Protein AF-A0A7R9UT58-F1 (afdb_monomer_lite)

Radius of gyration: 24.77 Å; chains: 1; bounding box: 85×49×67 Å

Sequence (442 aa):
GDGVHVRCATEVEGALRAARAASGLFVLEVAVDPQLKAEYARMRDDTSFVSQVRESLGDLLPAEMRPSDVRKLIAFDIDGDGMLSADELAAARKVIGALRRSDDASALMRALRTGQLFKNPVLTSVKQLFAPLEPSPFRFERTPRADGEEEGSVIDTVGAVSHVLKSHVPPGLRERRFSAAGYKAGFEVAAIDSMKGLGEMCIADSKVYVRETDDSRPDFFETRSSDSFLSTAALLVPNSAVPDMRVRFLAKEAPQGLPFVRLVNDLCVEAQSPFVFFGEVDWHKCDVTSISRAPTDGLTVHDHIADFYWKPGTVFHSNRTFLCGAVARDEEPRGPLCAQIFDKIFYSDLSRAGSKAKAADARAPADGAARAEPTKPGEHHFSEKVSSLVGPSKKHVYCHAHLITYNAAGKLVDVWHLNPNSVVADMDLQVYKIRALNAIDA

Organism: Diacronema lutheri (NCBI:txid2081491)

Secondary structure (DSSP, 8-state):
--EEEE-SHHHHHHHHHHHHHSSS--EEEE---HHHHHHHHHTT-HHHHHHHHHHHHTTTS-TT--HHHHGGGGGG-SS-SSS--HHHHHHHHHHHHHHHTTS-HHHHHHHHHHTGGG--GGG---EEPPPPPSS-S-EEEEPP--TTPPSSEEEEEEE-HHHHHTT---GGGSS-EEEGGGEEEEEEEEESS-GGG-EEEEEETTEEEEE---TTSTTTT-EEEESEEEEEEEEEEETT---SEEEEE-GGG-TT-EEHHHHHHHHHHHH-S-EEEEEEEEEEEEEEE---S-S-SS--TTTTHHHH--SPPPEESSEEEEEEEEEEEE-SSPPHHHHHHHHHHS-HHHHHTTS-------PPPP------PPP----------S-SS--S---EEEEEEEEEEE-TTS-EEEEEEEPTT-EEEEEEEEEEEEEEEEETT-

Structure (mmCIF, N/CA/C/O backbone):
data_AF-A0A7R9UT58-F1
#
_entry.id   AF-A0A7R9UT58-F1
#
loop_
_atom_site.group_PDB
_atom_site.id
_atom_site.type_symbol
_atom_site.label_atom_id
_atom_site.label_alt_id
_atom_site.label_comp_id
_atom_site.label_asym_id
_atom_site.label_entity_id
_atom_site.label_seq_id
_atom_site.pdbx_PDB_ins_code
_atom_site.Cartn_x
_atom_site.Cartn_y
_atom_site.Cartn_z
_atom_site.occupancy
_atom_site.B_iso_or_equiv
_atom_site.auth_seq_id
_atom_site.auth_comp_id
_atom_site.auth_asym_id
_atom_site.auth_atom_id
_atom_site.pdbx_PDB_model_num
ATOM 1 N N . GLY A 1 1 ? -34.858 -18.157 -15.062 1.00 51.72 1 GLY A N 1
ATOM 2 C CA . GLY A 1 1 ? -35.933 -17.725 -14.160 1.00 51.72 1 GLY A CA 1
ATOM 3 C C . GLY A 1 1 ? -36.943 -16.996 -14.999 1.00 51.72 1 GLY A C 1
ATOM 4 O O . GLY A 1 1 ? -36.527 -16.284 -15.908 1.00 51.72 1 GLY A O 1
ATOM 5 N N . ASP A 1 2 ? -38.220 -17.222 -14.733 1.00 64.00 2 ASP A N 1
ATOM 6 C CA . ASP A 1 2 ? -39.299 -16.483 -15.384 1.00 64.00 2 ASP A CA 1
ATOM 7 C C . ASP A 1 2 ? -39.401 -15.079 -14.771 1.00 64.00 2 ASP A C 1
ATOM 9 O O . ASP A 1 2 ? -38.955 -14.842 -13.643 1.00 64.00 2 ASP A O 1
ATOM 13 N N . GLY A 1 3 ? -39.944 -14.118 -15.513 1.00 77.88 3 GLY A N 1
ATOM 14 C CA . GLY A 1 3 ? -40.081 -12.753 -15.018 1.00 77.88 3 GLY A CA 1
ATOM 15 C C . GLY A 1 3 ? -41.058 -11.926 -15.834 1.00 77.88 3 GLY A C 1
ATOM 16 O O . GLY A 1 3 ? -41.323 -12.215 -17.001 1.00 77.88 3 GLY A O 1
ATOM 17 N N . VAL A 1 4 ? -41.606 -10.894 -15.195 1.00 78.25 4 VAL A N 1
ATOM 18 C CA . VAL A 1 4 ? -42.554 -9.949 -15.795 1.00 78.25 4 VAL A CA 1
ATOM 19 C C . VAL A 1 4 ? -42.184 -8.535 -15.364 1.00 78.25 4 VAL A C 1
ATOM 21 O O . VAL A 1 4 ? -41.878 -8.285 -14.198 1.00 78.25 4 VAL A O 1
ATOM 24 N N . HIS A 1 5 ? -42.240 -7.612 -16.323 1.00 71.75 5 HIS A N 1
ATOM 25 C CA . HIS A 1 5 ? -42.066 -6.185 -16.089 1.00 71.75 5 HIS A CA 1
ATOM 26 C C . HIS A 1 5 ? -43.432 -5.527 -15.902 1.00 71.75 5 HIS A C 1
ATOM 28 O O . HIS A 1 5 ? -44.300 -5.652 -16.769 1.00 71.75 5 HIS A O 1
ATOM 34 N N . VAL A 1 6 ? -43.608 -4.817 -14.791 1.00 78.50 6 VAL A N 1
ATOM 35 C CA . VAL A 1 6 ? -44.882 -4.203 -14.410 1.00 78.50 6 VAL A CA 1
ATOM 36 C C . VAL A 1 6 ? -44.804 -2.688 -14.533 1.00 78.50 6 VAL A C 1
ATOM 38 O O . VAL A 1 6 ? -43.902 -2.060 -13.979 1.00 78.50 6 VAL A O 1
ATOM 41 N N . ARG A 1 7 ? -45.760 -2.097 -15.256 1.00 62.44 7 ARG A N 1
ATOM 42 C CA . ARG A 1 7 ? -45.751 -0.677 -15.643 1.00 62.44 7 ARG A CA 1
ATOM 43 C C . ARG A 1 7 ? -46.742 0.177 -14.865 1.00 62.44 7 ARG A C 1
ATOM 45 O O . ARG A 1 7 ? -46.633 1.400 -14.894 1.00 62.44 7 ARG A O 1
ATOM 52 N N . CYS A 1 8 ? -47.716 -0.434 -14.202 1.00 65.44 8 CYS A N 1
ATOM 53 C CA . CYS A 1 8 ? -48.704 0.279 -13.402 1.00 65.44 8 CYS A CA 1
ATOM 54 C C . CYS A 1 8 ? -49.259 -0.597 -12.275 1.00 65.44 8 CYS A C 1
ATOM 56 O O . CYS A 1 8 ? -49.131 -1.822 -12.285 1.00 65.44 8 CYS A O 1
ATOM 58 N N . ALA A 1 9 ? -49.902 0.042 -11.296 1.00 69.50 9 ALA A N 1
ATOM 59 C CA . ALA A 1 9 ? -50.421 -0.628 -10.104 1.00 69.50 9 ALA A CA 1
ATOM 60 C C . ALA A 1 9 ? -51.398 -1.778 -10.426 1.00 69.50 9 ALA A C 1
ATOM 62 O O . ALA A 1 9 ? -51.401 -2.791 -9.733 1.00 69.50 9 ALA A O 1
ATOM 63 N N . THR A 1 10 ? -52.179 -1.665 -11.504 1.00 75.38 10 THR A N 1
ATOM 64 C CA . THR A 1 10 ? -53.153 -2.690 -11.916 1.00 75.38 10 THR A CA 1
ATOM 65 C C . THR A 1 10 ? -52.505 -3.943 -12.516 1.00 75.38 10 THR A C 1
ATOM 67 O O . THR A 1 10 ? -53.111 -5.011 -12.501 1.00 75.38 10 THR A O 1
ATOM 70 N N . GLU A 1 11 ? -51.266 -3.853 -13.007 1.00 77.12 11 GLU A N 1
ATOM 71 C CA . GLU A 1 11 ? -50.502 -4.986 -13.548 1.00 77.12 11 GLU A CA 1
ATOM 72 C C . GLU A 1 11 ? -49.752 -5.771 -12.448 1.00 77.12 11 GLU A C 1
ATOM 74 O O . GLU A 1 11 ? -49.435 -6.951 -12.632 1.00 77.12 11 GLU A O 1
ATOM 79 N N . VAL A 1 12 ? -49.520 -5.155 -11.278 1.00 77.12 12 VAL A N 1
ATOM 80 C CA . VAL A 1 12 ? -48.787 -5.758 -10.146 1.00 77.12 12 VAL A CA 1
ATOM 81 C C . VAL A 1 12 ? -49.482 -7.023 -9.647 1.00 77.12 12 VAL A C 1
ATOM 83 O O . VAL A 1 12 ? -48.834 -8.047 -9.444 1.00 77.12 12 VAL A O 1
ATOM 86 N N . GLU A 1 13 ? -50.807 -7.000 -9.489 1.00 79.00 13 GLU A N 1
ATOM 87 C CA . GLU A 1 13 ? -51.552 -8.163 -8.990 1.00 79.00 13 GLU A CA 1
ATOM 88 C C . GLU A 1 13 ? -51.517 -9.359 -9.950 1.00 79.00 13 GLU A C 1
ATOM 90 O O . GLU A 1 13 ? -51.546 -10.515 -9.515 1.00 79.00 13 GLU A O 1
ATOM 95 N N . GLY A 1 14 ? -51.462 -9.098 -11.259 1.00 83.19 14 GLY A N 1
ATOM 96 C CA . GLY A 1 14 ? -51.315 -10.135 -12.278 1.00 83.19 14 GLY A CA 1
ATOM 97 C C . GLY A 1 14 ? -49.924 -10.762 -12.234 1.00 83.19 14 GLY A C 1
ATOM 98 O O . GLY A 1 14 ? -49.791 -11.986 -12.198 1.00 83.19 14 GLY A O 1
ATOM 99 N N . ALA A 1 15 ? -48.889 -9.927 -12.147 1.00 81.75 15 ALA A N 1
ATOM 100 C CA . ALA A 1 15 ? -47.508 -10.384 -12.086 1.00 81.75 15 ALA A CA 1
ATOM 101 C C . ALA A 1 15 ? -47.181 -11.117 -10.773 1.00 81.75 15 ALA A C 1
ATOM 103 O O . ALA A 1 15 ? -46.474 -12.120 -10.796 1.00 81.75 15 ALA A O 1
ATOM 104 N N . LEU A 1 16 ? -47.761 -10.700 -9.641 1.00 78.06 16 LEU A N 1
ATOM 105 C CA . LEU A 1 16 ? -47.653 -11.423 -8.368 1.00 78.06 16 LEU A CA 1
ATOM 106 C C . LEU A 1 16 ? -48.353 -12.787 -8.411 1.00 78.06 16 LEU A C 1
ATOM 108 O O . LEU A 1 16 ? -47.850 -13.750 -7.831 1.00 78.06 16 LEU A O 1
ATOM 112 N N . ARG A 1 17 ? -49.494 -12.901 -9.104 1.00 86.69 17 ARG A N 1
ATOM 113 C CA . ARG A 1 17 ? -50.148 -14.199 -9.337 1.00 86.69 17 ARG A CA 1
ATOM 114 C C . ARG A 1 17 ? -49.277 -15.122 -10.189 1.00 86.69 17 ARG A C 1
ATOM 116 O O . ARG A 1 17 ? -49.121 -16.283 -9.825 1.00 86.69 17 ARG A O 1
ATOM 123 N N . ALA A 1 18 ? -48.673 -14.602 -11.258 1.00 80.19 18 ALA A N 1
ATOM 124 C CA . ALA A 1 18 ? -47.743 -15.357 -12.099 1.00 80.19 18 ALA A CA 1
ATOM 125 C C . ALA A 1 18 ? -46.492 -15.800 -11.319 1.00 80.19 18 ALA A C 1
ATOM 127 O O . ALA A 1 18 ? -46.111 -16.965 -11.387 1.00 80.19 18 ALA A O 1
ATOM 128 N N . ALA A 1 19 ? -45.923 -14.910 -10.500 1.00 83.12 19 ALA A N 1
ATOM 129 C CA . ALA A 1 19 ? -44.770 -15.209 -9.655 1.00 83.12 19 ALA A CA 1
ATOM 130 C C . ALA A 1 19 ? -45.041 -16.345 -8.661 1.00 83.12 19 ALA A C 1
ATOM 132 O O . ALA A 1 19 ? -44.206 -17.224 -8.481 1.00 83.12 19 ALA A O 1
ATOM 133 N N . ARG A 1 20 ? -46.227 -16.354 -8.039 1.00 83.88 20 ARG A N 1
ATOM 134 C CA . ARG A 1 20 ? -46.638 -17.399 -7.083 1.00 83.88 20 ARG A CA 1
ATOM 135 C C . ARG A 1 20 ? -46.909 -18.752 -7.737 1.00 83.88 20 ARG A C 1
ATOM 137 O O . ARG A 1 20 ? -46.837 -19.768 -7.055 1.00 83.88 20 ARG A O 1
ATOM 144 N N . ALA A 1 21 ? -47.262 -18.759 -9.020 1.00 86.62 21 ALA A N 1
ATOM 145 C CA . ALA A 1 21 ? -47.511 -19.979 -9.780 1.00 86.62 21 ALA A CA 1
ATOM 146 C C . ALA A 1 21 ? -46.230 -20.577 -10.390 1.00 86.62 21 ALA A C 1
ATOM 148 O O . ALA A 1 21 ? -46.248 -21.726 -10.827 1.00 86.62 21 ALA A O 1
ATOM 149 N N . ALA A 1 22 ? -45.130 -19.820 -10.429 1.00 83.81 22 ALA A N 1
ATOM 150 C CA . ALA A 1 22 ? -43.868 -20.275 -10.993 1.00 83.81 22 ALA A CA 1
ATOM 151 C C . ALA A 1 22 ? -43.088 -21.159 -10.006 1.00 83.81 22 ALA A C 1
ATOM 153 O O . ALA A 1 22 ? -42.947 -20.846 -8.825 1.00 83.81 22 ALA A O 1
ATOM 154 N N . SER A 1 23 ? -42.525 -22.260 -10.502 1.00 69.38 23 SER A N 1
ATOM 155 C CA . SER A 1 23 ? -41.586 -23.094 -9.750 1.00 69.38 23 SER A CA 1
ATOM 156 C C . SER A 1 23 ? -40.153 -22.593 -9.959 1.00 69.38 23 SER A C 1
ATOM 158 O O . SER A 1 23 ? -39.561 -22.836 -11.009 1.00 69.38 23 SER A O 1
ATOM 160 N N . GLY A 1 24 ? -39.590 -21.899 -8.964 1.00 72.75 24 GLY A N 1
ATOM 161 C CA . GLY A 1 24 ? -38.210 -21.395 -8.976 1.00 72.75 24 GLY A CA 1
ATOM 162 C C . GLY A 1 24 ? -38.105 -19.890 -8.711 1.00 72.75 24 GLY A C 1
ATOM 163 O O . GLY A 1 24 ? -39.013 -19.278 -8.158 1.00 72.75 24 GLY A O 1
ATOM 164 N N . LEU A 1 25 ? -36.972 -19.285 -9.081 1.00 51.81 25 LEU A N 1
ATOM 165 C CA . LEU A 1 25 ? -36.752 -17.842 -8.945 1.00 51.81 25 LEU A CA 1
ATOM 166 C C . LEU A 1 25 ? -37.562 -17.078 -10.005 1.00 51.81 25 LEU A C 1
ATOM 168 O O . LEU A 1 25 ? -37.297 -17.231 -11.202 1.00 51.81 25 LEU A O 1
ATOM 172 N N . PHE A 1 26 ? -38.494 -16.238 -9.549 1.00 72.44 26 PHE A N 1
ATOM 173 C CA . PHE A 1 26 ? -39.284 -15.337 -10.386 1.00 72.44 26 PHE A CA 1
ATOM 174 C C . PHE A 1 26 ? -38.899 -13.883 -10.110 1.00 72.44 26 PHE A C 1
ATOM 176 O O . PHE A 1 26 ? -38.976 -13.427 -8.968 1.00 72.44 26 PHE A O 1
ATOM 183 N N . VAL A 1 27 ? -38.481 -13.153 -11.143 1.00 62.25 27 VAL A N 1
ATOM 184 C CA . VAL A 1 27 ? -38.041 -11.758 -10.998 1.00 62.25 27 VAL A CA 1
ATOM 185 C C . VAL A 1 27 ? -39.178 -10.823 -11.390 1.00 62.25 27 VAL A C 1
ATOM 187 O O . VAL A 1 27 ? -39.644 -10.830 -12.530 1.00 62.25 27 VAL A O 1
ATOM 190 N N . LEU A 1 28 ? -39.618 -10.017 -10.425 1.00 66.50 28 LEU A N 1
ATOM 191 C CA . LEU A 1 28 ? -40.603 -8.963 -10.624 1.00 66.50 28 LEU A CA 1
ATOM 192 C C . LEU A 1 28 ? -39.891 -7.610 -10.627 1.00 66.50 28 LEU A C 1
ATOM 194 O O . LEU A 1 28 ? -39.376 -7.179 -9.598 1.00 66.50 28 LEU A O 1
ATOM 198 N N . GLU A 1 29 ? -39.883 -6.939 -11.773 1.00 56.12 29 GLU A N 1
ATOM 199 C CA . GLU A 1 29 ? -39.338 -5.589 -11.894 1.00 56.12 29 GLU A CA 1
ATOM 200 C C . GLU A 1 29 ? -40.496 -4.584 -11.915 1.00 56.12 29 GLU A C 1
ATOM 202 O O . GLU A 1 29 ? -41.332 -4.604 -12.824 1.00 56.12 29 GLU A O 1
ATOM 207 N N . VAL A 1 30 ? -40.566 -3.732 -10.888 1.00 61.97 30 VAL A N 1
ATOM 208 C CA . VAL A 1 30 ? -41.633 -2.738 -10.720 1.00 61.97 30 VAL A CA 1
ATOM 209 C C . VAL A 1 30 ? -41.037 -1.339 -10.842 1.00 61.97 30 VAL A C 1
ATOM 211 O O . VAL A 1 30 ? -40.276 -0.908 -9.980 1.00 61.97 30 VAL A O 1
ATOM 214 N N . ALA A 1 31 ? -41.406 -0.615 -11.897 1.00 59.38 31 ALA A N 1
ATOM 215 C CA . ALA A 1 31 ? -41.019 0.781 -12.086 1.00 59.38 31 ALA A CA 1
ATOM 216 C C . ALA A 1 31 ? -42.240 1.678 -11.836 1.00 59.38 31 ALA A C 1
ATOM 218 O O . ALA A 1 31 ? -43.054 1.885 -12.732 1.00 59.38 31 ALA A O 1
ATOM 219 N N . VAL A 1 32 ? -42.396 2.166 -10.601 1.00 56.00 32 VAL A N 1
ATOM 220 C CA . VAL A 1 32 ? -43.592 2.930 -10.182 1.00 56.00 32 VAL A CA 1
ATOM 221 C C . VAL A 1 32 ? -43.498 4.425 -10.514 1.00 56.00 32 VAL A C 1
ATOM 223 O O . VAL A 1 32 ? -44.503 5.125 -10.438 1.00 56.00 32 VAL A O 1
ATOM 226 N N . ASP A 1 33 ? -42.325 4.922 -10.913 1.00 55.78 33 ASP A N 1
ATOM 227 C CA . ASP A 1 33 ? -42.104 6.349 -11.149 1.00 55.78 33 ASP A CA 1
ATOM 228 C C . ASP A 1 33 ? -41.638 6.632 -12.598 1.00 55.78 33 ASP A C 1
ATOM 230 O O . ASP A 1 33 ? -40.532 6.238 -12.990 1.00 55.78 33 ASP A O 1
ATOM 234 N N . PRO A 1 34 ? -42.463 7.316 -13.417 1.00 53.78 34 PRO A N 1
ATOM 235 C CA . PRO A 1 34 ? -42.100 7.755 -14.763 1.00 53.78 34 PRO A CA 1
ATOM 236 C C . PRO A 1 34 ? -40.874 8.681 -14.822 1.00 53.78 34 PRO A C 1
ATOM 238 O O . PRO A 1 34 ? -40.149 8.629 -15.817 1.00 53.78 34 PRO A O 1
ATOM 241 N N . GLN A 1 35 ? -40.620 9.502 -13.792 1.00 50.69 35 GLN A N 1
ATOM 242 C CA . GLN A 1 35 ? -39.423 10.348 -13.712 1.00 50.69 35 GLN A CA 1
ATOM 243 C C . GLN A 1 35 ? -38.180 9.502 -13.469 1.00 50.69 35 GLN A C 1
ATOM 245 O O . GLN A 1 35 ? -37.225 9.625 -14.229 1.00 50.69 35 GLN A O 1
ATOM 250 N N . LEU A 1 36 ? -38.231 8.568 -12.516 1.00 49.69 36 LEU A N 1
ATOM 251 C CA . LEU A 1 36 ? -37.133 7.635 -12.258 1.00 49.69 36 LEU A CA 1
ATOM 252 C C . LEU A 1 36 ? -36.838 6.773 -13.496 1.00 49.69 36 LEU A C 1
ATOM 254 O O . LEU A 1 36 ? -35.686 6.512 -13.813 1.00 49.69 36 LEU A O 1
ATOM 258 N N . LYS A 1 37 ? -37.864 6.379 -14.263 1.00 48.03 37 LYS A N 1
ATOM 259 C CA . LYS A 1 37 ? -37.695 5.662 -15.539 1.00 48.03 37 LYS A CA 1
ATOM 260 C C . LYS A 1 37 ? -37.029 6.520 -16.616 1.00 48.03 37 LYS A C 1
ATOM 262 O O . LYS A 1 37 ? -36.210 6.001 -17.368 1.00 48.03 37 LYS A O 1
ATOM 267 N N . ALA A 1 38 ? -37.366 7.805 -16.703 1.00 50.22 38 ALA A N 1
ATOM 268 C CA . ALA A 1 38 ? -36.701 8.742 -17.606 1.00 50.22 38 ALA A CA 1
ATOM 269 C C . ALA A 1 38 ? -35.254 9.027 -17.167 1.00 50.22 38 ALA A C 1
ATOM 271 O O . ALA A 1 38 ? -34.385 9.179 -18.018 1.00 50.22 38 ALA A O 1
ATOM 272 N N . GLU A 1 39 ? -34.981 9.040 -15.864 1.00 46.44 39 GLU A N 1
ATOM 273 C CA . GLU A 1 39 ? -33.640 9.177 -15.291 1.00 46.44 39 GLU A CA 1
ATOM 274 C C . GLU A 1 39 ? -32.793 7.921 -15.525 1.00 46.44 39 GLU A C 1
ATOM 276 O O . GLU A 1 39 ? -31.685 8.031 -16.029 1.00 46.44 39 GLU A O 1
ATOM 281 N N . TYR A 1 40 ? -33.341 6.722 -15.307 1.00 45.12 40 TYR A N 1
ATOM 282 C CA . TYR A 1 40 ? -32.685 5.454 -15.643 1.00 45.12 40 TYR A CA 1
ATOM 283 C C . TYR A 1 40 ? -32.493 5.271 -17.151 1.00 45.12 40 TYR A C 1
ATOM 285 O O . TYR A 1 40 ? -31.487 4.703 -17.562 1.00 45.12 40 TYR A O 1
ATOM 293 N N . ALA A 1 41 ? -33.423 5.751 -17.981 1.00 41.59 41 ALA A N 1
ATOM 294 C CA . ALA A 1 41 ? -33.264 5.761 -19.434 1.00 41.59 41 ALA A CA 1
ATOM 295 C C . ALA A 1 41 ? -32.195 6.768 -19.892 1.00 41.59 41 ALA A C 1
ATOM 297 O O . ALA A 1 41 ? -31.509 6.502 -20.871 1.00 41.59 41 ALA A O 1
ATOM 298 N N . ARG A 1 42 ? -32.011 7.885 -19.171 1.00 45.06 42 ARG A N 1
ATOM 299 C CA . ARG A 1 42 ? -30.905 8.836 -19.391 1.00 45.06 42 ARG A CA 1
ATOM 300 C C . ARG A 1 42 ? -29.567 8.316 -18.856 1.00 45.06 42 ARG A C 1
ATOM 302 O O . ARG A 1 42 ? -28.555 8.526 -19.503 1.00 45.06 42 ARG A O 1
ATOM 309 N N . MET A 1 43 ? -29.568 7.588 -17.739 1.00 46.22 43 MET A N 1
ATOM 310 C CA . MET A 1 43 ? -28.389 6.926 -17.159 1.00 46.22 43 MET A CA 1
ATOM 311 C C . MET A 1 43 ? -27.981 5.637 -17.898 1.00 46.22 43 MET A C 1
ATOM 313 O O . MET A 1 43 ? -26.944 5.064 -17.583 1.00 46.22 43 MET A O 1
ATOM 317 N N . ARG A 1 44 ? -28.790 5.139 -18.845 1.00 49.03 44 ARG A N 1
ATOM 318 C CA . ARG A 1 44 ? -28.537 3.891 -19.594 1.00 49.03 44 ARG A CA 1
ATOM 319 C C . ARG A 1 44 ? -28.893 3.979 -21.075 1.00 49.03 44 ARG A C 1
ATOM 321 O O . ARG A 1 44 ? -29.290 2.974 -21.671 1.00 49.03 44 ARG A O 1
ATOM 328 N N . ASP A 1 45 ? -28.719 5.132 -21.713 1.00 53.88 45 ASP A N 1
ATOM 329 C CA . ASP A 1 45 ? -28.553 5.098 -23.168 1.00 53.88 45 ASP A CA 1
ATOM 330 C C . ASP A 1 45 ? -27.117 4.651 -23.491 1.00 53.88 45 ASP A C 1
ATOM 332 O O . ASP A 1 45 ? -26.301 5.397 -24.013 1.00 53.88 45 ASP A O 1
ATOM 336 N N . ASP A 1 46 ? -26.785 3.400 -23.146 1.00 58.69 46 ASP A N 1
ATOM 337 C CA . ASP A 1 46 ? -25.458 2.788 -23.340 1.00 58.69 46 ASP A CA 1
ATOM 338 C C . ASP A 1 46 ? -25.025 2.793 -24.820 1.00 58.69 46 ASP A C 1
ATOM 340 O O . ASP A 1 46 ? -23.861 2.552 -25.158 1.00 58.69 46 ASP A O 1
ATOM 344 N N . THR A 1 47 ? -25.985 2.995 -25.721 1.00 67.00 47 THR A N 1
ATOM 345 C CA . THR A 1 47 ? -25.785 3.153 -27.157 1.00 67.00 47 THR A CA 1
ATOM 346 C C . THR A 1 47 ? -25.085 4.464 -27.490 1.00 67.00 47 THR A C 1
ATOM 348 O O . THR A 1 47 ? -24.267 4.464 -28.412 1.00 67.00 47 THR A O 1
ATOM 351 N N . SER A 1 48 ? -25.331 5.541 -26.738 1.00 72.62 48 SER A N 1
ATOM 352 C CA . SER A 1 48 ? -24.665 6.831 -26.937 1.00 72.62 48 SER A CA 1
ATOM 353 C C . SER A 1 48 ? -23.188 6.748 -26.544 1.00 72.62 48 SER A C 1
ATOM 355 O O . SER A 1 48 ? -22.344 7.068 -27.377 1.00 72.62 48 SER A O 1
ATOM 357 N N . PHE A 1 49 ? -22.862 6.178 -25.376 1.00 81.19 49 PHE A N 1
ATOM 358 C CA . PHE A 1 49 ? -21.476 5.972 -24.936 1.00 81.19 49 PHE A CA 1
ATOM 359 C C . PHE A 1 49 ? -20.699 5.084 -25.912 1.00 81.19 49 PHE A C 1
ATOM 361 O O . PHE A 1 49 ? -19.626 5.448 -26.388 1.00 81.19 49 PHE A O 1
ATOM 368 N N . VAL A 1 50 ? -21.244 3.917 -26.282 1.00 84.00 50 VAL A N 1
ATOM 369 C CA . VAL A 1 50 ? -20.562 3.014 -27.227 1.00 84.00 50 VAL A CA 1
ATOM 370 C C . VAL A 1 50 ? -20.360 3.682 -28.589 1.00 84.00 50 VAL A C 1
ATOM 372 O O . VAL A 1 50 ? -19.317 3.470 -29.209 1.00 84.00 50 VAL A O 1
ATOM 375 N N . SER A 1 51 ? -21.325 4.480 -29.054 1.00 86.00 51 SER A N 1
ATOM 376 C CA . SER A 1 51 ? -21.204 5.222 -30.314 1.00 86.00 51 SER A CA 1
ATOM 377 C C . SER A 1 51 ? -20.151 6.323 -30.210 1.00 86.00 51 SER A C 1
ATOM 379 O O . SER A 1 51 ? -19.262 6.369 -31.054 1.00 86.00 51 SER A O 1
ATOM 381 N N . GLN A 1 52 ? -20.173 7.118 -29.139 1.00 89.06 52 GLN A N 1
ATOM 382 C CA . GLN A 1 52 ? -19.203 8.179 -28.870 1.00 89.06 52 GLN A CA 1
ATOM 383 C C . GLN A 1 52 ? -17.780 7.624 -28.780 1.00 89.06 52 GLN A C 1
ATOM 385 O O . GLN A 1 52 ? -16.862 8.169 -29.388 1.00 89.06 52 GLN A O 1
ATOM 390 N N . VAL A 1 53 ? -17.583 6.516 -28.063 1.00 87.31 53 VAL A N 1
ATOM 391 C CA . VAL A 1 53 ? -16.272 5.876 -27.916 1.00 87.31 53 VAL A CA 1
ATOM 392 C C . VAL A 1 53 ? -15.796 5.292 -29.244 1.00 87.31 53 VAL A C 1
ATOM 394 O O . VAL A 1 53 ? -14.620 5.413 -29.578 1.00 87.31 53 VAL A O 1
ATOM 397 N N . ARG A 1 54 ? -16.685 4.682 -30.037 1.00 90.19 54 ARG A N 1
ATOM 398 C CA . ARG A 1 54 ? -16.332 4.185 -31.377 1.00 90.19 54 ARG A CA 1
ATOM 399 C C . ARG A 1 54 ? -15.997 5.310 -32.345 1.00 90.19 54 ARG A C 1
ATOM 401 O O . ARG A 1 54 ? -15.072 5.154 -33.129 1.00 90.19 54 ARG A O 1
ATOM 408 N N . GLU A 1 55 ? -16.721 6.418 -32.293 1.00 91.94 55 GLU A N 1
ATOM 409 C CA . GLU A 1 55 ? -16.432 7.602 -33.098 1.00 91.94 55 GLU A CA 1
ATOM 410 C C . GLU A 1 55 ? -15.097 8.228 -32.679 1.00 91.94 55 GLU A C 1
ATOM 412 O O . GLU A 1 55 ? -14.238 8.506 -33.512 1.00 91.94 55 GLU A O 1
ATOM 417 N N . SER A 1 56 ? -14.881 8.361 -31.372 1.00 90.94 56 SER A N 1
ATOM 418 C CA . SER A 1 56 ? -13.750 9.103 -30.821 1.00 90.94 56 SER A CA 1
ATOM 419 C C . SER A 1 56 ? -12.470 8.292 -30.687 1.00 90.94 56 SER A C 1
ATOM 421 O O . SER A 1 56 ? -11.415 8.906 -30.584 1.00 90.94 56 SER A O 1
ATOM 423 N N . LEU A 1 57 ? -12.522 6.955 -30.654 1.00 91.56 57 LEU A N 1
ATOM 424 C CA . LEU A 1 57 ? -11.359 6.061 -30.507 1.00 91.56 57 LEU A CA 1
ATOM 425 C C . LEU A 1 57 ? -11.289 4.980 -31.597 1.00 91.56 57 LEU A C 1
ATOM 427 O O . LEU A 1 57 ? -10.432 4.101 -31.521 1.00 91.56 57 LEU A O 1
ATOM 431 N N . GLY A 1 58 ? -12.183 4.990 -32.590 1.00 90.19 58 GLY A N 1
ATOM 432 C CA . GLY A 1 58 ? -12.334 3.902 -33.565 1.00 90.19 58 GLY A CA 1
ATOM 433 C C . GLY A 1 58 ? -11.075 3.574 -34.367 1.00 90.19 58 GLY A C 1
ATOM 434 O O . GLY A 1 58 ? -10.881 2.429 -34.756 1.00 90.19 58 GLY A O 1
ATOM 435 N N . ASP A 1 59 ? -10.181 4.543 -34.550 1.00 90.12 59 ASP A N 1
ATOM 436 C CA . ASP A 1 59 ? -8.866 4.363 -35.172 1.00 90.12 59 ASP A CA 1
ATOM 437 C C . ASP A 1 59 ? -7.901 3.506 -34.330 1.00 90.12 59 ASP A C 1
ATOM 439 O O . ASP A 1 59 ? -6.961 2.907 -34.858 1.00 90.12 59 ASP A O 1
ATOM 443 N N . LEU A 1 60 ? -8.132 3.418 -33.019 1.00 86.75 60 LEU A N 1
ATOM 444 C CA . LEU A 1 60 ? -7.331 2.643 -32.072 1.00 86.75 60 LEU A CA 1
ATOM 445 C C . LEU A 1 60 ? -7.997 1.334 -31.635 1.00 86.75 60 LEU A C 1
ATOM 447 O O . LEU A 1 60 ? -7.309 0.459 -31.104 1.00 86.75 60 LEU A O 1
ATOM 451 N N . LEU A 1 61 ? -9.308 1.193 -31.832 1.00 89.56 61 LEU A N 1
ATOM 452 C CA . LEU A 1 61 ? -10.062 0.018 -31.405 1.00 89.56 61 LEU A CA 1
ATOM 453 C C . LEU A 1 61 ? -10.077 -1.071 -32.496 1.00 89.56 61 LEU A C 1
ATOM 455 O O . LEU A 1 61 ? -10.331 -0.769 -33.660 1.00 89.56 61 LEU A O 1
ATOM 459 N N . PRO A 1 62 ? -9.855 -2.351 -32.145 1.00 86.94 62 PRO A N 1
ATOM 460 C CA . PRO A 1 62 ? -10.001 -3.459 -33.081 1.00 86.94 62 PRO A CA 1
ATOM 461 C C . PRO A 1 62 ? -11.435 -3.550 -33.611 1.00 86.94 62 PRO A C 1
ATOM 463 O O . PRO A 1 62 ? -12.398 -3.408 -32.849 1.00 86.94 62 PRO A O 1
ATOM 466 N N . ALA A 1 63 ? -11.590 -3.829 -34.905 1.00 86.12 63 ALA A N 1
ATOM 467 C CA . ALA A 1 63 ? -12.899 -3.895 -35.558 1.00 86.12 63 ALA A CA 1
ATOM 468 C C . ALA A 1 63 ? -13.804 -4.982 -34.943 1.00 86.12 63 ALA A C 1
ATOM 470 O O . ALA A 1 63 ? -15.022 -4.824 -34.863 1.00 86.12 63 ALA A O 1
ATOM 471 N N . GLU A 1 64 ? -13.199 -6.062 -34.451 1.00 86.25 64 GLU A N 1
ATOM 472 C CA . GLU A 1 64 ? -13.836 -7.211 -33.808 1.00 86.25 64 GLU A CA 1
ATOM 473 C C . GLU A 1 64 ? -14.316 -6.956 -32.367 1.00 86.25 64 GLU A C 1
ATOM 475 O O . GLU A 1 64 ? -14.876 -7.854 -31.726 1.00 86.25 64 GLU A O 1
ATOM 480 N N . MET A 1 65 ? -14.114 -5.751 -31.824 1.00 86.31 65 MET A N 1
ATOM 481 C CA . MET A 1 65 ? -14.645 -5.401 -30.512 1.00 86.31 65 MET A CA 1
ATOM 482 C C . MET A 1 65 ? -16.164 -5.494 -30.477 1.00 86.31 65 MET A C 1
ATOM 484 O O . MET A 1 65 ? -16.876 -4.860 -31.258 1.00 86.31 65 MET A O 1
ATOM 488 N N . ARG A 1 66 ? -16.682 -6.211 -29.481 1.00 85.81 66 ARG A N 1
ATOM 489 C CA . ARG A 1 66 ? -18.119 -6.226 -29.195 1.00 85.81 66 ARG A CA 1
ATOM 490 C C . ARG A 1 66 ? -18.502 -4.972 -28.407 1.00 85.81 66 ARG A C 1
ATOM 492 O O . ARG A 1 66 ? -17.666 -4.451 -27.669 1.00 85.81 66 ARG A O 1
ATOM 499 N N . PRO A 1 67 ? -19.765 -4.518 -28.459 1.00 81.81 67 PRO A N 1
ATOM 500 C CA . PRO A 1 67 ? -20.243 -3.430 -27.603 1.00 81.81 67 PRO A CA 1
ATOM 501 C C . PRO A 1 67 ? -19.916 -3.640 -26.116 1.00 81.81 67 PRO A C 1
ATOM 503 O O . PRO A 1 67 ? -19.502 -2.707 -25.442 1.00 81.81 67 PRO A O 1
ATOM 506 N N . SER A 1 68 ? -19.989 -4.879 -25.618 1.00 74.31 68 SER A N 1
ATOM 507 C CA . SER A 1 68 ? -19.602 -5.227 -24.243 1.00 74.31 68 SER A CA 1
ATOM 508 C C . SER A 1 68 ? -18.113 -5.027 -23.937 1.00 74.31 68 SER A C 1
ATOM 510 O O . SER A 1 68 ? -17.759 -4.814 -22.783 1.00 74.31 68 SER A O 1
ATOM 512 N N . ASP A 1 69 ? -17.241 -5.142 -24.943 1.00 80.81 69 ASP A N 1
ATOM 513 C CA . ASP A 1 69 ? -15.802 -4.910 -24.802 1.00 80.81 69 ASP A CA 1
ATOM 514 C C . ASP A 1 69 ? -15.520 -3.388 -24.800 1.00 80.81 69 ASP A C 1
ATOM 516 O O . ASP A 1 69 ? -14.769 -2.918 -23.950 1.00 80.81 69 ASP A O 1
ATOM 520 N N . VAL A 1 70 ? -16.208 -2.613 -25.656 1.00 84.19 70 VAL A N 1
ATOM 521 C CA . VAL A 1 70 ? -16.147 -1.131 -25.685 1.00 84.19 70 VAL A CA 1
ATOM 522 C C . VAL A 1 70 ? -16.636 -0.525 -24.371 1.00 84.19 70 VAL A C 1
ATOM 524 O O . VAL A 1 70 ? -16.014 0.389 -23.846 1.00 84.19 70 VAL A O 1
ATOM 527 N N . ARG A 1 71 ? -17.699 -1.082 -23.780 1.00 78.81 71 ARG A N 1
ATOM 528 C CA . ARG A 1 71 ? -18.230 -0.631 -22.483 1.00 78.81 71 ARG A CA 1
ATOM 529 C C . ARG A 1 71 ? -17.206 -0.658 -21.360 1.00 78.81 71 ARG A C 1
ATOM 531 O O . ARG A 1 71 ? -17.304 0.138 -20.443 1.00 78.81 71 ARG A O 1
ATOM 538 N N . LYS A 1 72 ? -16.212 -1.544 -21.409 1.00 78.88 72 LYS A N 1
ATOM 539 C CA . LYS A 1 72 ? -15.171 -1.585 -20.373 1.00 78.88 72 LYS A CA 1
ATOM 540 C C . LYS A 1 72 ? -14.301 -0.326 -20.373 1.00 78.88 72 LYS A C 1
ATOM 542 O O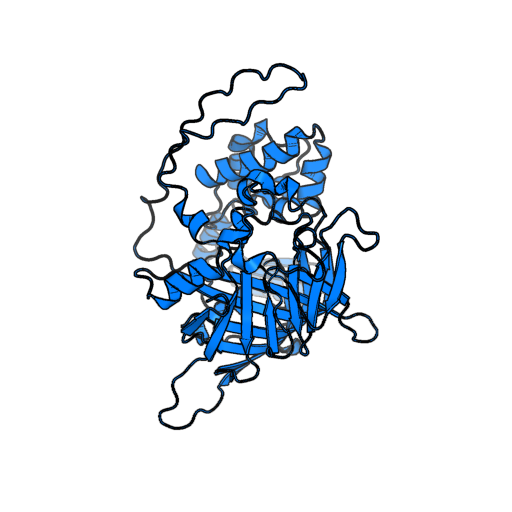 . LYS A 1 72 ? -13.674 -0.034 -19.365 1.00 78.88 72 LYS A O 1
ATOM 547 N N . LEU A 1 73 ? -14.298 0.433 -21.469 1.00 81.38 73 LEU A N 1
ATOM 548 C CA . LEU A 1 73 ? -13.629 1.727 -21.557 1.00 81.38 73 LEU A CA 1
ATOM 549 C C . LEU A 1 73 ? -14.348 2.824 -20.763 1.00 81.38 73 LEU A C 1
ATOM 551 O O . LEU A 1 73 ? -13.765 3.884 -20.589 1.00 81.38 73 LEU A O 1
ATOM 555 N N . ILE A 1 74 ? -15.534 2.560 -20.198 1.00 78.38 74 ILE A N 1
ATOM 556 C CA . ILE A 1 74 ? -16.166 3.457 -19.217 1.00 78.38 74 ILE A CA 1
ATOM 557 C C . ILE A 1 74 ? -15.312 3.632 -17.958 1.00 78.38 74 ILE A C 1
ATOM 559 O O . ILE A 1 74 ? -15.517 4.549 -17.191 1.00 78.38 74 ILE A O 1
ATOM 563 N N . ALA A 1 75 ? -14.295 2.797 -17.744 1.00 66.81 75 ALA A N 1
ATOM 564 C CA . ALA A 1 75 ? -13.312 3.050 -16.695 1.00 66.81 75 ALA A CA 1
ATOM 565 C C . ALA A 1 75 ? -12.473 4.326 -16.927 1.00 66.81 75 ALA A C 1
ATOM 567 O O . ALA A 1 75 ? -11.787 4.757 -16.004 1.00 66.81 75 ALA A O 1
ATOM 568 N N . PHE A 1 76 ? -12.480 4.882 -18.145 1.00 74.38 76 PHE A N 1
ATOM 569 C CA . PHE A 1 76 ? -11.890 6.188 -18.440 1.00 74.38 76 PHE A CA 1
ATOM 570 C C . PHE A 1 76 ? -12.853 7.350 -18.189 1.00 74.38 76 PHE A C 1
ATOM 572 O O . PHE A 1 76 ? -12.381 8.474 -18.185 1.00 74.38 76 PHE A O 1
ATOM 579 N N . ASP A 1 77 ? -14.145 7.090 -17.974 1.00 76.38 77 ASP A N 1
ATOM 580 C CA . ASP A 1 77 ? -15.114 8.077 -17.493 1.00 76.38 77 ASP A CA 1
ATOM 581 C C . ASP A 1 77 ? -14.908 8.216 -15.972 1.00 76.38 77 ASP A C 1
ATOM 583 O O . ASP A 1 77 ? -15.354 7.394 -15.164 1.00 76.38 77 ASP A O 1
ATOM 587 N N . ILE A 1 78 ? -14.068 9.179 -15.596 1.00 60.62 78 ILE A N 1
ATOM 588 C CA . ILE A 1 78 ? -13.589 9.410 -14.232 1.00 60.62 78 ILE A CA 1
ATOM 589 C C . ILE A 1 78 ? -14.651 10.142 -13.414 1.00 60.62 78 ILE A C 1
ATOM 591 O O . ILE A 1 78 ? -14.736 9.932 -12.197 1.00 60.62 78 ILE A O 1
ATOM 595 N N . ASP A 1 79 ? -15.422 11.031 -14.039 1.00 59.12 79 ASP A N 1
ATOM 596 C CA . ASP A 1 79 ? -16.458 11.796 -13.350 1.00 59.12 79 ASP A CA 1
ATOM 597 C C . ASP A 1 79 ? -17.830 11.105 -13.317 1.00 59.12 79 ASP A C 1
ATOM 599 O O . ASP A 1 79 ? -18.654 11.462 -12.469 1.00 59.12 79 ASP A O 1
ATOM 603 N N . GLY A 1 80 ? -18.005 10.040 -14.100 1.00 62.69 80 GLY A N 1
ATOM 604 C CA . GLY A 1 80 ? -19.173 9.171 -14.098 1.00 62.69 80 GLY A CA 1
ATOM 605 C C . GLY A 1 80 ? -20.374 9.788 -14.803 1.00 62.69 80 GLY A C 1
ATOM 606 O O . GLY A 1 80 ? -21.508 9.421 -14.474 1.00 62.69 80 GLY A O 1
ATOM 607 N N . ASP A 1 81 ? -20.154 10.744 -15.708 1.00 70.50 81 ASP A N 1
ATOM 608 C CA . ASP A 1 81 ? -21.221 11.421 -16.444 1.00 70.50 81 ASP A CA 1
ATOM 609 C C . ASP A 1 81 ? -21.766 10.596 -17.628 1.00 70.50 81 ASP A C 1
ATOM 611 O O . ASP A 1 81 ? -22.784 10.955 -18.230 1.00 70.50 81 ASP A O 1
ATOM 615 N N . GLY A 1 82 ? -21.149 9.442 -17.908 1.00 71.88 82 GLY A N 1
ATOM 616 C CA . GLY A 1 82 ? -21.530 8.526 -18.975 1.00 71.88 82 GLY A CA 1
ATOM 617 C C . GLY A 1 82 ? -20.977 8.916 -20.343 1.00 71.88 82 GLY A C 1
ATOM 618 O O . GLY A 1 82 ? -21.400 8.331 -21.343 1.00 71.88 82 GLY A O 1
ATOM 619 N N . MET A 1 83 ? -20.058 9.878 -20.408 1.00 82.00 83 MET A N 1
ATOM 620 C CA . MET A 1 83 ? -19.379 10.353 -21.607 1.00 82.00 83 MET A CA 1
ATOM 621 C C . MET A 1 83 ? -17.867 10.394 -21.355 1.00 82.00 83 MET A C 1
ATOM 623 O O . MET A 1 83 ? -17.401 10.417 -20.227 1.00 82.00 83 MET A O 1
ATOM 627 N N . LEU A 1 84 ? -17.063 10.367 -22.422 1.00 78.62 84 LEU A N 1
ATOM 628 C CA . LEU A 1 84 ? -15.636 10.677 -22.288 1.00 78.62 84 LEU A CA 1
ATOM 629 C C . LEU A 1 84 ? -15.397 12.133 -22.679 1.00 78.62 84 LEU A C 1
ATOM 631 O O . LEU A 1 84 ? -15.586 12.515 -23.840 1.00 78.62 84 LEU A O 1
ATOM 635 N N . SER A 1 85 ? -14.952 12.938 -21.722 1.00 82.62 85 SER A N 1
ATOM 636 C CA . SER A 1 85 ? -14.425 14.278 -21.966 1.00 82.62 85 SER A CA 1
ATOM 637 C C . SER A 1 85 ? -13.179 14.232 -22.864 1.00 82.62 85 SER A C 1
ATOM 639 O O . SER A 1 85 ? -12.576 13.181 -23.103 1.00 82.62 85 SER A O 1
ATOM 641 N N . ALA A 1 86 ? -12.754 15.389 -23.383 1.00 78.75 86 ALA A N 1
ATOM 642 C CA . ALA A 1 86 ? -11.566 15.473 -24.238 1.00 78.75 86 ALA A CA 1
ATOM 643 C C . ALA A 1 86 ? -10.298 14.929 -23.546 1.00 78.75 86 ALA A C 1
ATOM 645 O O . ALA A 1 86 ? -9.469 14.280 -24.190 1.00 78.75 86 ALA A O 1
ATOM 646 N N . ASP A 1 87 ? -10.181 15.144 -22.236 1.00 65.12 87 ASP A N 1
ATOM 647 C CA . ASP A 1 87 ? -9.038 14.701 -21.438 1.00 65.12 87 ASP A CA 1
ATOM 648 C C . ASP A 1 87 ? -9.079 13.189 -21.177 1.00 65.12 87 ASP A C 1
ATOM 650 O O . ASP A 1 87 ? -8.065 12.498 -21.307 1.00 65.12 87 ASP A O 1
ATOM 654 N N . GLU A 1 88 ? -10.260 12.645 -20.890 1.00 77.62 88 GLU A N 1
ATOM 655 C CA . GLU A 1 88 ? -10.470 11.205 -20.712 1.00 77.62 88 GLU A CA 1
ATOM 656 C C . GLU A 1 88 ? -10.259 10.438 -22.018 1.00 77.62 88 GLU A C 1
ATOM 658 O O . GLU A 1 88 ? -9.626 9.379 -22.029 1.00 77.62 88 GLU A O 1
ATOM 663 N N . LEU A 1 89 ? -10.686 11.011 -23.149 1.00 82.38 89 LEU A N 1
ATOM 664 C CA . LEU A 1 89 ? -10.361 10.503 -24.479 1.00 82.38 89 LEU A CA 1
ATOM 665 C C . LEU A 1 89 ? -8.853 10.516 -24.731 1.00 82.38 89 LEU A C 1
ATOM 667 O O . LEU A 1 89 ? -8.318 9.530 -25.237 1.00 82.38 89 LEU A O 1
ATOM 671 N N . ALA A 1 90 ? -8.141 11.587 -24.371 1.00 73.69 90 ALA A N 1
ATOM 672 C CA . ALA A 1 90 ? -6.688 11.652 -24.523 1.00 73.69 90 ALA A CA 1
ATOM 673 C C . ALA A 1 90 ? -5.973 10.583 -23.674 1.00 73.69 90 ALA A C 1
ATOM 675 O O . ALA A 1 90 ? -5.061 9.905 -24.166 1.00 73.69 90 ALA A O 1
ATOM 676 N N . ALA A 1 91 ? -6.422 10.369 -22.433 1.00 68.19 91 ALA A N 1
ATOM 677 C CA . ALA A 1 91 ? -5.921 9.312 -21.558 1.00 68.19 91 ALA A CA 1
ATOM 678 C C . ALA A 1 91 ? -6.193 7.914 -22.140 1.00 68.19 91 ALA A C 1
ATOM 680 O O . ALA A 1 91 ? -5.267 7.102 -22.259 1.00 68.19 91 ALA A O 1
ATOM 681 N N . ALA A 1 92 ? -7.425 7.657 -22.589 1.00 80.94 92 ALA A N 1
ATOM 682 C CA . ALA A 1 92 ? -7.808 6.412 -23.244 1.00 80.94 92 ALA A CA 1
ATOM 683 C C . ALA A 1 92 ? -6.952 6.154 -24.494 1.00 80.94 92 ALA A C 1
ATOM 685 O O . ALA A 1 92 ? -6.376 5.073 -24.635 1.00 80.94 92 ALA A O 1
ATOM 686 N N . ARG A 1 93 ? -6.771 7.161 -25.364 1.00 84.81 93 ARG A N 1
ATOM 687 C CA . ARG A 1 93 ? -5.915 7.076 -26.562 1.00 84.81 93 ARG A CA 1
ATOM 688 C C . ARG A 1 93 ? -4.475 6.723 -26.218 1.00 84.81 93 ARG A C 1
ATOM 690 O O . ARG A 1 93 ? -3.888 5.874 -26.886 1.00 84.81 93 ARG A O 1
ATOM 697 N N . LYS A 1 94 ? -3.900 7.332 -25.178 1.00 74.19 94 LYS A N 1
ATOM 698 C CA . LYS A 1 94 ? -2.523 7.054 -24.742 1.00 74.19 94 LYS A CA 1
ATOM 699 C C . LYS A 1 94 ? -2.363 5.604 -24.286 1.00 74.19 94 LYS A C 1
ATOM 701 O O . LYS A 1 94 ? -1.443 4.927 -24.747 1.00 74.19 94 LYS A O 1
ATOM 706 N N . VAL A 1 95 ? -3.257 5.122 -23.420 1.00 72.94 95 VAL A N 1
ATOM 707 C CA . VAL A 1 95 ? -3.199 3.753 -22.879 1.00 72.94 95 VAL A CA 1
ATOM 708 C C . VAL A 1 95 ? -3.434 2.720 -23.982 1.00 72.94 95 VAL A C 1
ATOM 710 O O . VAL A 1 95 ? -2.642 1.791 -24.144 1.00 72.94 95 VAL A O 1
ATOM 713 N N . ILE A 1 96 ? -4.479 2.905 -24.791 1.00 83.06 96 ILE A N 1
ATOM 714 C CA . ILE A 1 96 ? -4.814 1.999 -25.896 1.00 83.06 96 ILE A CA 1
ATOM 715 C C . ILE A 1 96 ? -3.708 2.020 -26.962 1.00 83.06 96 ILE A C 1
ATOM 717 O O . ILE A 1 96 ? -3.286 0.967 -27.438 1.00 83.06 96 ILE A O 1
ATOM 721 N N . GLY A 1 97 ? -3.186 3.200 -27.302 1.00 79.00 97 GLY A N 1
ATOM 722 C CA . GLY A 1 97 ? -2.104 3.371 -28.270 1.00 79.00 97 GLY A CA 1
ATOM 723 C C . GLY A 1 97 ? -0.777 2.761 -27.813 1.00 79.00 97 GLY A C 1
ATOM 724 O O . GLY A 1 97 ? -0.039 2.220 -28.634 1.00 79.00 97 GLY A O 1
ATOM 725 N N . ALA A 1 98 ? -0.467 2.799 -26.514 1.00 69.19 98 ALA A N 1
ATOM 726 C CA . ALA A 1 98 ? 0.698 2.108 -25.958 1.00 69.19 98 ALA A CA 1
ATOM 727 C C . ALA A 1 98 ? 0.584 0.584 -26.116 1.00 69.19 98 ALA A C 1
ATOM 729 O O . ALA A 1 98 ? 1.559 -0.064 -26.484 1.00 69.19 98 ALA A O 1
ATOM 730 N N . LEU A 1 99 ? -0.614 0.024 -25.928 1.00 68.75 99 LEU A N 1
ATOM 731 C CA . LEU A 1 99 ? -0.856 -1.405 -26.134 1.00 68.75 99 LEU A CA 1
ATOM 732 C C . LEU A 1 99 ? -0.859 -1.794 -27.618 1.00 68.75 99 LEU A C 1
ATOM 734 O O . LEU A 1 99 ? -0.325 -2.846 -27.964 1.00 68.75 99 LEU A O 1
ATOM 738 N N . ARG A 1 100 ? -1.385 -0.944 -28.514 1.00 72.06 100 ARG A N 1
ATOM 739 C CA . ARG A 1 100 ? -1.361 -1.189 -29.970 1.00 72.06 100 ARG A CA 1
ATOM 740 C C . ARG A 1 100 ? 0.031 -1.136 -30.589 1.00 72.06 100 ARG A C 1
ATOM 742 O O . ARG A 1 100 ? 0.247 -1.816 -31.583 1.00 72.06 100 ARG A O 1
ATOM 749 N N . ARG A 1 101 ? 0.973 -0.377 -30.018 1.00 64.31 101 ARG A N 1
ATOM 750 C CA . ARG A 1 101 ? 2.370 -0.323 -30.495 1.00 64.31 101 ARG A CA 1
ATOM 751 C C . ARG A 1 101 ? 3.094 -1.677 -30.452 1.00 64.31 101 ARG A C 1
ATOM 753 O O . ARG A 1 101 ? 4.167 -1.792 -31.027 1.00 64.31 101 ARG A O 1
ATOM 760 N N . SER A 1 102 ? 2.503 -2.691 -29.817 1.00 57.00 102 SER A N 1
ATOM 761 C CA . SER A 1 102 ? 2.984 -4.075 -29.846 1.00 57.00 102 SER A CA 1
ATOM 762 C C . SER A 1 102 ? 2.541 -4.886 -31.081 1.00 57.00 102 SER A C 1
ATOM 764 O O . SER A 1 102 ? 2.828 -6.077 -31.136 1.00 57.00 102 SER A O 1
ATOM 766 N N . ASP A 1 103 ? 1.825 -4.278 -32.042 1.00 56.81 103 ASP A N 1
ATOM 767 C CA . ASP A 1 103 ? 1.194 -4.904 -33.227 1.00 56.81 103 ASP A CA 1
ATOM 768 C C . ASP A 1 103 ? 0.226 -6.073 -32.941 1.00 56.81 103 ASP A C 1
ATOM 770 O O . ASP A 1 103 ? -0.406 -6.611 -33.850 1.00 56.81 103 ASP A O 1
ATOM 774 N N . ASP A 1 104 ? 0.005 -6.425 -31.674 1.00 70.06 104 ASP A N 1
ATOM 775 C CA . ASP A 1 104 ? -0.916 -7.479 -31.273 1.00 70.06 104 ASP A CA 1
ATOM 776 C C . ASP A 1 104 ? -2.277 -6.880 -30.878 1.00 70.06 104 ASP A C 1
ATOM 778 O O . ASP A 1 104 ? -2.533 -6.540 -29.720 1.00 70.06 104 ASP A O 1
ATOM 782 N N . ALA A 1 105 ? -3.203 -6.775 -31.837 1.00 70.06 105 ALA A N 1
ATOM 783 C CA . ALA A 1 105 ? -4.609 -6.451 -31.550 1.00 70.06 105 ALA A CA 1
ATOM 784 C C . ALA A 1 105 ? -5.216 -7.406 -30.496 1.00 70.06 105 ALA A C 1
ATOM 786 O O . ALA A 1 105 ? -6.065 -7.013 -29.684 1.00 70.06 105 ALA A O 1
ATOM 787 N N . SER A 1 106 ? -4.707 -8.641 -30.426 1.00 73.94 106 SER A N 1
ATOM 788 C CA . SER A 1 106 ? -5.082 -9.624 -29.412 1.00 73.94 106 SER A CA 1
ATOM 789 C C . SER A 1 106 ? -4.591 -9.241 -28.017 1.00 73.94 106 SER A C 1
ATOM 791 O O . SER A 1 106 ? -5.218 -9.665 -27.047 1.00 73.94 106 SER A O 1
ATOM 793 N N . ALA A 1 107 ? -3.529 -8.442 -27.870 1.00 73.69 107 ALA A N 1
ATOM 794 C CA . ALA A 1 107 ? -3.027 -7.985 -26.575 1.00 73.69 107 ALA A CA 1
ATOM 795 C C . ALA A 1 107 ? -3.981 -6.979 -25.925 1.00 73.69 107 ALA A C 1
ATOM 797 O O . ALA A 1 107 ? -4.316 -7.136 -24.753 1.00 73.69 107 ALA A O 1
ATOM 798 N N . LEU A 1 108 ? -4.507 -6.011 -26.685 1.00 80.19 108 LEU A N 1
ATOM 799 C CA . LEU A 1 108 ? -5.536 -5.089 -26.190 1.00 80.19 108 LEU A CA 1
ATOM 800 C C . LEU A 1 108 ? -6.826 -5.838 -25.832 1.00 80.19 108 LEU A C 1
ATOM 802 O O . LEU A 1 108 ? -7.388 -5.636 -24.754 1.00 80.19 108 LEU A O 1
ATOM 806 N N . MET A 1 109 ? -7.278 -6.745 -26.705 1.00 82.44 109 MET A N 1
ATOM 807 C CA . MET A 1 109 ? -8.477 -7.548 -26.448 1.00 82.44 109 MET A CA 1
ATOM 808 C C . MET A 1 109 ? -8.304 -8.464 -25.236 1.00 82.44 109 MET A C 1
ATOM 810 O O . MET A 1 109 ? -9.230 -8.603 -24.435 1.00 82.44 109 MET A O 1
ATOM 814 N N . ARG A 1 110 ? -7.117 -9.055 -25.062 1.00 76.12 110 ARG A N 1
ATOM 815 C CA . ARG A 1 110 ? -6.753 -9.824 -23.870 1.00 76.12 110 ARG A CA 1
ATOM 816 C C . ARG A 1 110 ? -6.775 -8.919 -22.650 1.00 76.12 110 ARG A C 1
ATOM 818 O O . ARG A 1 110 ? -7.507 -9.237 -21.726 1.00 76.12 110 ARG A O 1
ATOM 825 N N . ALA A 1 111 ? -6.104 -7.769 -22.683 1.00 69.75 111 ALA A N 1
ATOM 826 C CA . ALA A 1 111 ? -6.031 -6.838 -21.562 1.00 69.75 111 ALA A CA 1
ATOM 827 C C . ALA A 1 111 ? -7.407 -6.313 -21.120 1.00 69.75 111 ALA A C 1
ATOM 829 O O . ALA A 1 111 ? -7.681 -6.206 -19.927 1.00 69.75 111 ALA A O 1
ATOM 830 N N . LEU A 1 112 ? -8.316 -6.044 -22.056 1.00 72.44 112 LEU A N 1
ATOM 831 C CA . LEU A 1 112 ? -9.696 -5.660 -21.749 1.00 72.44 112 LEU A CA 1
ATOM 832 C C . LEU A 1 112 ? -10.529 -6.815 -21.199 1.00 72.44 112 LEU A C 1
ATOM 834 O O . LEU A 1 112 ? -11.353 -6.640 -20.296 1.00 72.44 112 LEU A O 1
ATOM 838 N N . ARG A 1 113 ? -10.355 -8.020 -21.744 1.00 76.06 113 ARG A N 1
ATOM 839 C CA . ARG A 1 113 ? -11.113 -9.200 -21.314 1.00 76.06 113 ARG A CA 1
ATOM 840 C C . ARG A 1 113 ? -10.656 -9.718 -19.957 1.00 76.06 113 ARG A C 1
ATOM 842 O O . ARG A 1 113 ? -11.518 -10.087 -19.166 1.00 76.06 113 ARG A O 1
ATOM 849 N N . THR A 1 114 ? -9.359 -9.656 -19.677 1.00 65.62 114 THR A N 1
ATOM 850 C CA . THR A 1 114 ? -8.741 -10.030 -18.397 1.00 65.62 114 THR A CA 1
ATOM 851 C C . THR A 1 114 ? -8.774 -8.903 -17.363 1.00 65.62 114 THR A C 1
ATOM 853 O O . THR A 1 114 ? -8.480 -9.144 -16.196 1.00 65.62 114 THR A O 1
ATOM 856 N N . GLY A 1 115 ? -9.119 -7.676 -17.770 1.00 56.03 115 GLY A N 1
ATOM 857 C CA . GLY A 1 115 ? -9.102 -6.493 -16.908 1.00 56.03 115 GLY A CA 1
ATOM 858 C C . GLY A 1 115 ? -7.705 -5.907 -16.661 1.00 56.03 115 GLY A C 1
ATOM 859 O O . GLY A 1 115 ? -7.590 -4.941 -15.915 1.00 56.03 115 GLY A O 1
ATOM 860 N N . GLN A 1 116 ? -6.650 -6.438 -17.294 1.00 61.94 116 GLN A N 1
ATOM 861 C CA . GLN A 1 116 ? -5.282 -5.908 -17.206 1.00 61.94 116 GLN A CA 1
ATOM 862 C C . GLN A 1 116 ? -5.137 -4.478 -17.739 1.00 61.94 116 GLN A C 1
ATOM 864 O O . GLN A 1 116 ? -4.248 -3.771 -17.276 1.00 61.94 116 GLN A O 1
ATOM 869 N N . LEU A 1 117 ? -6.016 -4.022 -18.644 1.00 62.12 117 LEU A N 1
ATOM 870 C CA . LEU A 1 117 ? -6.025 -2.623 -19.107 1.00 62.12 117 LEU A CA 1
ATOM 871 C C . LEU A 1 117 ? -6.132 -1.638 -17.929 1.00 62.12 117 LEU A C 1
ATOM 873 O O . LEU A 1 117 ? -5.555 -0.556 -17.956 1.00 62.12 117 LEU A O 1
ATOM 877 N N . PHE A 1 118 ? -6.843 -2.050 -16.880 1.00 56.72 118 PHE A N 1
ATOM 878 C CA . PHE A 1 118 ? -7.161 -1.243 -15.705 1.00 56.72 118 PHE A CA 1
ATOM 879 C C . PHE A 1 118 ? -6.211 -1.501 -14.531 1.00 56.72 118 PHE A C 1
ATOM 881 O O . PHE A 1 118 ? -6.426 -0.973 -13.445 1.00 56.72 118 PHE A O 1
ATOM 888 N N . LYS A 1 119 ? -5.166 -2.314 -14.738 1.00 49.12 119 LYS A N 1
ATOM 889 C CA . LYS A 1 119 ? -4.107 -2.581 -13.753 1.00 49.12 119 LYS A CA 1
ATOM 890 C C . LYS A 1 119 ? -2.916 -1.622 -13.892 1.00 49.12 119 LYS A C 1
ATOM 892 O O . LYS A 1 119 ? -1.859 -1.891 -13.335 1.00 49.12 119 LYS A O 1
ATOM 897 N N . ASN A 1 120 ? -3.064 -0.535 -14.655 1.00 46.84 120 ASN A N 1
ATOM 898 C CA . ASN A 1 120 ? -2.027 0.480 -14.824 1.00 46.84 120 ASN A CA 1
ATOM 899 C C . ASN A 1 120 ? -1.882 1.314 -13.523 1.00 46.84 120 ASN A C 1
ATOM 901 O O . ASN A 1 120 ? -2.837 2.004 -13.157 1.00 46.84 120 ASN A O 1
ATOM 905 N N . PRO A 1 121 ? -0.722 1.285 -12.836 1.00 41.47 121 PRO A N 1
ATOM 906 C CA . PRO A 1 121 ? -0.530 1.933 -11.532 1.00 41.47 121 PRO A CA 1
ATOM 907 C C . PRO A 1 121 ? -0.602 3.471 -11.539 1.00 41.47 121 PRO A C 1
ATOM 909 O O . PRO A 1 121 ? -0.697 4.063 -10.464 1.00 41.47 121 PRO A O 1
ATOM 912 N N . VAL A 1 122 ? -0.598 4.138 -12.711 1.00 38.88 122 VAL A N 1
ATOM 913 C CA . VAL A 1 122 ? -0.836 5.601 -12.788 1.00 38.88 122 VAL A CA 1
ATOM 914 C C . VAL A 1 122 ? -2.224 5.966 -12.247 1.00 38.88 122 VAL A C 1
ATOM 916 O O . VAL A 1 122 ? -2.422 7.066 -11.745 1.00 38.88 122 VAL A O 1
ATOM 919 N N . LEU A 1 123 ? -3.178 5.032 -12.274 1.00 36.06 123 LEU A N 1
ATOM 920 C CA . LEU A 1 123 ? -4.492 5.188 -11.653 1.00 36.06 123 LEU A CA 1
ATOM 921 C C . LEU A 1 123 ? -4.465 4.734 -10.187 1.00 36.06 123 LEU A C 1
ATOM 923 O O . LEU A 1 123 ? -5.333 3.976 -9.745 1.00 36.06 123 LEU A O 1
ATOM 927 N N . THR A 1 124 ? -3.480 5.208 -9.417 1.00 39.84 124 THR A N 1
ATOM 928 C CA . THR A 1 124 ? -3.630 5.276 -7.959 1.00 39.84 124 THR A CA 1
ATOM 929 C C . THR A 1 124 ? -4.925 6.041 -7.717 1.00 39.84 124 THR A C 1
ATOM 931 O O . THR A 1 124 ? -5.089 7.180 -8.147 1.00 39.84 124 THR A O 1
ATOM 934 N N . SER A 1 125 ? -5.914 5.336 -7.179 1.00 42.25 125 SER A N 1
ATOM 935 C CA . SER A 1 125 ? -7.324 5.692 -7.279 1.00 42.25 125 SER A CA 1
ATOM 936 C C . SER A 1 125 ? -7.646 7.022 -6.617 1.00 42.25 125 SER A C 1
ATOM 938 O O . SER A 1 125 ? -8.015 7.060 -5.445 1.00 42.25 125 SER A O 1
ATOM 940 N N . VAL A 1 126 ? -7.616 8.096 -7.397 1.00 38.28 126 VAL A N 1
ATOM 941 C CA . VAL A 1 126 ? -8.398 9.294 -7.115 1.00 38.28 126 VAL A CA 1
ATOM 942 C C . VAL A 1 126 ? -9.845 8.947 -7.454 1.00 38.28 126 VAL A C 1
ATOM 944 O O . VAL A 1 126 ? -10.326 9.215 -8.549 1.00 38.28 126 VAL A O 1
ATOM 947 N N . LYS A 1 127 ? -10.542 8.270 -6.538 1.00 45.88 127 LYS A N 1
ATOM 948 C CA . LYS A 1 127 ? -11.999 8.139 -6.631 1.00 45.88 127 LYS A CA 1
ATOM 949 C C . LYS A 1 127 ? -12.626 9.263 -5.824 1.00 45.88 127 LYS A C 1
ATOM 951 O O . LYS A 1 127 ? -12.209 9.529 -4.696 1.00 45.88 127 LYS A O 1
ATOM 956 N N . GLN A 1 128 ? -13.606 9.944 -6.417 1.00 43.56 128 GLN A N 1
ATOM 957 C CA . GLN A 1 128 ? -14.448 10.867 -5.664 1.00 43.56 128 GLN A CA 1
ATOM 958 C C . GLN A 1 128 ? -15.082 10.100 -4.498 1.00 43.56 128 GLN A C 1
ATOM 960 O O . GLN A 1 128 ? -15.467 8.938 -4.645 1.00 43.56 128 GLN A O 1
ATOM 965 N N . LEU A 1 129 ? -15.135 10.740 -3.330 1.00 44.41 129 LEU A N 1
ATOM 966 C CA . LEU A 1 129 ? -15.803 10.170 -2.168 1.00 44.41 129 LEU A CA 1
ATOM 967 C C . LEU A 1 129 ? -17.259 9.876 -2.531 1.00 44.41 129 LEU A C 1
ATOM 969 O O . LEU A 1 129 ? -17.990 10.771 -2.955 1.00 44.41 129 LEU A O 1
ATOM 973 N N . PHE A 1 130 ? -17.679 8.626 -2.356 1.00 47.25 130 PHE A N 1
ATOM 974 C CA . PHE A 1 130 ? -19.097 8.299 -2.386 1.00 47.25 130 PHE A CA 1
ATOM 975 C C . PHE A 1 130 ? -19.743 8.874 -1.124 1.00 47.25 130 PHE A C 1
ATOM 977 O O . PHE A 1 130 ? -19.129 8.887 -0.054 1.00 47.25 130 PHE A O 1
ATOM 984 N N . ALA A 1 131 ? -21.002 9.302 -1.203 1.00 49.69 131 ALA A N 1
ATOM 985 C CA . ALA A 1 131 ? -21.754 9.561 0.018 1.00 49.69 131 ALA A CA 1
ATOM 986 C C . ALA A 1 131 ? -21.708 8.296 0.911 1.00 49.69 131 ALA A C 1
ATOM 988 O O . ALA A 1 131 ? -21.878 7.174 0.404 1.00 49.69 131 ALA A O 1
ATOM 989 N N . PRO A 1 132 ? -21.416 8.415 2.218 1.00 56.56 1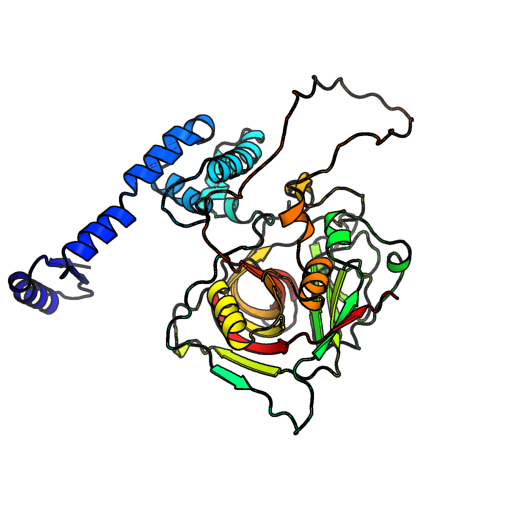32 PRO A N 1
ATOM 990 C CA . PRO A 1 132 ? -21.537 7.274 3.110 1.00 56.56 132 PRO A CA 1
ATOM 991 C C . PRO A 1 132 ? -22.985 6.742 3.039 1.00 56.56 132 PRO A C 1
ATOM 993 O O . PRO A 1 132 ? -23.936 7.496 3.189 1.00 56.56 132 PRO A O 1
ATOM 996 N N . LEU A 1 133 ? -23.161 5.445 2.752 1.00 53.84 133 LEU A N 1
ATOM 997 C CA . LEU A 1 133 ? -24.359 4.682 3.063 1.00 53.84 133 LEU A CA 1
ATOM 998 C C . LEU A 1 133 ? -24.650 4.881 4.543 1.00 53.84 133 LEU A C 1
ATOM 1000 O O . LEU A 1 133 ? -23.762 4.688 5.377 1.00 53.84 133 LEU A O 1
ATOM 1004 N N . GLU A 1 134 ? -25.891 5.236 4.832 1.00 58.88 134 GLU A N 1
ATOM 1005 C CA . GLU A 1 134 ? -26.423 5.242 6.179 1.00 58.88 134 GLU A CA 1
ATOM 1006 C C . GLU A 1 134 ? -27.420 4.082 6.322 1.00 58.88 134 GLU A C 1
ATOM 1008 O O . GLU A 1 134 ? -28.375 4.007 5.542 1.00 58.88 134 GLU A O 1
ATOM 1013 N N . PRO A 1 135 ? -27.221 3.168 7.293 1.00 71.12 135 PRO A N 1
ATOM 1014 C CA . PRO A 1 135 ? -26.081 3.085 8.215 1.00 71.12 135 PRO A CA 1
ATOM 1015 C C . PRO A 1 135 ? -24.813 2.497 7.562 1.00 71.12 135 PRO A C 1
ATOM 1017 O O . PRO A 1 135 ? -24.894 1.667 6.653 1.00 71.12 135 PRO A O 1
ATOM 1020 N N . SER A 1 136 ? -23.635 2.892 8.063 1.00 80.06 136 SER A N 1
ATOM 1021 C CA . SER A 1 136 ? -22.372 2.247 7.683 1.00 80.06 136 SER A CA 1
ATOM 1022 C C . SER A 1 136 ? -22.356 0.799 8.199 1.00 80.06 136 SER A C 1
ATOM 1024 O O . SER A 1 136 ? -22.711 0.570 9.356 1.00 80.06 136 SER A O 1
ATOM 1026 N N . PRO A 1 137 ? -21.928 -0.184 7.385 1.00 86.69 137 PRO A N 1
ATOM 1027 C CA . PRO A 1 137 ? -21.763 -1.572 7.824 1.00 86.69 137 PRO A CA 1
ATOM 1028 C C . PRO A 1 137 ? -20.502 -1.778 8.686 1.00 86.69 137 PRO A C 1
ATOM 1030 O O . PRO A 1 137 ? -20.154 -2.904 9.019 1.00 86.69 137 PRO A O 1
ATOM 1033 N N . PHE A 1 138 ? -19.762 -0.716 9.008 1.00 89.06 138 PHE A N 1
ATOM 1034 C CA . PHE A 1 138 ? -18.556 -0.797 9.823 1.00 89.06 138 PHE A CA 1
ATOM 1035 C C . PHE A 1 138 ? -18.861 -0.496 11.287 1.00 89.06 138 PHE A C 1
ATOM 1037 O O . PHE A 1 138 ? -19.599 0.432 11.619 1.00 89.06 138 PHE A O 1
ATOM 1044 N N . ARG A 1 139 ? -18.242 -1.267 12.183 1.00 93.50 139 ARG A N 1
ATOM 1045 C CA . ARG A 1 139 ? -18.278 -1.014 13.624 1.00 93.50 139 ARG A CA 1
ATOM 1046 C C . ARG A 1 139 ? -17.004 -0.302 14.036 1.00 93.50 139 ARG A C 1
ATOM 1048 O O . ARG A 1 139 ? -15.917 -0.855 13.878 1.00 93.50 139 ARG A O 1
ATOM 1055 N N . PHE A 1 140 ? -17.158 0.896 14.585 1.00 93.56 140 PHE A N 1
ATOM 1056 C CA . PHE A 1 140 ? -16.058 1.730 15.052 1.00 93.56 140 PHE A CA 1
ATOM 1057 C C . PHE A 1 140 ? -16.005 1.708 16.581 1.00 93.56 140 PHE A C 1
ATOM 1059 O O . PHE A 1 140 ? -16.943 2.126 17.258 1.00 93.56 140 PHE A O 1
ATOM 1066 N N . GLU A 1 141 ? -14.899 1.218 17.129 1.00 96.19 141 GLU A N 1
ATOM 1067 C CA . GLU A 1 141 ? -14.612 1.192 18.563 1.00 96.19 141 GLU A CA 1
ATOM 1068 C C . GLU A 1 141 ? -13.497 2.205 18.843 1.00 96.19 141 GLU A C 1
ATOM 1070 O O . GLU A 1 141 ? -12.335 1.964 18.517 1.00 96.19 141 GLU A O 1
ATOM 1075 N N . ARG A 1 142 ? -13.839 3.367 19.409 1.00 94.94 142 ARG A N 1
ATOM 1076 C CA . ARG A 1 142 ? -12.851 4.406 19.738 1.00 94.94 142 ARG A CA 1
ATOM 1077 C C . ARG A 1 142 ? -12.041 4.012 20.968 1.00 94.94 142 ARG A C 1
ATOM 1079 O O . ARG A 1 142 ? -12.601 3.525 21.951 1.00 94.94 142 ARG A O 1
ATOM 1086 N N . THR A 1 143 ? -10.738 4.265 20.930 1.00 94.00 143 THR A N 1
ATOM 1087 C CA . THR A 1 143 ? -9.864 4.053 22.085 1.00 94.00 143 THR A CA 1
ATOM 1088 C C . THR A 1 143 ? -10.120 5.151 23.120 1.00 94.00 143 THR A C 1
ATOM 1090 O O . THR A 1 143 ? -10.008 6.331 22.779 1.00 94.00 143 THR A O 1
ATOM 1093 N N . PRO A 1 144 ? -10.457 4.811 24.378 1.00 91.31 144 PRO A N 1
ATOM 1094 C CA . PRO A 1 144 ? -10.561 5.801 25.443 1.00 91.31 144 PRO A CA 1
ATOM 1095 C C . PRO A 1 144 ? -9.213 6.491 25.660 1.00 91.31 144 PRO A C 1
ATOM 1097 O O . PRO A 1 144 ? -8.183 5.821 25.728 1.00 91.31 144 PRO A O 1
ATOM 1100 N N . ARG A 1 145 ? -9.229 7.815 25.799 1.00 86.56 145 ARG A N 1
ATOM 1101 C CA . ARG A 1 145 ? -8.053 8.626 26.136 1.00 86.56 145 ARG A CA 1
ATOM 1102 C C . ARG A 1 145 ? -8.287 9.335 27.461 1.00 86.56 145 ARG A C 1
ATOM 1104 O O . ARG A 1 145 ? -9.434 9.632 27.799 1.00 86.56 145 ARG A O 1
ATOM 1111 N N . ALA A 1 146 ? -7.218 9.557 28.220 1.00 87.31 146 ALA A N 1
ATOM 1112 C CA . ALA A 1 146 ? -7.313 10.317 29.461 1.00 87.31 146 ALA A CA 1
ATOM 1113 C C . ALA A 1 146 ? -7.552 11.807 29.168 1.00 87.31 146 ALA A C 1
ATOM 1115 O O . ALA A 1 146 ? -7.190 12.312 28.102 1.00 87.31 146 ALA A O 1
ATOM 1116 N N . ASP A 1 147 ? -8.143 12.524 30.125 1.00 82.50 147 ASP A N 1
ATOM 1117 C CA . ASP A 1 147 ? -8.371 13.963 29.994 1.00 82.50 147 ASP A CA 1
ATOM 1118 C C . ASP A 1 147 ? -7.045 14.699 29.743 1.00 82.50 147 ASP A C 1
ATOM 1120 O O . ASP A 1 147 ? -6.102 14.608 30.531 1.00 82.50 147 ASP A O 1
ATOM 1124 N N . GLY A 1 148 ? -6.978 15.440 28.634 1.00 80.94 148 GLY A N 1
ATOM 1125 C CA . GLY A 1 148 ? -5.796 16.208 28.233 1.00 80.94 148 GLY A CA 1
ATOM 1126 C C . GLY A 1 148 ? -4.777 15.453 27.372 1.00 80.94 148 GLY A C 1
ATOM 1127 O O . GLY A 1 148 ? -3.807 16.070 26.934 1.00 80.94 148 GLY A O 1
ATOM 1128 N N . GLU A 1 149 ? -4.980 14.165 27.076 1.00 85.6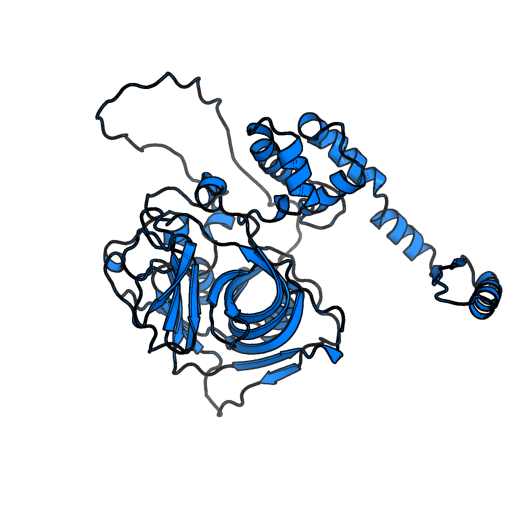2 149 GLU A N 1
ATOM 1129 C CA . GLU A 1 149 ? -4.175 13.478 26.063 1.00 85.62 149 GLU A CA 1
ATOM 1130 C C . GLU A 1 149 ? -4.549 13.956 24.655 1.00 85.62 149 GLU A C 1
ATOM 1132 O O . GLU A 1 149 ? -5.701 13.874 24.229 1.00 85.62 149 GLU A O 1
ATOM 1137 N N . GLU A 1 150 ? -3.557 14.437 23.906 1.00 85.81 150 GLU A N 1
ATOM 1138 C CA . GLU A 1 150 ? -3.751 14.857 22.518 1.00 85.81 150 GLU A CA 1
ATOM 1139 C C . GLU A 1 150 ? -4.111 13.673 21.610 1.00 85.81 150 GLU A C 1
ATOM 1141 O O . GLU A 1 150 ? -3.477 12.617 21.660 1.00 85.81 150 GLU A O 1
ATOM 1146 N N . GLU A 1 151 ? -5.099 13.874 20.738 1.00 87.69 151 GLU A N 1
ATOM 1147 C CA . GLU A 1 151 ? -5.529 12.890 19.744 1.00 87.69 151 GLU A CA 1
ATOM 1148 C C . GLU A 1 151 ? -4.461 12.652 18.657 1.00 87.69 151 GLU A C 1
ATOM 1150 O O . GLU A 1 151 ? -3.693 13.546 18.293 1.00 87.69 151 GLU A O 1
ATOM 1155 N N . GLY A 1 152 ? -4.432 11.433 18.113 1.00 91.19 152 GLY A N 1
ATOM 1156 C CA . GLY A 1 152 ? -3.485 11.010 17.091 1.00 91.19 152 GLY A CA 1
ATOM 1157 C C . GLY A 1 152 ? -2.148 10.498 17.622 1.00 91.19 152 GLY A C 1
ATOM 1158 O O . GLY A 1 152 ? -1.889 10.416 18.824 1.00 91.19 152 GLY A O 1
ATOM 1159 N N . SER A 1 153 ? -1.307 10.090 16.678 1.00 94.94 153 SER A N 1
ATOM 1160 C CA . SER A 1 153 ? 0.002 9.478 16.880 1.00 94.94 153 SER A CA 1
ATOM 1161 C C . SER A 1 153 ? 1.085 10.231 16.107 1.00 94.94 153 SER A C 1
ATOM 1163 O O . SER A 1 153 ? 0.824 10.862 15.077 1.00 94.94 153 SER A O 1
ATOM 1165 N N . VAL A 1 154 ? 2.319 10.158 16.611 1.00 95.94 154 VAL A N 1
ATOM 1166 C CA . VAL A 1 154 ? 3.513 10.552 15.852 1.00 95.94 154 VAL A CA 1
ATOM 1167 C C . VAL A 1 154 ? 3.941 9.356 15.015 1.00 95.94 154 VAL A C 1
ATOM 1169 O O . VAL A 1 154 ? 4.139 8.269 15.558 1.00 95.94 154 VAL A O 1
ATOM 1172 N N . ILE A 1 155 ? 4.041 9.557 13.706 1.00 96.44 155 ILE A N 1
ATOM 1173 C CA . ILE A 1 155 ? 4.399 8.514 12.745 1.00 96.44 155 ILE A CA 1
ATOM 1174 C C . ILE A 1 155 ? 5.809 8.781 12.228 1.00 96.44 155 ILE A C 1
ATOM 1176 O O . ILE A 1 155 ? 6.130 9.908 11.848 1.00 96.44 155 ILE A O 1
ATOM 1180 N N . ASP A 1 156 ? 6.649 7.752 12.214 1.00 97.25 156 ASP A N 1
ATOM 1181 C CA . ASP A 1 156 ? 8.013 7.862 11.712 1.00 97.25 156 ASP A CA 1
ATOM 1182 C C . ASP A 1 156 ? 8.018 7.780 10.179 1.00 97.25 156 ASP A C 1
ATOM 1184 O O . ASP A 1 156 ? 7.230 7.052 9.568 1.00 97.25 156 ASP A O 1
ATOM 1188 N N . THR A 1 157 ? 8.924 8.522 9.544 1.00 96.50 157 THR A N 1
ATOM 1189 C CA . THR A 1 157 ? 9.094 8.515 8.085 1.00 96.50 157 THR A CA 1
ATOM 1190 C C . THR A 1 157 ? 10.559 8.421 7.690 1.00 96.50 157 THR A C 1
ATOM 1192 O O . THR A 1 157 ? 11.415 9.072 8.289 1.00 96.50 157 THR A O 1
ATOM 1195 N N . VAL A 1 158 ? 10.837 7.639 6.649 1.00 96.25 158 VAL A N 1
ATOM 1196 C CA . VAL A 1 158 ? 12.130 7.596 5.955 1.00 96.25 158 VAL A CA 1
ATOM 1197 C C . VAL A 1 158 ? 11.959 8.285 4.613 1.00 96.25 158 VAL A C 1
ATOM 1199 O O . VAL A 1 158 ? 11.051 7.918 3.876 1.00 96.25 158 VAL A O 1
ATOM 1202 N N . GLY A 1 159 ? 12.821 9.245 4.271 1.00 93.81 159 GLY A N 1
ATOM 1203 C CA . GLY A 1 159 ? 12.858 9.839 2.937 1.00 93.81 159 GLY A CA 1
ATOM 1204 C C . GLY A 1 159 ? 11.508 10.396 2.477 1.00 93.81 159 GLY A C 1
ATOM 1205 O O . GLY A 1 159 ? 10.843 11.098 3.240 1.00 93.81 159 GLY A O 1
ATOM 1206 N N . ALA A 1 160 ? 11.137 10.162 1.217 1.00 90.88 160 ALA A N 1
ATOM 1207 C CA . ALA A 1 160 ? 9.901 10.671 0.618 1.00 90.88 160 ALA A CA 1
ATOM 1208 C C . ALA A 1 160 ? 9.536 9.888 -0.650 1.00 90.88 160 ALA A C 1
ATOM 1210 O O . ALA A 1 160 ? 10.422 9.548 -1.432 1.00 90.88 160 ALA A O 1
ATOM 1211 N N . VAL A 1 161 ? 8.243 9.698 -0.923 1.00 86.12 161 VAL A N 1
ATOM 1212 C CA . VAL A 1 161 ? 7.752 9.064 -2.165 1.00 86.12 161 VAL A CA 1
ATOM 1213 C C . VAL A 1 161 ? 8.269 9.748 -3.433 1.00 86.12 161 VAL A C 1
ATOM 1215 O O . VAL A 1 161 ? 8.516 9.090 -4.444 1.00 86.12 161 VAL A O 1
ATOM 1218 N N . SER A 1 162 ? 8.542 11.055 -3.390 1.00 84.94 162 SER A N 1
ATOM 1219 C CA . SER A 1 162 ? 9.163 11.761 -4.518 1.00 84.94 162 SER A CA 1
ATOM 1220 C C . SER A 1 162 ? 10.542 11.203 -4.910 1.00 84.94 162 SER A C 1
ATOM 1222 O O . SER A 1 162 ? 10.908 11.277 -6.083 1.00 84.94 162 SER A O 1
ATOM 1224 N N . HIS A 1 163 ? 11.288 10.601 -3.976 1.00 91.00 163 HIS A N 1
ATOM 1225 C CA . HIS A 1 163 ? 12.540 9.897 -4.261 1.00 91.00 163 HIS A CA 1
ATOM 1226 C C . HIS A 1 163 ? 12.298 8.635 -5.093 1.00 91.00 163 HIS A C 1
ATOM 1228 O O . HIS A 1 163 ? 12.989 8.421 -6.085 1.00 91.00 163 HIS A O 1
ATOM 1234 N N . VAL A 1 164 ? 11.278 7.849 -4.739 1.00 89.88 164 VAL A N 1
ATOM 1235 C CA . VAL A 1 164 ? 10.853 6.655 -5.491 1.00 89.88 164 VAL A CA 1
ATOM 1236 C C . VAL A 1 164 ? 10.421 7.059 -6.894 1.00 89.88 164 VAL A C 1
ATOM 1238 O O . VAL A 1 164 ? 10.903 6.526 -7.885 1.00 89.88 164 VAL A O 1
ATOM 1241 N N . LEU A 1 165 ? 9.570 8.078 -6.994 1.00 85.31 165 LEU A N 1
ATOM 1242 C CA . LEU A 1 165 ? 9.044 8.549 -8.269 1.00 85.31 165 LEU A CA 1
ATOM 1243 C C . LEU A 1 165 ? 10.100 9.051 -9.239 1.00 85.31 165 LEU A C 1
ATOM 1245 O O . LEU A 1 165 ? 9.983 8.813 -10.439 1.00 85.31 165 LEU A O 1
ATOM 1249 N N . LYS A 1 166 ? 11.106 9.758 -8.726 1.00 87.88 166 LYS A N 1
ATOM 1250 C CA . LYS A 1 166 ? 12.215 10.310 -9.511 1.00 87.88 166 LYS A CA 1
ATOM 1251 C C . LYS A 1 166 ? 13.353 9.295 -9.686 1.00 87.88 166 LYS A C 1
ATOM 1253 O O . LYS A 1 166 ? 14.404 9.661 -10.204 1.00 87.88 166 LYS A O 1
ATOM 1258 N N . SER A 1 167 ? 13.174 8.055 -9.216 1.00 92.06 167 SER A N 1
ATOM 1259 C CA . SER A 1 167 ? 14.209 7.018 -9.144 1.00 92.06 167 SER A CA 1
ATOM 1260 C C . SER A 1 167 ? 15.531 7.535 -8.571 1.00 92.06 167 SER A C 1
ATOM 1262 O O . SER A 1 167 ? 16.619 7.259 -9.081 1.00 92.06 167 SER A O 1
ATOM 1264 N N . HIS A 1 168 ? 15.426 8.346 -7.521 1.00 93.19 168 HIS A N 1
ATOM 1265 C CA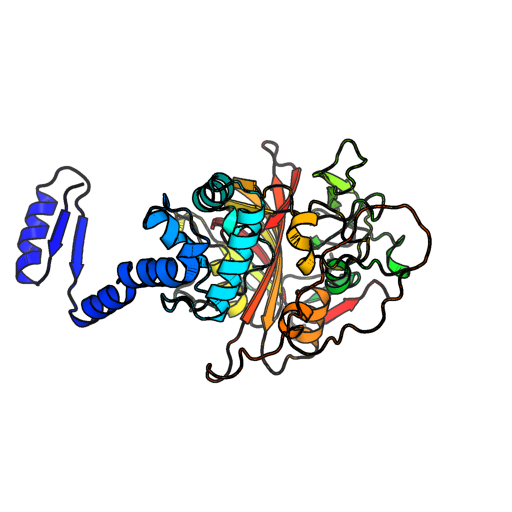 . HIS A 1 168 ? 16.535 9.010 -6.861 1.00 93.19 168 HIS A CA 1
ATOM 1266 C C . HIS A 1 168 ? 16.778 8.381 -5.491 1.00 93.19 168 HIS A C 1
ATOM 1268 O O . HIS A 1 168 ? 15.887 8.345 -4.649 1.00 93.19 168 HIS A O 1
ATOM 1274 N N . VAL A 1 169 ? 18.010 7.943 -5.233 1.00 95.38 169 VAL A N 1
ATOM 1275 C CA . VAL A 1 169 ? 18.442 7.477 -3.909 1.00 95.38 169 VAL A CA 1
ATOM 1276 C C . VAL A 1 169 ? 19.287 8.573 -3.255 1.00 95.38 169 VAL A C 1
ATOM 1278 O O . VAL A 1 169 ? 20.434 8.765 -3.684 1.00 95.38 169 VAL A O 1
ATOM 1281 N N . PRO A 1 170 ? 18.783 9.270 -2.218 1.00 94.94 170 PRO A N 1
ATOM 1282 C CA . PRO A 1 170 ? 19.575 10.260 -1.499 1.00 94.94 170 PRO A CA 1
ATOM 1283 C C . PRO A 1 170 ? 20.870 9.648 -0.941 1.00 94.94 170 PRO A C 1
ATOM 1285 O O . PRO A 1 170 ? 20.826 8.534 -0.406 1.00 94.94 170 PRO A O 1
ATOM 1288 N N . PRO A 1 171 ? 22.021 10.349 -0.997 1.00 95.00 171 PRO A N 1
ATOM 1289 C CA . PRO A 1 171 ? 23.297 9.804 -0.527 1.00 95.00 171 PRO A CA 1
ATOM 1290 C C . PRO A 1 171 ? 23.254 9.287 0.917 1.00 95.00 171 PRO A C 1
ATOM 1292 O O . PRO A 1 171 ? 23.763 8.204 1.186 1.00 95.00 171 PRO A O 1
ATOM 1295 N N . GLY A 1 172 ? 22.577 10.008 1.821 1.00 94.94 172 GLY A N 1
ATOM 1296 C CA . GLY A 1 172 ? 22.432 9.617 3.230 1.00 94.94 172 GLY A CA 1
ATOM 1297 C C . GLY A 1 172 ? 21.544 8.391 3.473 1.00 94.94 172 GLY A C 1
ATOM 1298 O O . GLY A 1 172 ? 21.597 7.814 4.555 1.00 94.94 172 GLY A O 1
ATOM 1299 N N . LEU A 1 173 ? 20.753 7.969 2.481 1.00 96.06 173 LEU A N 1
ATOM 1300 C CA . LEU A 1 173 ? 19.878 6.795 2.573 1.00 96.06 173 LEU A CA 1
ATOM 1301 C C . LEU A 1 173 ? 20.448 5.561 1.870 1.00 96.06 173 LEU A C 1
ATOM 1303 O O . LEU A 1 173 ? 20.008 4.452 2.151 1.00 96.06 173 LEU A O 1
ATOM 1307 N N . ARG A 1 174 ? 21.442 5.723 0.985 1.00 95.44 174 ARG A N 1
ATOM 1308 C CA . ARG A 1 174 ? 21.963 4.644 0.127 1.00 95.44 174 ARG A CA 1
ATOM 1309 C C . ARG A 1 174 ? 22.439 3.412 0.901 1.00 95.44 174 ARG A C 1
ATOM 1311 O O . ARG A 1 174 ? 22.222 2.294 0.446 1.00 95.44 174 ARG A O 1
ATOM 1318 N N . GLU A 1 175 ? 23.078 3.626 2.046 1.00 96.06 175 GLU A N 1
ATOM 1319 C CA . GLU A 1 175 ? 23.674 2.565 2.874 1.00 96.06 175 GLU A CA 1
ATOM 1320 C C . GLU A 1 175 ? 23.081 2.520 4.290 1.00 96.06 175 GLU A C 1
ATOM 1322 O O . GLU A 1 175 ? 23.453 1.673 5.106 1.00 96.06 175 GLU A O 1
ATOM 1327 N N . ARG A 1 176 ? 22.145 3.424 4.604 1.00 97.19 176 ARG A N 1
ATOM 1328 C CA . ARG A 1 176 ? 21.560 3.532 5.939 1.00 97.19 176 ARG A CA 1
ATOM 1329 C C . ARG A 1 176 ? 20.555 2.409 6.161 1.00 97.19 176 ARG A C 1
ATOM 1331 O O . ARG A 1 176 ? 19.523 2.348 5.497 1.00 97.19 176 ARG A O 1
ATOM 1338 N N . ARG A 1 177 ? 20.851 1.550 7.138 1.00 97.69 177 ARG A N 1
ATOM 1339 C CA . ARG A 1 177 ? 19.946 0.489 7.585 1.00 97.69 177 ARG A CA 1
ATOM 1340 C C . ARG A 1 177 ? 19.022 0.977 8.694 1.00 97.69 177 ARG A C 1
ATOM 1342 O O . ARG A 1 177 ? 19.459 1.623 9.643 1.00 97.69 177 ARG A O 1
ATOM 1349 N N . PHE A 1 178 ? 17.759 0.598 8.586 1.00 97.88 178 PHE A N 1
ATOM 1350 C CA . PHE A 1 178 ? 16.710 0.811 9.573 1.00 97.88 178 PHE A CA 1
ATOM 1351 C C . PHE A 1 178 ? 16.333 -0.530 10.204 1.00 97.88 178 PHE A C 1
ATOM 1353 O O . PHE A 1 178 ? 16.399 -1.567 9.543 1.00 97.88 178 PHE A O 1
ATOM 1360 N N . SER A 1 179 ? 15.963 -0.520 11.484 1.00 97.81 179 SER A N 1
ATOM 1361 C CA . SER A 1 179 ? 15.507 -1.714 12.204 1.00 97.81 179 SER A CA 1
ATOM 1362 C C . SER A 1 179 ? 13.986 -1.809 12.153 1.00 97.81 179 SER A C 1
ATOM 1364 O O . SER A 1 179 ? 13.306 -0.840 12.482 1.00 97.81 179 SER A O 1
ATOM 1366 N N . ALA A 1 180 ? 13.447 -2.974 11.794 1.00 98.12 180 ALA A N 1
ATOM 1367 C CA . ALA A 1 180 ? 12.006 -3.225 11.821 1.00 98.12 180 ALA A CA 1
ATOM 1368 C C . ALA A 1 180 ? 11.474 -3.441 13.253 1.00 98.12 180 ALA A C 1
ATOM 1370 O O . ALA A 1 180 ? 10.289 -3.243 13.505 1.00 98.12 180 ALA A O 1
ATOM 1371 N N . ALA A 1 181 ? 12.348 -3.766 14.215 1.00 97.69 181 ALA A N 1
ATOM 1372 C CA . ALA A 1 181 ? 11.956 -4.107 15.584 1.00 97.69 181 ALA A CA 1
ATOM 1373 C C . ALA A 1 181 ? 11.320 -2.954 16.381 1.00 97.69 181 ALA A C 1
ATOM 1375 O O . ALA A 1 181 ? 10.687 -3.195 17.407 1.00 97.69 181 ALA A O 1
ATOM 1376 N N . GLY A 1 182 ? 11.490 -1.706 15.934 1.00 96.44 182 GLY A N 1
ATOM 1377 C CA . GLY A 1 182 ? 10.880 -0.523 16.550 1.00 96.44 182 GLY A CA 1
ATOM 1378 C C . GLY A 1 182 ? 9.423 -0.274 16.145 1.00 96.44 182 GLY A C 1
ATOM 1379 O O . GLY A 1 182 ? 8.806 0.649 16.683 1.00 96.44 182 GLY A O 1
ATOM 1380 N N . TYR A 1 183 ? 8.874 -1.069 15.222 1.00 98.00 183 TYR A N 1
ATOM 1381 C CA . TYR A 1 183 ? 7.649 -0.737 14.497 1.00 98.00 183 TYR A CA 1
ATOM 1382 C C . TYR A 1 183 ? 6.615 -1.865 14.529 1.00 98.00 183 TYR A C 1
ATOM 1384 O O . TYR A 1 183 ? 6.945 -3.033 14.329 1.00 98.00 183 TYR A O 1
ATOM 1392 N N . LYS A 1 184 ? 5.342 -1.491 14.719 1.00 96.44 184 LYS A N 1
ATOM 1393 C CA . LYS A 1 184 ? 4.193 -2.413 14.639 1.00 96.44 184 LYS A CA 1
ATOM 1394 C C . LYS A 1 184 ? 3.865 -2.752 13.195 1.00 96.44 184 LYS A C 1
ATOM 1396 O O . LYS A 1 184 ? 3.525 -3.887 12.880 1.00 96.44 184 LYS A O 1
ATOM 1401 N N . ALA A 1 185 ? 3.931 -1.726 12.351 1.00 97.81 185 ALA A N 1
ATOM 1402 C CA . ALA A 1 185 ? 3.578 -1.785 10.949 1.00 97.81 185 ALA A CA 1
ATOM 1403 C C . ALA A 1 185 ? 4.331 -0.717 10.154 1.00 97.81 185 ALA A C 1
ATOM 1405 O O . ALA A 1 185 ? 4.826 0.265 10.713 1.00 97.81 185 ALA A O 1
ATOM 1406 N N . GLY A 1 186 ? 4.378 -0.892 8.841 1.00 97.12 186 GLY A N 1
ATOM 1407 C CA . GLY A 1 186 ? 4.934 0.083 7.915 1.00 97.12 186 GLY A CA 1
ATOM 1408 C C . GLY A 1 186 ? 4.822 -0.391 6.474 1.00 97.12 186 GLY A C 1
ATOM 1409 O O . GLY A 1 186 ? 4.602 -1.577 6.229 1.00 97.12 186 GLY A O 1
ATOM 1410 N N . PHE A 1 187 ? 4.944 0.525 5.520 1.00 96.31 187 PHE A N 1
ATOM 1411 C CA . PHE A 1 187 ? 4.835 0.219 4.091 1.00 96.31 187 PHE A CA 1
ATOM 1412 C C . PHE A 1 187 ? 5.565 1.257 3.226 1.00 96.31 187 PHE A C 1
ATOM 1414 O O . PHE A 1 187 ? 6.200 2.164 3.774 1.00 96.31 187 PHE A O 1
ATOM 1421 N N . GLU A 1 188 ? 5.450 1.075 1.903 1.00 94.31 188 GLU A N 1
ATOM 1422 C CA . GLU A 1 188 ? 6.116 1.753 0.777 1.00 94.31 188 GLU A CA 1
ATOM 1423 C C . GLU A 1 188 ? 7.216 0.859 0.178 1.00 94.31 188 GLU A C 1
ATOM 1425 O O . GLU A 1 188 ? 6.926 -0.281 -0.178 1.00 94.31 188 GLU A O 1
ATOM 1430 N N . VAL A 1 189 ? 8.474 1.304 0.079 1.00 95.50 189 VAL A N 1
ATOM 1431 C CA . VAL A 1 189 ? 9.535 0.544 -0.598 1.00 95.50 189 VAL A CA 1
ATOM 1432 C C . VAL A 1 189 ? 10.750 0.307 0.286 1.00 95.50 189 VAL A C 1
ATOM 1434 O O . VAL A 1 189 ? 11.156 1.161 1.078 1.00 95.50 189 VAL A O 1
ATOM 1437 N N . ALA A 1 190 ? 11.377 -0.854 0.128 1.00 97.94 190 ALA A N 1
ATOM 1438 C CA . ALA A 1 190 ? 12.614 -1.186 0.820 1.00 97.94 190 ALA A CA 1
ATOM 1439 C C . ALA A 1 190 ? 13.437 -2.228 0.069 1.00 97.94 190 ALA A C 1
ATOM 1441 O O . ALA A 1 190 ? 12.980 -2.821 -0.901 1.00 97.94 190 ALA A O 1
ATOM 1442 N N . ALA A 1 191 ? 14.662 -2.435 0.539 1.00 97.94 191 ALA A N 1
ATOM 1443 C CA . ALA A 1 191 ? 15.546 -3.509 0.122 1.00 97.94 191 ALA A CA 1
ATOM 1444 C C . ALA A 1 191 ? 16.227 -4.145 1.340 1.00 97.94 191 ALA A C 1
ATOM 1446 O O . ALA A 1 191 ? 16.443 -3.483 2.356 1.00 97.94 191 ALA A O 1
ATOM 1447 N N . ILE A 1 192 ? 16.608 -5.420 1.249 1.00 97.50 192 ILE A N 1
ATOM 1448 C CA . ILE A 1 192 ? 17.294 -6.121 2.351 1.00 97.50 192 ILE A CA 1
ATOM 1449 C C . ILE A 1 192 ? 18.817 -6.006 2.231 1.00 97.50 192 ILE A C 1
ATOM 1451 O O . ILE A 1 192 ? 19.497 -5.700 3.215 1.00 97.50 192 ILE A O 1
ATOM 1455 N N . ASP A 1 193 ? 19.356 -6.238 1.033 1.00 96.12 193 ASP A N 1
ATOM 1456 C CA . ASP A 1 193 ? 20.805 -6.336 0.818 1.00 96.12 193 ASP A CA 1
ATOM 1457 C C . ASP A 1 193 ? 21.386 -5.079 0.169 1.00 96.12 193 ASP A C 1
ATOM 1459 O O . ASP A 1 193 ? 22.367 -4.527 0.666 1.00 96.12 193 ASP A O 1
ATOM 1463 N N . SER A 1 194 ? 20.778 -4.612 -0.925 1.00 96.75 194 SER A N 1
ATOM 1464 C CA . SER A 1 194 ? 21.242 -3.447 -1.682 1.00 96.75 194 SER A CA 1
ATOM 1465 C C . SER A 1 194 ? 20.078 -2.720 -2.348 1.00 96.75 194 SER A C 1
ATOM 1467 O O . SER A 1 194 ? 19.049 -3.330 -2.616 1.00 96.75 194 SER A O 1
ATOM 1469 N N . MET A 1 195 ? 20.260 -1.446 -2.701 1.00 97.12 195 MET A N 1
ATOM 1470 C CA . MET A 1 195 ? 19.228 -0.652 -3.386 1.00 97.12 195 MET A CA 1
ATOM 1471 C C . MET A 1 195 ? 18.805 -1.213 -4.757 1.00 97.12 195 MET A C 1
ATOM 1473 O O . MET A 1 195 ? 17.747 -0.840 -5.249 1.00 97.12 195 MET A O 1
ATOM 1477 N N . LYS A 1 196 ? 19.563 -2.143 -5.360 1.00 96.62 196 LYS A N 1
ATOM 1478 C CA . LYS A 1 196 ? 19.116 -2.862 -6.569 1.00 96.62 196 LYS A CA 1
ATOM 1479 C C . LYS A 1 196 ? 17.877 -3.722 -6.333 1.00 96.62 196 LYS A C 1
ATOM 1481 O O . LYS A 1 196 ? 17.169 -4.013 -7.284 1.00 96.62 196 LYS A O 1
ATOM 1486 N N . GLY A 1 197 ? 17.640 -4.095 -5.078 1.00 96.69 197 GLY A N 1
ATOM 1487 C CA . GLY A 1 197 ? 16.486 -4.861 -4.634 1.00 96.69 197 GLY A CA 1
ATOM 1488 C C . GLY A 1 197 ? 15.352 -4.028 -4.061 1.00 96.69 197 GLY A C 1
ATOM 1489 O O . GLY A 1 197 ? 14.554 -4.544 -3.283 1.00 96.69 197 GLY A O 1
ATOM 1490 N N . LEU A 1 198 ? 15.327 -2.723 -4.351 1.00 97.38 198 LEU A N 1
ATOM 1491 C CA . LEU A 1 198 ? 14.295 -1.819 -3.857 1.00 97.38 198 LEU A CA 1
ATOM 1492 C C . LEU A 1 198 ? 12.944 -2.192 -4.482 1.00 97.38 198 LEU A C 1
ATOM 1494 O O . LEU A 1 198 ? 12.729 -1.986 -5.678 1.00 97.38 198 LEU A O 1
ATOM 1498 N N . GLY A 1 199 ? 12.048 -2.755 -3.680 1.00 96.62 199 GLY A N 1
ATOM 1499 C CA . GLY A 1 199 ? 10.730 -3.213 -4.111 1.00 96.62 199 GLY A CA 1
ATOM 1500 C C . GLY A 1 199 ? 9.655 -2.957 -3.065 1.00 96.62 199 GLY A C 1
ATOM 1501 O O . GLY A 1 199 ? 9.896 -2.240 -2.093 1.00 96.62 199 GLY A O 1
ATOM 1502 N N . GLU A 1 200 ? 8.467 -3.532 -3.271 1.00 95.19 200 GLU A N 1
ATOM 1503 C CA . GLU A 1 200 ? 7.333 -3.341 -2.359 1.00 95.19 200 GLU A CA 1
ATOM 1504 C C . GLU A 1 200 ? 7.676 -3.862 -0.964 1.00 95.19 200 GLU A C 1
ATOM 1506 O O . GLU A 1 200 ? 8.139 -4.995 -0.808 1.00 95.19 200 GLU A O 1
ATOM 1511 N N . MET A 1 201 ? 7.415 -3.044 0.051 1.00 96.69 201 MET A N 1
ATOM 1512 C CA . MET A 1 201 ? 7.692 -3.346 1.448 1.00 96.69 201 MET A CA 1
ATOM 1513 C C . MET A 1 201 ? 6.407 -3.388 2.270 1.00 96.69 201 MET A C 1
ATOM 1515 O O . MET A 1 201 ? 5.520 -2.550 2.109 1.00 96.69 201 MET A O 1
ATOM 1519 N N . CYS A 1 202 ? 6.355 -4.308 3.230 1.00 97.75 202 CYS A N 1
ATOM 1520 C CA . CYS A 1 202 ? 5.471 -4.192 4.381 1.00 97.75 202 CYS A CA 1
ATOM 1521 C C . CYS A 1 202 ? 6.197 -4.649 5.655 1.00 97.75 202 CYS A C 1
ATOM 1523 O O . CYS A 1 202 ? 6.968 -5.607 5.624 1.00 97.75 202 CYS A O 1
ATOM 1525 N N . ILE A 1 203 ? 5.975 -3.962 6.774 1.00 97.50 203 ILE A N 1
ATOM 1526 C CA . ILE A 1 203 ? 6.450 -4.374 8.097 1.00 97.50 203 ILE A CA 1
ATOM 1527 C C . ILE A 1 203 ? 5.276 -4.963 8.869 1.00 97.50 203 ILE A C 1
ATOM 1529 O O . ILE A 1 203 ? 4.215 -4.346 8.947 1.00 97.50 203 ILE A O 1
ATOM 1533 N N . ALA A 1 204 ? 5.495 -6.138 9.446 1.00 95.62 204 ALA A N 1
ATOM 1534 C CA . ALA A 1 204 ? 4.574 -6.820 10.345 1.00 95.62 204 ALA A CA 1
ATOM 1535 C C . ALA A 1 204 ? 5.386 -7.667 11.329 1.00 95.62 204 ALA A C 1
ATOM 1537 O O . ALA A 1 204 ? 6.452 -8.176 10.975 1.00 95.62 204 ALA A O 1
ATOM 1538 N N . ASP A 1 205 ? 4.900 -7.820 12.560 1.00 90.06 205 ASP A N 1
ATOM 1539 C CA . ASP A 1 205 ? 5.556 -8.626 13.600 1.00 90.06 205 ASP A CA 1
ATOM 1540 C C . ASP A 1 205 ? 7.051 -8.303 13.773 1.00 90.06 205 ASP A C 1
ATOM 1542 O O . ASP A 1 205 ? 7.897 -9.199 13.837 1.00 90.06 205 ASP A O 1
ATOM 1546 N N . SER A 1 206 ? 7.394 -7.008 13.813 1.00 93.25 206 SER A N 1
ATOM 1547 C CA . SER A 1 206 ? 8.776 -6.527 13.971 1.00 93.25 206 SER A CA 1
ATOM 1548 C C . SER A 1 206 ? 9.745 -6.969 12.863 1.00 93.25 206 SER A C 1
ATOM 1550 O O . SER A 1 206 ? 10.961 -6.871 13.034 1.00 93.25 206 SER A O 1
ATOM 1552 N N . LYS A 1 207 ? 9.229 -7.441 11.721 1.00 97.12 207 LYS A N 1
ATOM 1553 C CA . LYS A 1 207 ? 10.004 -7.847 10.547 1.00 97.12 207 LYS A CA 1
ATOM 1554 C C . LYS A 1 207 ? 9.608 -7.043 9.331 1.00 97.12 207 LYS A C 1
ATOM 1556 O O . LYS A 1 207 ? 8.436 -6.741 9.126 1.00 97.12 207 LYS A O 1
ATOM 1561 N N . VAL A 1 208 ? 10.595 -6.748 8.495 1.00 97.94 208 VAL A N 1
ATOM 1562 C CA . VAL A 1 208 ? 10.357 -6.213 7.160 1.00 97.94 208 VAL A CA 1
ATOM 1563 C C . VAL A 1 208 ? 10.199 -7.367 6.183 1.00 97.94 208 VAL A C 1
ATOM 1565 O O . VAL A 1 208 ? 10.985 -8.313 6.203 1.00 97.94 208 VAL A O 1
ATOM 1568 N N . TYR A 1 209 ? 9.191 -7.280 5.331 1.00 98.06 209 TYR A N 1
ATOM 1569 C CA . TYR A 1 209 ? 8.981 -8.148 4.188 1.00 98.06 209 TYR A CA 1
ATOM 1570 C C . TYR A 1 209 ? 9.148 -7.296 2.935 1.00 98.06 209 TYR A C 1
ATOM 1572 O O . TYR A 1 209 ? 8.594 -6.199 2.860 1.00 98.06 209 TYR A O 1
ATOM 1580 N N . VAL A 1 210 ? 9.927 -7.780 1.972 1.00 97.69 210 VAL A N 1
ATOM 1581 C CA . VAL A 1 210 ? 10.250 -7.060 0.736 1.00 97.69 210 VAL A CA 1
ATOM 1582 C C . VAL A 1 210 ? 10.083 -7.991 -0.448 1.00 97.69 210 VAL A C 1
ATOM 1584 O O . VAL A 1 210 ? 10.630 -9.095 -0.425 1.00 97.69 210 VAL A O 1
ATOM 1587 N N . ARG A 1 211 ? 9.383 -7.541 -1.491 1.00 96.12 211 ARG A N 1
ATOM 1588 C CA . ARG A 1 211 ? 9.398 -8.217 -2.791 1.00 96.12 211 ARG A CA 1
ATOM 1589 C C . ARG A 1 211 ? 10.638 -7.792 -3.578 1.00 96.12 211 ARG A C 1
ATOM 1591 O O . ARG A 1 211 ? 10.756 -6.635 -3.961 1.00 96.12 211 ARG A O 1
ATOM 1598 N N . GLU A 1 212 ? 11.560 -8.725 -3.790 1.00 94.12 212 GLU A N 1
ATOM 1599 C CA . GLU A 1 212 ? 12.878 -8.484 -4.390 1.00 94.12 212 GLU A CA 1
ATOM 1600 C C . GLU A 1 212 ? 12.770 -8.039 -5.860 1.00 94.12 212 GLU A C 1
ATOM 1602 O O . GLU A 1 212 ? 12.033 -8.639 -6.644 1.00 94.12 212 GLU A O 1
ATOM 1607 N N . THR A 1 213 ? 13.523 -7.009 -6.251 1.00 96.62 213 THR A N 1
ATOM 1608 C CA . THR A 1 213 ? 13.532 -6.471 -7.628 1.00 96.62 213 THR A CA 1
ATOM 1609 C C . THR A 1 213 ? 14.889 -6.583 -8.322 1.00 96.62 213 THR A C 1
ATOM 1611 O O . THR A 1 213 ? 14.988 -6.218 -9.494 1.00 96.62 213 THR A O 1
ATOM 1614 N N . ASP A 1 214 ? 15.912 -7.122 -7.650 1.00 96.38 214 ASP A N 1
ATOM 1615 C CA . ASP A 1 214 ? 17.213 -7.400 -8.259 1.00 96.38 214 ASP A CA 1
ATOM 1616 C C . ASP A 1 214 ? 17.116 -8.629 -9.178 1.00 96.38 214 ASP A C 1
ATOM 1618 O O . ASP A 1 214 ? 17.112 -9.778 -8.732 1.00 96.38 214 ASP A O 1
ATOM 1622 N N . ASP A 1 215 ? 17.024 -8.377 -10.483 1.00 94.19 215 ASP A N 1
ATOM 1623 C CA . ASP A 1 215 ? 16.875 -9.394 -11.530 1.00 94.19 215 ASP A CA 1
ATOM 1624 C C . ASP A 1 215 ? 18.112 -10.282 -11.723 1.00 94.19 215 ASP A C 1
ATOM 1626 O O . ASP A 1 215 ? 18.036 -11.319 -12.387 1.00 94.19 215 ASP A O 1
ATOM 1630 N N . SER A 1 216 ? 19.240 -9.922 -11.105 1.00 95.38 216 SER A N 1
ATOM 1631 C CA . SER A 1 216 ? 20.449 -10.742 -11.101 1.00 95.38 216 SER A CA 1
ATOM 1632 C C . SER A 1 216 ? 20.408 -11.876 -10.072 1.00 95.38 216 SER A C 1
ATOM 1634 O O . SER A 1 216 ? 21.271 -12.761 -10.092 1.00 95.38 216 SER A O 1
ATOM 1636 N N . ARG A 1 217 ? 19.418 -11.874 -9.171 1.00 93.19 217 ARG A N 1
ATOM 1637 C CA . ARG A 1 217 ? 19.298 -12.854 -8.091 1.00 93.19 217 ARG A CA 1
ATOM 1638 C C . ARG A 1 217 ? 18.399 -14.043 -8.450 1.00 93.19 217 ARG A C 1
ATOM 1640 O O . ARG A 1 217 ? 17.436 -13.893 -9.200 1.00 93.19 217 ARG A O 1
ATOM 1647 N N . PRO A 1 218 ? 18.654 -15.233 -7.870 1.00 92.44 218 PRO A N 1
ATOM 1648 C CA . PRO A 1 218 ? 17.800 -16.403 -8.083 1.00 92.44 218 PRO A CA 1
ATOM 1649 C C . PRO A 1 218 ? 16.399 -16.257 -7.468 1.00 92.44 218 PRO A C 1
ATOM 1651 O O . PRO A 1 218 ? 15.466 -16.877 -7.962 1.00 92.44 218 PRO A O 1
ATOM 1654 N N . ASP A 1 219 ? 16.256 -15.441 -6.421 1.00 89.94 219 ASP A N 1
ATOM 1655 C CA . ASP A 1 219 ? 15.010 -15.127 -5.710 1.00 89.94 219 ASP A CA 1
ATOM 1656 C C . ASP A 1 219 ? 14.349 -13.830 -6.228 1.00 89.94 219 ASP A C 1
ATOM 1658 O O . ASP A 1 219 ? 13.584 -13.179 -5.514 1.00 89.94 219 ASP A O 1
ATOM 1662 N N . PHE A 1 220 ? 14.634 -13.433 -7.477 1.00 94.06 220 PHE A N 1
ATOM 1663 C CA . PHE A 1 220 ? 13.995 -12.283 -8.118 1.00 94.06 220 PHE A CA 1
ATOM 1664 C C . PHE A 1 220 ? 12.465 -12.394 -8.073 1.00 94.06 220 PHE A C 1
ATOM 1666 O O . PHE A 1 220 ? 11.880 -13.397 -8.487 1.00 94.06 220 PHE A O 1
ATOM 1673 N N . PHE A 1 221 ? 11.809 -11.313 -7.642 1.00 93.25 221 PHE A N 1
ATOM 1674 C CA . PHE A 1 221 ? 10.357 -11.196 -7.510 1.00 93.25 221 PHE A CA 1
ATOM 1675 C C . PHE A 1 221 ? 9.721 -12.121 -6.457 1.00 93.25 221 PHE A C 1
ATOM 1677 O O . PHE A 1 221 ? 8.487 -12.203 -6.371 1.00 93.25 221 PHE A O 1
ATOM 1684 N N . GLU A 1 222 ? 10.536 -12.783 -5.634 1.00 94.44 222 GLU A N 1
ATOM 1685 C CA . GLU A 1 222 ? 10.100 -13.475 -4.425 1.00 94.44 222 GLU A CA 1
ATOM 1686 C C . GLU A 1 222 ? 10.111 -12.524 -3.224 1.00 94.44 222 GLU A C 1
ATOM 1688 O O . GLU A 1 222 ? 10.811 -11.508 -3.192 1.00 94.44 222 GLU A O 1
ATOM 1693 N N . THR A 1 223 ? 9.301 -12.843 -2.216 1.00 96.12 223 THR A N 1
ATOM 1694 C CA . THR A 1 223 ? 9.285 -12.080 -0.968 1.00 96.12 223 THR A CA 1
ATOM 1695 C C . THR A 1 223 ? 10.324 -12.619 -0.001 1.00 96.12 223 THR A C 1
ATOM 1697 O O . THR A 1 223 ? 10.363 -13.807 0.316 1.00 96.12 223 THR A O 1
ATOM 1700 N N . ARG A 1 224 ? 11.134 -11.712 0.533 1.00 95.56 224 ARG A N 1
ATOM 1701 C CA . ARG A 1 224 ? 12.148 -11.986 1.546 1.00 95.56 224 ARG A CA 1
ATOM 1702 C C . ARG A 1 224 ? 11.804 -11.246 2.829 1.00 95.56 224 ARG A C 1
ATOM 1704 O O . ARG A 1 224 ? 11.132 -10.221 2.792 1.00 95.56 224 ARG A O 1
ATOM 1711 N N . SER A 1 225 ? 12.293 -11.743 3.962 1.00 96.88 225 SER A N 1
ATOM 1712 C CA . SER A 1 225 ? 12.101 -11.096 5.264 1.00 96.88 225 SER A CA 1
ATOM 1713 C C . SER A 1 225 ? 13.419 -10.845 5.986 1.00 96.88 225 SER A C 1
ATOM 1715 O O . SER A 1 225 ? 14.326 -11.672 5.893 1.00 96.88 225 SER A O 1
ATOM 1717 N N . SER A 1 226 ? 13.504 -9.760 6.752 1.00 97.69 226 SER A N 1
ATOM 1718 C CA . SER A 1 226 ? 14.682 -9.382 7.543 1.00 97.69 226 SER A CA 1
ATOM 1719 C C . SER A 1 226 ? 14.277 -8.578 8.786 1.00 97.69 226 SER A C 1
ATOM 1721 O O . SER A 1 226 ? 13.166 -8.056 8.869 1.00 97.69 226 SER A O 1
ATOM 1723 N N . ASP A 1 227 ? 15.190 -8.444 9.744 1.00 97.94 227 ASP A N 1
ATOM 1724 C CA . ASP A 1 227 ? 15.017 -7.556 10.903 1.00 97.94 227 ASP A CA 1
ATOM 1725 C C . ASP A 1 227 ? 15.523 -6.127 10.605 1.00 97.94 227 ASP A C 1
ATOM 1727 O O . ASP A 1 227 ? 15.254 -5.188 11.354 1.00 97.94 227 ASP A O 1
ATOM 1731 N N . SER A 1 228 ? 16.252 -5.945 9.494 1.00 98.06 228 SER A N 1
ATOM 1732 C CA . SER A 1 228 ? 16.737 -4.642 9.020 1.00 98.06 228 SER A CA 1
ATOM 1733 C C . SER A 1 228 ? 16.548 -4.449 7.516 1.00 98.06 228 SER A C 1
ATOM 1735 O O . SER A 1 228 ? 16.546 -5.423 6.758 1.00 98.06 228 SER A O 1
ATOM 1737 N N . PHE A 1 229 ? 16.432 -3.194 7.086 1.00 98.31 229 PHE A N 1
ATOM 1738 C CA . PHE A 1 229 ? 16.185 -2.823 5.693 1.00 98.31 229 PHE A CA 1
ATOM 1739 C C . PHE A 1 229 ? 16.853 -1.502 5.301 1.00 98.31 229 PHE A C 1
ATOM 1741 O O . PHE A 1 229 ? 17.209 -0.692 6.151 1.00 98.31 229 PHE A O 1
ATOM 1748 N N . LEU A 1 230 ? 17.008 -1.295 3.998 1.00 98.25 230 LEU A N 1
ATOM 1749 C CA . LEU A 1 230 ? 17.337 -0.031 3.342 1.00 98.25 230 LEU A CA 1
ATOM 1750 C C . LEU A 1 230 ? 16.050 0.544 2.741 1.00 98.25 230 LEU A C 1
ATOM 1752 O O . LEU A 1 230 ? 15.218 -0.225 2.265 1.00 98.25 230 LEU A O 1
ATOM 1756 N N . SER A 1 231 ? 15.874 1.864 2.718 1.00 97.62 231 SER A N 1
ATOM 1757 C CA . SER A 1 231 ? 14.695 2.482 2.094 1.00 97.62 231 SER A CA 1
ATOM 1758 C C . SER A 1 231 ? 14.974 3.917 1.641 1.00 97.62 231 SER A C 1
ATOM 1760 O O . SER A 1 231 ? 15.798 4.617 2.230 1.00 97.62 231 SER A O 1
ATOM 1762 N N . THR A 1 232 ? 14.284 4.349 0.584 1.00 95.75 232 THR A N 1
ATOM 1763 C CA . THR A 1 232 ? 14.241 5.742 0.100 1.00 95.75 232 THR A CA 1
ATOM 1764 C C . THR A 1 232 ? 12.949 6.468 0.474 1.00 95.75 232 THR A C 1
ATOM 1766 O O . THR A 1 232 ? 12.899 7.702 0.395 1.00 95.75 232 THR A O 1
ATOM 1769 N N . ALA A 1 233 ? 11.925 5.708 0.863 1.00 94.56 233 ALA A N 1
ATOM 1770 C CA . ALA A 1 233 ? 10.609 6.163 1.273 1.00 94.56 233 ALA A CA 1
ATOM 1771 C C . ALA A 1 233 ? 9.951 5.068 2.118 1.00 94.56 233 ALA A C 1
ATOM 1773 O O . ALA A 1 233 ? 9.782 3.946 1.641 1.00 94.56 233 ALA A O 1
ATOM 1774 N N . ALA A 1 234 ? 9.585 5.388 3.355 1.00 95.94 234 ALA A N 1
ATOM 1775 C CA . ALA A 1 234 ? 8.779 4.509 4.191 1.00 95.94 234 ALA A CA 1
ATOM 1776 C C . ALA A 1 234 ? 7.944 5.317 5.175 1.00 95.94 234 ALA A C 1
ATOM 1778 O O . ALA A 1 234 ? 8.402 6.336 5.703 1.00 95.94 234 ALA A O 1
ATOM 1779 N N . LEU A 1 235 ? 6.752 4.807 5.467 1.00 95.75 235 LEU A N 1
ATOM 1780 C CA . LEU A 1 235 ? 5.936 5.249 6.586 1.00 95.75 235 LEU A CA 1
ATOM 1781 C C . LEU A 1 235 ? 5.872 4.138 7.633 1.00 95.75 235 LEU A C 1
ATOM 1783 O O . LEU A 1 235 ? 5.591 2.987 7.299 1.00 95.75 235 LEU A O 1
ATOM 1787 N N . LEU A 1 236 ? 6.147 4.481 8.891 1.00 97.62 236 LEU A N 1
ATOM 1788 C CA . LEU A 1 236 ? 6.412 3.519 9.954 1.00 97.62 236 LEU A CA 1
ATOM 1789 C C . LEU A 1 236 ? 5.604 3.869 11.208 1.00 97.62 236 LEU A C 1
ATOM 1791 O O . LEU A 1 236 ? 5.671 4.990 11.709 1.00 97.62 236 LEU A O 1
ATOM 1795 N N . VAL A 1 237 ? 4.856 2.902 11.740 1.00 97.69 237 VAL A N 1
ATOM 1796 C CA . VAL A 1 237 ? 4.055 3.058 12.963 1.00 97.69 237 VAL A CA 1
ATOM 1797 C C . VAL A 1 237 ? 4.855 2.550 14.166 1.00 97.69 237 VAL A C 1
ATOM 1799 O O . VAL A 1 237 ? 5.038 1.333 14.288 1.00 97.69 237 VAL A O 1
ATOM 1802 N N . PRO A 1 238 ? 5.341 3.428 15.067 1.00 97.56 238 PRO A N 1
ATOM 1803 C CA . PRO A 1 238 ? 6.173 3.007 16.192 1.00 97.56 238 PRO A CA 1
ATOM 1804 C C . PRO A 1 238 ? 5.449 2.065 17.160 1.00 97.56 238 PRO A C 1
ATOM 1806 O O . PRO A 1 238 ? 4.235 2.151 17.358 1.00 97.56 238 PRO A O 1
ATOM 1809 N N . ASN A 1 239 ? 6.204 1.218 17.863 1.00 96.88 239 ASN A N 1
ATOM 1810 C CA . ASN A 1 239 ? 5.669 0.354 18.926 1.00 96.88 239 ASN A CA 1
ATOM 1811 C C . ASN A 1 239 ? 4.981 1.125 20.067 1.00 96.88 239 ASN A C 1
ATOM 1813 O O . ASN A 1 239 ? 4.086 0.590 20.724 1.00 96.88 239 ASN A O 1
ATOM 1817 N N . SER A 1 240 ? 5.348 2.390 20.266 1.00 95.44 240 SER A N 1
ATOM 1818 C CA . SER A 1 240 ? 4.722 3.293 21.233 1.00 95.44 240 SER A CA 1
ATOM 1819 C C . SER A 1 240 ? 3.407 3.918 20.751 1.00 95.44 240 SER A C 1
ATOM 1821 O O . SER A 1 240 ? 2.679 4.464 21.575 1.00 95.44 240 SER A O 1
ATOM 1823 N N . ALA A 1 241 ? 3.075 3.850 19.456 1.00 95.44 241 ALA A N 1
ATOM 1824 C CA . ALA A 1 241 ? 1.857 4.460 18.928 1.00 95.44 241 ALA A CA 1
ATOM 1825 C C . ALA A 1 241 ? 0.601 3.752 19.458 1.00 95.44 241 ALA A C 1
ATOM 1827 O O . ALA A 1 241 ? 0.539 2.516 19.523 1.00 95.44 241 ALA A O 1
ATOM 1828 N N . VAL A 1 242 ? -0.429 4.529 19.786 1.00 94.62 242 VAL A N 1
ATOM 1829 C CA . VAL A 1 242 ? -1.715 4.038 20.302 1.00 94.62 242 VAL A CA 1
ATOM 1830 C C . VAL A 1 242 ? -2.786 4.279 19.236 1.00 94.62 242 VAL A C 1
ATOM 1832 O O . VAL A 1 242 ? -2.867 5.398 18.728 1.00 94.62 242 VAL A O 1
ATOM 1835 N N . PRO A 1 243 ? -3.582 3.261 18.857 1.00 96.81 243 PRO A N 1
ATOM 1836 C CA . PRO A 1 243 ? -4.627 3.449 17.859 1.00 96.81 243 PRO A CA 1
ATOM 1837 C C . PRO A 1 243 ? -5.715 4.369 18.406 1.00 96.81 243 PRO A C 1
ATOM 1839 O O . PRO A 1 243 ? -6.104 4.251 19.566 1.00 96.81 243 PRO A O 1
ATOM 1842 N N . ASP A 1 244 ? -6.247 5.249 17.567 1.00 97.25 244 ASP A N 1
ATOM 1843 C CA . ASP A 1 244 ? -7.375 6.120 17.909 1.00 97.25 244 ASP A CA 1
ATOM 1844 C C . ASP A 1 244 ? -8.704 5.366 17.847 1.00 97.25 244 ASP A C 1
ATOM 1846 O O . ASP A 1 244 ? -9.643 5.661 18.588 1.00 97.25 244 ASP A O 1
ATOM 1850 N N . MET A 1 245 ? -8.784 4.365 16.972 1.00 96.94 245 MET A N 1
ATOM 1851 C CA . MET A 1 245 ? -9.952 3.505 16.857 1.00 96.94 245 MET A CA 1
ATOM 1852 C C . MET A 1 245 ? -9.593 2.132 16.293 1.00 96.94 245 MET A C 1
ATOM 1854 O O . MET A 1 245 ? -8.580 1.950 15.612 1.00 96.94 245 MET A O 1
ATOM 1858 N N . ARG A 1 246 ? -10.473 1.172 16.557 1.00 97.44 246 ARG A N 1
ATOM 1859 C CA . ARG A 1 246 ? -10.512 -0.145 15.931 1.00 97.44 246 ARG A CA 1
ATOM 1860 C C . ARG A 1 246 ? -11.757 -0.240 15.061 1.00 97.44 246 ARG A C 1
ATOM 1862 O O . ARG A 1 246 ? -12.835 0.180 15.478 1.00 97.44 246 ARG A O 1
ATOM 1869 N N . VAL A 1 247 ? -11.612 -0.783 13.860 1.00 96.06 247 VAL A N 1
ATOM 1870 C CA . VAL A 1 247 ? -12.691 -0.873 12.874 1.00 96.06 247 VAL A CA 1
ATOM 1871 C C . VAL A 1 247 ? -12.885 -2.320 12.469 1.00 96.06 247 VAL A C 1
ATOM 1873 O O . VAL A 1 247 ? -11.937 -2.983 12.052 1.00 96.06 247 VAL A O 1
ATOM 1876 N N . ARG A 1 248 ? -14.122 -2.801 12.591 1.00 95.62 248 ARG A N 1
ATOM 1877 C CA . ARG A 1 248 ? -14.501 -4.170 12.237 1.00 95.62 248 ARG A CA 1
ATOM 1878 C C . ARG A 1 248 ? -15.586 -4.192 11.174 1.00 95.62 248 ARG A C 1
ATOM 1880 O O . ARG A 1 248 ? -16.507 -3.376 11.205 1.00 95.62 248 ARG A O 1
ATOM 1887 N N . PHE A 1 249 ? -15.492 -5.164 10.278 1.00 92.19 249 PHE A N 1
ATOM 1888 C CA . PHE A 1 249 ? -16.525 -5.501 9.303 1.00 92.19 249 PHE A CA 1
ATOM 1889 C C . PHE A 1 249 ? -16.722 -7.005 9.318 1.00 92.19 249 PHE A C 1
ATOM 1891 O O . PHE A 1 249 ? -15.769 -7.728 9.066 1.00 92.19 249 PHE A O 1
ATOM 1898 N N . LEU A 1 250 ? -17.939 -7.472 9.588 1.00 85.62 250 LEU A N 1
ATOM 1899 C CA . LEU A 1 250 ? -18.222 -8.904 9.650 1.00 85.62 250 LEU A CA 1
ATOM 1900 C C . LEU A 1 250 ? -18.965 -9.344 8.390 1.00 85.62 250 LEU A C 1
ATOM 1902 O O . LEU A 1 250 ? -20.019 -8.792 8.070 1.00 85.62 250 LEU A O 1
ATOM 1906 N N . ALA A 1 251 ? -18.496 -10.416 7.747 1.00 78.12 251 ALA A N 1
ATOM 1907 C CA . ALA A 1 251 ? -19.052 -10.937 6.488 1.00 78.12 251 ALA A CA 1
ATOM 1908 C C . ALA A 1 251 ? -20.577 -11.172 6.507 1.00 78.12 251 ALA A C 1
ATOM 1910 O O . ALA A 1 251 ? -21.249 -11.104 5.478 1.00 78.12 251 ALA A O 1
ATOM 1911 N N . LYS A 1 252 ? -21.149 -11.436 7.690 1.00 79.06 252 LYS A N 1
ATOM 1912 C CA . LYS A 1 252 ? -22.596 -11.636 7.881 1.00 79.06 252 LYS A CA 1
ATOM 1913 C C . LYS A 1 252 ? -23.432 -10.406 7.515 1.00 79.06 252 LYS A C 1
ATOM 1915 O O . LYS A 1 252 ? -24.614 -10.561 7.227 1.00 79.06 252 LYS A O 1
ATOM 1920 N N . GLU A 1 253 ? -22.842 -9.214 7.549 1.00 74.31 253 GLU A N 1
ATOM 1921 C CA . GLU A 1 253 ? -23.533 -7.947 7.295 1.00 74.31 253 GLU A CA 1
ATOM 1922 C C . GLU A 1 253 ? -23.602 -7.620 5.788 1.00 74.31 253 GLU A C 1
ATOM 1924 O O . GLU A 1 253 ? -24.545 -6.961 5.354 1.00 74.31 253 GLU A O 1
ATOM 1929 N N . ALA A 1 254 ? -22.685 -8.151 4.965 1.00 80.00 254 ALA A N 1
ATOM 1930 C CA . ALA A 1 254 ? -22.781 -8.127 3.501 1.00 80.00 254 ALA A CA 1
ATOM 1931 C C . ALA A 1 254 ? -22.099 -9.370 2.877 1.00 80.00 254 ALA A C 1
ATOM 1933 O O . ALA A 1 254 ? -20.899 -9.332 2.603 1.00 80.00 254 ALA A O 1
ATOM 1934 N N . PRO A 1 255 ? -22.843 -10.464 2.609 1.00 81.12 255 PRO A N 1
ATOM 1935 C CA . PRO A 1 255 ? -22.284 -11.744 2.144 1.00 81.12 255 PRO A CA 1
ATOM 1936 C C . PRO A 1 255 ? -21.523 -11.696 0.811 1.00 81.12 255 PRO A C 1
ATOM 1938 O O . PRO A 1 255 ? -20.726 -12.582 0.516 1.00 81.12 255 PRO A O 1
ATOM 1941 N N . GLN A 1 256 ? -21.798 -10.690 -0.019 1.00 83.88 256 GLN A N 1
ATOM 1942 C CA . GLN A 1 256 ? -21.100 -10.424 -1.278 1.00 83.88 256 GLN A CA 1
ATOM 1943 C C . GLN A 1 256 ? -19.776 -9.660 -1.093 1.00 83.88 256 GLN A C 1
ATOM 1945 O O . GLN A 1 256 ? -19.055 -9.432 -2.067 1.00 83.88 256 GLN A O 1
ATOM 1950 N N . GLY A 1 257 ? -19.479 -9.241 0.136 1.00 88.19 257 GLY A N 1
ATOM 1951 C CA . GLY A 1 257 ? -18.379 -8.359 0.480 1.00 88.19 257 GLY A CA 1
ATOM 1952 C C . GLY A 1 257 ? -18.632 -6.887 0.183 1.00 88.19 257 GLY A C 1
ATOM 1953 O O . GLY A 1 257 ? -19.648 -6.493 -0.395 1.00 88.19 257 GLY A O 1
ATOM 1954 N N . LEU A 1 258 ? -17.662 -6.061 0.567 1.00 86.06 258 LEU A N 1
ATOM 1955 C CA . LEU A 1 258 ? -17.666 -4.620 0.334 1.00 86.06 258 LEU A CA 1
ATOM 1956 C C . LEU A 1 258 ? -16.458 -4.196 -0.505 1.00 86.06 258 LEU A C 1
ATOM 1958 O O . LEU A 1 258 ? -15.340 -4.632 -0.229 1.00 86.06 258 LEU A O 1
ATOM 1962 N N . PRO A 1 259 ? -16.633 -3.319 -1.509 1.00 85.38 259 PRO A N 1
ATOM 1963 C CA . PRO A 1 259 ? -15.502 -2.744 -2.227 1.00 85.38 259 PRO A CA 1
ATOM 1964 C C . PRO A 1 259 ? -14.526 -2.047 -1.270 1.00 85.38 259 PRO A C 1
ATOM 1966 O O . PRO A 1 259 ? -14.944 -1.269 -0.419 1.00 85.38 259 PRO A O 1
ATOM 1969 N N . PHE A 1 260 ? -13.220 -2.244 -1.435 1.00 85.94 260 PHE A N 1
ATOM 1970 C CA . PHE A 1 260 ? -12.206 -1.614 -0.578 1.00 85.94 260 PHE A CA 1
ATOM 1971 C C . PHE A 1 260 ? -12.299 -0.079 -0.578 1.00 85.94 260 PHE A C 1
ATOM 1973 O O . PHE A 1 260 ? -12.158 0.574 0.450 1.00 85.94 260 PHE A O 1
ATOM 1980 N N . VAL A 1 261 ? -12.645 0.513 -1.721 1.00 80.44 261 VAL A N 1
ATOM 1981 C CA . VAL A 1 261 ? -12.868 1.965 -1.840 1.00 80.44 261 VAL A CA 1
ATOM 1982 C C . VAL A 1 261 ? -13.979 2.471 -0.918 1.00 80.44 261 VAL A C 1
ATOM 1984 O O . VAL A 1 261 ? -13.939 3.615 -0.474 1.00 80.44 261 VAL A O 1
ATOM 1987 N N . ARG A 1 262 ? -14.956 1.615 -0.594 1.00 81.88 262 ARG A N 1
ATOM 1988 C CA . ARG A 1 262 ? -16.023 1.941 0.348 1.00 81.88 262 ARG A CA 1
ATOM 1989 C C . ARG A 1 262 ? -15.498 2.011 1.779 1.00 81.88 262 ARG A C 1
ATOM 1991 O O . ARG A 1 262 ? -15.857 2.929 2.506 1.00 81.88 262 ARG A O 1
ATOM 1998 N N . LEU A 1 263 ? -14.639 1.069 2.157 1.00 85.50 263 LEU A N 1
ATOM 1999 C CA . LEU A 1 263 ? -13.963 1.078 3.451 1.00 85.50 263 LEU A CA 1
ATOM 2000 C C . LEU A 1 263 ? -13.165 2.372 3.648 1.00 85.50 263 LEU A C 1
ATOM 2002 O O . LEU A 1 263 ? -13.343 3.059 4.648 1.00 85.50 263 LEU A O 1
ATOM 2006 N N . VAL A 1 264 ? -12.332 2.730 2.669 1.00 86.19 264 VAL A N 1
ATOM 2007 C CA . VAL A 1 264 ? -11.514 3.954 2.716 1.00 86.19 264 VAL A CA 1
ATOM 2008 C C . VAL A 1 264 ? -12.386 5.199 2.895 1.00 86.19 264 VAL A C 1
ATOM 2010 O O . VAL A 1 264 ? -12.059 6.069 3.698 1.00 86.19 264 VAL A O 1
ATOM 2013 N N . ASN A 1 265 ? -13.510 5.271 2.178 1.00 81.69 265 ASN A N 1
ATOM 2014 C CA . ASN A 1 265 ? -14.459 6.375 2.276 1.00 81.69 265 ASN A CA 1
ATOM 2015 C C . ASN A 1 265 ? -15.024 6.532 3.696 1.00 81.69 265 ASN A C 1
ATOM 2017 O O . ASN A 1 265 ? -14.981 7.627 4.254 1.00 81.69 265 ASN A O 1
ATOM 2021 N N . ASP A 1 266 ? -15.501 5.440 4.291 1.00 85.31 266 ASP A N 1
ATOM 2022 C CA . ASP A 1 266 ? -16.115 5.468 5.622 1.00 85.31 266 ASP A CA 1
ATOM 2023 C C . ASP A 1 266 ? -15.073 5.761 6.710 1.00 85.31 266 ASP A C 1
ATOM 2025 O O . ASP A 1 266 ? -15.325 6.580 7.592 1.00 85.31 266 ASP A O 1
ATOM 2029 N N . LEU A 1 267 ? -13.864 5.198 6.591 1.00 88.06 267 LEU A N 1
ATOM 2030 C CA . LEU A 1 267 ? -12.734 5.544 7.458 1.00 88.06 267 LEU A CA 1
ATOM 2031 C C . LEU A 1 267 ? -12.375 7.032 7.366 1.00 88.06 267 LEU A C 1
ATOM 2033 O O . LEU A 1 267 ? -12.107 7.662 8.382 1.00 88.06 267 LEU A O 1
ATOM 2037 N N . CYS A 1 268 ? -12.392 7.619 6.167 1.00 85.38 268 CYS A N 1
ATOM 2038 C CA . CYS A 1 268 ? -12.147 9.050 5.984 1.00 85.38 268 CYS A CA 1
ATOM 2039 C C . CYS A 1 268 ? -13.199 9.937 6.642 1.00 85.38 268 CYS A C 1
ATOM 2041 O O . CYS A 1 268 ? -12.852 10.992 7.183 1.00 85.38 268 CYS A O 1
ATOM 2043 N N . VAL A 1 269 ? -14.469 9.541 6.558 1.00 84.81 269 VAL A N 1
ATOM 2044 C CA . VAL A 1 269 ? -15.573 10.262 7.196 1.00 84.81 269 VAL A CA 1
ATOM 2045 C C . VAL A 1 269 ? -15.452 10.179 8.716 1.00 84.81 269 VAL A C 1
ATOM 2047 O O . VAL A 1 269 ? -15.590 11.207 9.374 1.00 84.81 269 VAL A O 1
ATOM 2050 N N . GLU A 1 270 ? -15.134 9.002 9.258 1.00 89.12 270 GLU A N 1
ATOM 2051 C CA . GLU A 1 270 ? -15.011 8.787 10.703 1.00 89.12 270 GLU A CA 1
ATOM 2052 C C . GLU A 1 270 ? -13.746 9.433 11.293 1.00 89.12 270 GLU A C 1
ATOM 2054 O O . GLU A 1 270 ? -13.795 10.073 12.345 1.00 89.12 270 GLU A O 1
ATOM 2059 N N . ALA A 1 271 ? -12.595 9.294 10.629 1.00 89.94 271 ALA A N 1
ATOM 2060 C CA . ALA A 1 271 ? -11.326 9.792 11.150 1.00 89.94 271 ALA A CA 1
ATOM 2061 C C . ALA A 1 271 ? -11.238 11.324 11.123 1.00 89.94 271 ALA A C 1
ATOM 2063 O O . ALA A 1 271 ? -10.663 11.912 12.038 1.00 89.94 271 ALA A O 1
ATOM 2064 N N . GLN A 1 272 ? -11.798 11.967 10.090 1.00 88.31 272 GLN A N 1
ATOM 2065 C CA . GLN A 1 272 ? -11.765 13.424 9.876 1.00 88.31 272 GLN A CA 1
ATOM 2066 C C . GLN A 1 272 ? -10.360 14.062 9.863 1.00 88.31 272 GLN A C 1
ATOM 2068 O O . GLN A 1 272 ? -10.225 15.281 9.897 1.00 88.31 272 GLN A O 1
ATOM 2073 N N . SER A 1 273 ? -9.309 13.256 9.765 1.00 89.69 273 SER A N 1
ATOM 2074 C CA . SER A 1 273 ? -7.915 13.676 9.648 1.00 89.69 273 SER A CA 1
ATOM 2075 C C . SER A 1 273 ? -7.153 12.654 8.801 1.00 89.69 273 SER A C 1
ATOM 2077 O O . SER A 1 273 ? -7.689 11.579 8.525 1.00 89.69 273 SER A O 1
ATOM 2079 N N . PRO A 1 274 ? -5.927 12.953 8.340 1.00 90.75 274 PRO A N 1
ATOM 2080 C CA . PRO A 1 274 ? -5.061 11.929 7.776 1.00 90.75 274 PRO A CA 1
ATOM 2081 C C . PRO A 1 274 ? -4.783 10.825 8.796 1.00 90.75 274 PRO A C 1
ATOM 2083 O O . PRO A 1 274 ? -4.582 11.100 9.980 1.00 90.75 274 PRO A O 1
ATOM 2086 N N . PHE A 1 275 ? -4.739 9.579 8.342 1.00 94.75 275 PHE A N 1
ATOM 2087 C CA . PHE A 1 275 ? -4.516 8.435 9.217 1.00 94.75 275 PHE A CA 1
ATOM 2088 C C . PHE A 1 275 ? -3.705 7.348 8.528 1.00 94.75 275 PHE A C 1
ATOM 2090 O O . PHE A 1 275 ? -3.636 7.261 7.302 1.00 94.75 275 PHE A O 1
ATOM 2097 N N . VAL A 1 276 ? -3.119 6.491 9.351 1.00 96.44 276 VAL A N 1
ATOM 2098 C CA . VAL A 1 276 ? -2.535 5.216 8.945 1.00 96.44 276 VAL A CA 1
ATOM 2099 C C . VAL A 1 276 ? -3.365 4.104 9.555 1.00 96.44 276 VAL A C 1
ATOM 2101 O O . VAL A 1 276 ? -3.958 4.269 10.622 1.00 96.44 276 VAL A O 1
ATOM 2104 N N . PHE A 1 277 ? -3.448 2.977 8.872 1.00 97.25 277 PHE A N 1
ATOM 2105 C CA . PHE A 1 277 ? -4.186 1.824 9.352 1.00 97.25 277 PHE A CA 1
ATOM 2106 C C . PHE A 1 277 ? -3.389 0.556 9.103 1.00 97.25 277 PHE A C 1
ATOM 2108 O O . PHE A 1 277 ? -2.620 0.472 8.143 1.00 97.25 277 PHE A O 1
ATOM 2115 N N . PHE A 1 278 ? -3.580 -0.436 9.962 1.00 97.38 278 PHE A N 1
ATOM 2116 C CA . PHE A 1 278 ? -3.133 -1.790 9.683 1.00 97.38 278 PHE A CA 1
ATOM 2117 C C . PHE A 1 278 ? -3.972 -2.825 10.422 1.00 97.38 278 PHE A C 1
ATOM 2119 O O . PHE A 1 278 ? -4.626 -2.516 11.417 1.00 97.38 278 PHE A O 1
ATOM 2126 N N . GLY A 1 279 ? -3.948 -4.060 9.943 1.00 97.12 279 GLY A N 1
ATOM 2127 C CA . GLY A 1 279 ? -4.635 -5.171 10.582 1.00 97.12 279 GLY A CA 1
ATOM 2128 C C . GLY A 1 279 ? -4.933 -6.299 9.611 1.00 97.12 279 GLY A C 1
ATOM 2129 O O . GLY A 1 279 ? -4.334 -6.401 8.543 1.00 97.12 279 GLY A O 1
ATOM 2130 N N . GLU A 1 280 ? -5.865 -7.153 10.000 1.00 97.00 280 GLU A N 1
ATOM 2131 C CA . GLU A 1 280 ? -6.194 -8.372 9.272 1.00 97.00 280 GLU A CA 1
ATOM 2132 C C . GLU A 1 280 ? -7.393 -8.143 8.361 1.00 97.00 280 GLU A C 1
ATOM 2134 O O . GLU A 1 280 ? -8.389 -7.540 8.767 1.00 97.00 280 GLU A O 1
ATOM 2139 N N . VAL A 1 281 ? -7.302 -8.649 7.132 1.00 96.38 281 VAL A N 1
ATOM 2140 C CA . VAL A 1 281 ? -8.384 -8.581 6.149 1.00 96.38 281 VAL A CA 1
ATOM 2141 C C . VAL A 1 281 ? -8.550 -9.925 5.459 1.00 96.38 281 VAL A C 1
ATOM 2143 O O . VAL A 1 281 ? -7.596 -10.466 4.895 1.00 96.38 281 VAL A O 1
ATOM 2146 N N . ASP A 1 282 ? -9.780 -10.427 5.460 1.00 96.00 282 ASP A N 1
ATOM 2147 C CA . ASP A 1 282 ? -10.209 -11.530 4.614 1.00 96.00 282 ASP A CA 1
ATOM 2148 C C . ASP A 1 282 ? -10.848 -10.963 3.345 1.00 96.00 282 ASP A C 1
ATOM 2150 O O . ASP A 1 282 ? -11.691 -10.066 3.392 1.00 96.00 282 ASP A O 1
ATOM 2154 N N . TRP A 1 283 ? -10.467 -11.491 2.184 1.00 94.88 283 TRP A N 1
ATOM 2155 C CA . TRP A 1 283 ? -10.902 -10.980 0.884 1.00 94.88 283 TRP A CA 1
ATOM 2156 C C . TRP A 1 283 ? -11.798 -11.970 0.149 1.00 94.88 283 TRP A C 1
ATOM 2158 O O . TRP A 1 283 ? -11.430 -13.127 -0.040 1.00 94.88 283 TRP A O 1
ATOM 2168 N N . HIS A 1 284 ? -12.903 -11.492 -0.424 1.00 93.00 284 HIS A N 1
ATOM 2169 C CA . HIS A 1 284 ? -13.563 -12.215 -1.520 1.00 93.00 284 HIS A CA 1
ATOM 2170 C C . HIS A 1 284 ? -12.740 -12.120 -2.807 1.00 93.00 284 HIS A C 1
ATOM 2172 O O . HIS A 1 284 ? -12.643 -13.076 -3.583 1.00 93.00 284 HIS A O 1
ATOM 2178 N N . LYS A 1 285 ? -12.136 -10.950 -3.027 1.00 92.00 285 LYS A N 1
ATOM 2179 C CA . LYS A 1 285 ? -11.261 -10.662 -4.158 1.00 92.00 285 LYS A CA 1
ATOM 2180 C C . LYS A 1 285 ? -10.197 -9.663 -3.720 1.00 92.00 285 LYS A C 1
ATOM 2182 O O . LYS A 1 285 ? -10.537 -8.565 -3.301 1.00 92.00 285 LYS A O 1
ATOM 2187 N N . CYS A 1 286 ? -8.931 -10.010 -3.869 1.00 93.00 286 CYS A N 1
ATOM 2188 C CA . CYS A 1 286 ? -7.800 -9.129 -3.606 1.00 93.00 286 CYS A CA 1
ATOM 2189 C C . CYS A 1 286 ? -7.033 -8.943 -4.914 1.00 93.00 286 CYS A C 1
ATOM 2191 O O . CYS A 1 286 ? -6.396 -9.878 -5.392 1.00 93.00 286 CYS A O 1
ATOM 2193 N N . ASP A 1 287 ? -7.166 -7.779 -5.543 1.00 87.25 287 ASP A N 1
ATOM 2194 C CA . ASP A 1 287 ? -6.436 -7.428 -6.762 1.00 87.25 287 ASP A CA 1
ATOM 2195 C C . ASP A 1 287 ? -5.174 -6.669 -6.367 1.00 87.25 287 ASP A C 1
ATOM 2197 O O . ASP A 1 287 ? -5.247 -5.702 -5.612 1.00 87.25 287 ASP A O 1
ATOM 2201 N N . VAL A 1 288 ? -4.023 -7.114 -6.854 1.00 88.94 288 VAL A N 1
ATOM 2202 C CA . VAL A 1 288 ? -2.725 -6.609 -6.412 1.00 88.94 288 VAL A CA 1
ATOM 2203 C C . VAL A 1 288 ? -1.756 -6.405 -7.567 1.00 88.94 288 VAL A C 1
ATOM 2205 O O . VAL A 1 288 ? -1.890 -7.016 -8.630 1.00 88.94 288 VAL A O 1
ATOM 2208 N N . THR A 1 289 ? -0.750 -5.565 -7.349 1.00 88.62 289 THR A N 1
ATOM 2209 C CA . THR A 1 289 ? 0.387 -5.362 -8.251 1.00 88.62 289 THR A CA 1
ATOM 2210 C C . THR A 1 289 ? 1.687 -5.236 -7.455 1.00 88.62 289 THR A C 1
ATOM 2212 O O . THR A 1 289 ? 1.668 -5.211 -6.226 1.00 88.62 289 THR A O 1
ATOM 2215 N N . SER A 1 290 ? 2.822 -5.219 -8.145 1.00 90.50 290 SER A N 1
ATOM 2216 C CA . SER A 1 290 ? 4.123 -4.950 -7.536 1.00 90.50 290 SER A CA 1
ATOM 2217 C C . SER A 1 290 ? 5.055 -4.325 -8.554 1.00 90.50 290 SER A C 1
ATOM 2219 O O . SER A 1 290 ? 5.101 -4.758 -9.712 1.00 90.50 290 SER A O 1
ATOM 2221 N N . ILE A 1 291 ? 5.861 -3.373 -8.101 1.00 91.12 291 ILE A N 1
ATOM 2222 C CA . ILE A 1 291 ? 7.021 -2.916 -8.851 1.00 91.12 291 ILE A CA 1
ATOM 2223 C C . ILE A 1 291 ? 7.953 -4.105 -9.140 1.00 91.12 291 ILE A C 1
ATOM 2225 O O . ILE A 1 291 ? 8.145 -4.998 -8.316 1.00 91.12 291 ILE A O 1
ATOM 2229 N N . SER A 1 292 ? 8.457 -4.158 -10.368 1.00 92.75 292 SER A N 1
ATOM 2230 C CA . SER A 1 292 ? 9.253 -5.254 -10.937 1.00 92.75 292 SER A CA 1
ATOM 2231 C C . SER A 1 292 ? 10.709 -4.853 -11.203 1.00 92.75 292 SER A C 1
ATOM 2233 O O . SER A 1 292 ? 11.497 -5.692 -11.626 1.00 92.75 292 SER A O 1
ATOM 2235 N N . ARG A 1 293 ? 11.053 -3.574 -11.000 1.00 94.38 293 ARG A N 1
ATOM 2236 C CA . ARG A 1 293 ? 12.385 -2.988 -11.203 1.00 94.38 293 ARG A CA 1
ATOM 2237 C C . ARG A 1 293 ? 12.646 -1.942 -10.123 1.00 94.38 293 ARG A C 1
ATOM 2239 O O . ARG A 1 293 ? 11.772 -1.126 -9.852 1.00 94.38 293 ARG A O 1
ATOM 2246 N N . ALA A 1 294 ? 13.842 -1.923 -9.549 1.00 96.56 294 ALA A N 1
ATOM 2247 C CA . ALA A 1 294 ? 14.198 -0.934 -8.537 1.00 96.56 294 ALA A CA 1
ATOM 2248 C C . ALA A 1 294 ? 14.248 0.505 -9.098 1.00 96.56 294 ALA A C 1
ATOM 2250 O O . ALA A 1 294 ? 14.996 0.758 -10.049 1.00 96.56 294 ALA A O 1
ATOM 2251 N N . PRO A 1 295 ? 13.538 1.476 -8.493 1.00 93.75 295 PRO A N 1
ATOM 2252 C CA . PRO A 1 295 ? 13.556 2.878 -8.910 1.00 93.75 295 PRO A CA 1
ATOM 2253 C C . PRO A 1 295 ? 14.808 3.592 -8.387 1.00 93.75 295 PRO A C 1
ATOM 2255 O O . PRO A 1 295 ? 14.781 4.291 -7.375 1.00 93.75 295 PRO A O 1
ATOM 2258 N N . THR A 1 296 ? 15.947 3.369 -9.051 1.00 94.88 296 THR A N 1
ATOM 2259 C CA . THR A 1 296 ? 17.271 3.814 -8.559 1.00 94.88 296 THR A CA 1
ATOM 2260 C C . THR A 1 296 ? 18.201 4.417 -9.613 1.00 94.88 296 THR A C 1
ATOM 2262 O O . THR A 1 296 ? 19.310 4.839 -9.282 1.00 94.88 296 THR A O 1
ATOM 2265 N N . ASP A 1 297 ? 17.770 4.478 -10.870 1.00 91.94 297 ASP A N 1
ATOM 2266 C CA . ASP A 1 297 ? 18.587 4.843 -12.033 1.00 91.94 297 ASP A CA 1
ATOM 2267 C C . ASP A 1 297 ? 18.222 6.205 -12.650 1.00 91.94 297 ASP A C 1
ATOM 2269 O O . ASP A 1 297 ? 18.662 6.532 -13.751 1.00 91.94 297 ASP A O 1
ATOM 2273 N N . GLY A 1 298 ? 17.437 7.019 -11.939 1.00 92.00 298 GLY A N 1
ATOM 2274 C CA . GLY A 1 298 ? 17.012 8.348 -12.382 1.00 92.00 298 GLY A CA 1
ATOM 2275 C C . GLY A 1 298 ? 15.893 8.361 -13.428 1.00 92.00 298 GLY A C 1
ATOM 2276 O O . GLY A 1 298 ? 15.507 9.443 -13.870 1.00 92.00 298 GLY A O 1
ATOM 2277 N N . LEU A 1 299 ? 15.344 7.206 -13.820 1.00 88.50 299 LEU A N 1
ATOM 2278 C CA . LEU A 1 299 ? 14.160 7.160 -14.676 1.00 88.50 299 LEU A CA 1
ATOM 2279 C C . LEU A 1 299 ? 12.901 7.470 -13.869 1.00 88.50 299 LEU A C 1
ATOM 2281 O O . LEU A 1 299 ? 12.545 6.731 -12.955 1.00 88.50 299 LEU A O 1
ATOM 2285 N N . THR A 1 300 ? 12.172 8.522 -14.232 1.00 85.00 300 THR A N 1
ATOM 2286 C CA . THR A 1 300 ? 10.885 8.813 -13.592 1.00 85.00 300 THR A CA 1
ATOM 2287 C C . THR A 1 300 ? 9.926 7.634 -13.777 1.00 85.00 300 THR A C 1
ATOM 2289 O O . THR A 1 300 ? 9.618 7.270 -14.916 1.00 85.00 300 THR A O 1
ATOM 2292 N N . VAL A 1 301 ? 9.417 7.069 -12.676 1.00 79.75 301 VAL A N 1
ATOM 2293 C CA . VAL A 1 301 ? 8.559 5.866 -12.683 1.00 79.75 301 VAL A CA 1
ATOM 2294 C C . VAL A 1 301 ? 7.305 6.074 -13.529 1.00 79.75 301 VAL A C 1
ATOM 2296 O O . VAL A 1 301 ? 6.907 5.193 -14.283 1.00 79.75 301 VAL A O 1
ATOM 2299 N N . HIS A 1 302 ? 6.705 7.261 -13.448 1.00 75.31 302 HIS A N 1
ATOM 2300 C CA . HIS A 1 302 ? 5.510 7.614 -14.213 1.00 75.31 302 HIS A CA 1
ATOM 2301 C C . HIS A 1 302 ? 5.745 7.581 -15.732 1.00 75.31 302 HIS A C 1
ATOM 2303 O O . HIS A 1 302 ? 4.944 7.017 -16.479 1.00 75.31 302 HIS A O 1
ATOM 2309 N N . ASP A 1 303 ? 6.851 8.169 -16.189 1.00 76.75 303 ASP A N 1
ATOM 2310 C CA . ASP A 1 303 ? 7.148 8.292 -17.619 1.00 76.75 303 ASP A CA 1
ATOM 2311 C C . ASP A 1 303 ? 7.566 6.948 -18.232 1.00 76.75 303 ASP A C 1
ATOM 2313 O O . ASP A 1 303 ? 7.431 6.743 -19.438 1.00 76.75 303 ASP A O 1
ATOM 2317 N N . HIS A 1 304 ? 7.993 6.012 -17.379 1.00 81.69 304 HIS A N 1
ATOM 2318 C CA . HIS A 1 304 ? 8.531 4.704 -17.743 1.00 81.69 304 HIS A CA 1
ATOM 2319 C C . HIS A 1 304 ? 7.758 3.562 -17.077 1.00 81.69 304 HIS A C 1
ATOM 2321 O O . HIS A 1 304 ? 8.329 2.534 -16.726 1.00 81.69 304 HIS A O 1
ATOM 2327 N N . ILE A 1 305 ? 6.446 3.711 -16.875 1.00 77.75 305 ILE A N 1
ATOM 2328 C CA . ILE A 1 305 ? 5.704 2.760 -16.037 1.00 77.75 305 ILE A CA 1
ATOM 2329 C C . ILE A 1 305 ? 5.754 1.314 -16.543 1.00 77.75 305 ILE A C 1
ATOM 2331 O O . ILE A 1 305 ? 5.782 0.381 -15.743 1.00 77.75 305 ILE A O 1
ATOM 2335 N N . ALA A 1 306 ? 5.821 1.124 -17.863 1.00 78.44 306 ALA A N 1
ATOM 2336 C CA . ALA A 1 306 ? 5.972 -0.193 -18.472 1.00 78.44 306 ALA A CA 1
ATOM 2337 C C . ALA A 1 306 ? 7.306 -0.863 -18.098 1.00 78.44 306 ALA A C 1
ATOM 2339 O O . ALA A 1 306 ? 7.355 -2.085 -18.002 1.00 78.44 306 ALA A O 1
ATOM 2340 N N . ASP A 1 307 ? 8.353 -0.080 -17.825 1.00 84.81 307 ASP A N 1
ATOM 2341 C CA . ASP A 1 307 ? 9.668 -0.582 -17.418 1.00 84.81 307 ASP A CA 1
ATOM 2342 C C . ASP A 1 307 ? 9.696 -0.967 -15.933 1.00 84.81 307 ASP A C 1
ATOM 2344 O O . ASP A 1 307 ? 10.465 -1.841 -15.529 1.00 84.81 307 ASP A O 1
ATOM 2348 N N . PHE A 1 308 ? 8.854 -0.328 -15.115 1.00 84.88 308 PHE A N 1
ATOM 2349 C CA . PHE A 1 308 ? 8.763 -0.572 -13.675 1.00 84.88 308 PHE A CA 1
ATOM 2350 C C . PHE A 1 308 ? 7.713 -1.619 -13.295 1.00 84.88 308 PHE A C 1
ATOM 2352 O O . PHE A 1 308 ? 7.877 -2.285 -12.280 1.00 84.88 308 PHE A O 1
ATOM 2359 N N . TYR A 1 309 ? 6.668 -1.816 -14.103 1.00 83.56 309 TYR A N 1
ATOM 2360 C CA . TYR A 1 309 ? 5.534 -2.703 -13.803 1.00 83.56 309 TYR A CA 1
ATOM 2361 C C . TYR A 1 309 ? 5.232 -3.660 -14.963 1.00 83.56 309 TYR A C 1
ATOM 2363 O O . TYR A 1 309 ? 4.116 -3.721 -15.480 1.00 83.56 309 TYR A O 1
ATOM 2371 N N . TRP A 1 310 ? 6.242 -4.412 -15.395 1.00 81.50 310 TRP A N 1
ATOM 2372 C CA . TRP A 1 310 ? 6.100 -5.373 -16.491 1.00 81.50 310 TRP A CA 1
ATOM 2373 C C . TRP A 1 310 ? 5.613 -6.756 -16.034 1.00 81.50 310 TRP A C 1
ATOM 2375 O O . TRP A 1 310 ? 5.083 -7.517 -16.849 1.00 81.50 310 TRP A O 1
ATOM 2385 N N . LYS A 1 311 ? 5.758 -7.115 -14.748 1.00 79.94 311 LYS A N 1
ATOM 2386 C CA . LYS A 1 311 ? 5.134 -8.333 -14.215 1.00 79.94 311 LYS A CA 1
ATOM 2387 C C . LYS A 1 311 ? 3.628 -8.114 -14.064 1.00 79.94 311 LYS A C 1
ATOM 2389 O O . LYS A 1 311 ? 3.203 -7.086 -13.538 1.00 79.94 311 LYS A O 1
ATOM 2394 N N . PRO A 1 312 ? 2.794 -9.077 -14.487 1.00 74.12 312 PRO A N 1
ATOM 2395 C CA . PRO A 1 312 ? 1.358 -8.951 -14.316 1.00 74.12 312 PRO A CA 1
ATOM 2396 C C . PRO A 1 312 ? 0.994 -8.985 -12.829 1.00 74.12 312 PRO A C 1
ATOM 2398 O O . PRO A 1 312 ? 1.461 -9.847 -12.088 1.00 74.12 312 PRO A O 1
ATOM 2401 N N . GLY A 1 313 ? 0.106 -8.083 -12.414 1.00 84.25 313 GLY A N 1
ATOM 2402 C CA . GLY A 1 313 ? -0.500 -8.135 -11.088 1.00 84.25 313 GLY A CA 1
ATOM 2403 C C . GLY A 1 313 ? -1.394 -9.366 -10.895 1.00 84.25 313 GLY A C 1
ATOM 2404 O O . GLY A 1 313 ? -2.022 -9.852 -11.845 1.00 84.25 313 GLY A O 1
ATOM 2405 N N . THR A 1 314 ? -1.515 -9.829 -9.656 1.00 87.44 314 THR A N 1
ATOM 2406 C CA . THR A 1 314 ? -2.243 -11.051 -9.276 1.00 87.44 314 THR A CA 1
ATOM 2407 C C . THR A 1 314 ? -3.657 -10.731 -8.779 1.00 87.44 314 THR A C 1
ATOM 2409 O O . THR A 1 314 ? -3.955 -9.603 -8.395 1.00 87.44 314 THR A O 1
ATOM 2412 N N . VAL A 1 315 ? -4.563 -11.712 -8.819 1.00 88.62 315 VAL A N 1
ATOM 2413 C CA . VAL A 1 315 ? -5.859 -11.638 -8.130 1.00 88.62 315 VAL A CA 1
ATOM 2414 C C . VAL A 1 315 ? -5.995 -12.855 -7.226 1.00 88.62 315 VAL A C 1
ATOM 2416 O O . VAL A 1 315 ? -6.010 -13.982 -7.716 1.00 88.62 315 VAL A O 1
ATOM 2419 N N . PHE A 1 316 ? -6.102 -12.626 -5.922 1.00 90.00 316 PHE A N 1
ATOM 2420 C CA . PHE A 1 316 ? -6.386 -13.666 -4.940 1.00 90.00 316 PHE A CA 1
ATOM 2421 C C . PHE A 1 316 ? -7.881 -13.707 -4.621 1.00 90.00 316 PHE A C 1
ATOM 2423 O O . PHE A 1 316 ? -8.565 -12.682 -4.639 1.00 90.00 316 PHE A O 1
ATOM 2430 N N . HIS A 1 317 ? -8.383 -14.892 -4.293 1.00 92.62 317 HIS A N 1
ATOM 2431 C CA . HIS A 1 317 ? -9.763 -15.119 -3.874 1.00 92.62 317 HIS A CA 1
ATOM 2432 C C . HIS A 1 317 ? -9.772 -15.865 -2.549 1.00 92.62 317 HIS A C 1
ATOM 2434 O O . HIS A 1 317 ? -8.959 -16.769 -2.369 1.00 92.62 317 HIS A O 1
ATOM 2440 N N . SER A 1 318 ? -10.692 -15.500 -1.652 1.00 90.62 318 SER A N 1
ATOM 2441 C CA . SER A 1 318 ? -10.844 -16.146 -0.340 1.00 90.62 318 SER A CA 1
ATOM 2442 C C . SER A 1 318 ? -9.518 -16.242 0.417 1.00 90.62 318 SER A C 1
ATOM 2444 O O . SER A 1 318 ? -9.161 -17.295 0.937 1.00 90.62 318 SER A O 1
ATOM 2446 N N . ASN A 1 319 ? -8.769 -15.140 0.417 1.00 91.88 319 ASN A N 1
ATOM 2447 C CA . ASN A 1 319 ? -7.437 -15.073 0.998 1.00 91.88 319 ASN A CA 1
ATOM 2448 C C . ASN A 1 319 ? -7.431 -14.143 2.206 1.00 91.88 319 ASN A C 1
ATOM 2450 O O . ASN A 1 319 ? -8.074 -13.095 2.170 1.00 91.88 319 ASN A O 1
ATOM 2454 N N . ARG A 1 320 ? -6.655 -14.505 3.224 1.00 94.94 320 ARG A N 1
ATOM 2455 C CA . ARG A 1 320 ? -6.375 -13.654 4.376 1.00 94.94 320 ARG A CA 1
ATOM 2456 C C . ARG A 1 320 ? -5.079 -12.889 4.150 1.00 94.94 320 ARG A C 1
ATOM 2458 O O . ARG A 1 320 ? -4.133 -13.426 3.563 1.00 94.94 320 ARG A O 1
ATOM 2465 N N . THR A 1 321 ? -5.013 -11.651 4.622 1.00 96.38 321 THR A N 1
ATOM 2466 C CA . THR A 1 321 ? -3.809 -10.817 4.531 1.00 96.38 321 THR A CA 1
ATOM 2467 C C . THR A 1 321 ? -3.636 -9.932 5.754 1.00 96.38 321 THR A C 1
ATOM 2469 O O . THR A 1 321 ? -4.627 -9.448 6.299 1.00 96.38 321 THR A O 1
ATOM 2472 N N . PHE A 1 322 ? -2.387 -9.607 6.070 1.00 96.75 322 PHE A N 1
ATOM 2473 C CA . PHE A 1 322 ? -2.061 -8.410 6.834 1.00 96.75 322 PHE A CA 1
ATOM 2474 C C . PHE A 1 322 ? -2.054 -7.212 5.879 1.00 96.75 322 PHE A C 1
ATOM 2476 O O . PHE A 1 322 ? -1.358 -7.242 4.867 1.00 96.75 322 PHE A O 1
ATOM 2483 N N . LEU A 1 323 ? -2.834 -6.176 6.164 1.00 96.38 323 LEU A N 1
ATOM 2484 C CA . LEU A 1 323 ? -2.935 -4.956 5.366 1.00 96.38 323 LEU A CA 1
ATOM 2485 C C . LEU A 1 323 ? -2.346 -3.789 6.155 1.00 96.38 323 LEU A C 1
ATOM 2487 O O . LEU A 1 323 ? -2.629 -3.659 7.341 1.00 96.38 323 LEU A O 1
ATOM 2491 N N . CYS A 1 324 ? -1.598 -2.908 5.496 1.00 96.25 324 CYS A N 1
ATOM 2492 C CA . CYS A 1 324 ? -1.172 -1.625 6.041 1.00 96.25 324 CYS A CA 1
ATOM 2493 C C . CYS A 1 324 ? -1.319 -0.531 4.980 1.00 96.25 324 CYS A C 1
ATOM 2495 O O . CYS A 1 324 ? -1.062 -0.764 3.802 1.00 96.25 324 CYS A O 1
ATOM 2497 N N . GLY A 1 325 ? -1.738 0.666 5.371 1.00 93.25 325 GLY A N 1
ATOM 2498 C CA . GLY A 1 325 ? -1.828 1.783 4.444 1.00 93.25 325 GLY A CA 1
ATOM 2499 C C . GLY A 1 325 ? -1.991 3.123 5.133 1.00 93.25 325 GLY A C 1
ATOM 2500 O O . GLY A 1 325 ? -2.131 3.214 6.354 1.00 93.25 325 GLY A O 1
ATOM 2501 N N . ALA A 1 326 ? -1.991 4.176 4.327 1.00 90.62 326 ALA A N 1
ATOM 2502 C CA . ALA A 1 326 ? -2.295 5.529 4.757 1.00 90.62 326 ALA A CA 1
ATOM 2503 C C . ALA A 1 326 ? -3.410 6.118 3.905 1.00 90.62 326 ALA A C 1
ATOM 2505 O O . ALA A 1 326 ? -3.581 5.776 2.729 1.00 90.62 326 ALA A O 1
ATOM 2506 N N . VAL A 1 327 ? -4.151 7.039 4.510 1.00 88.88 327 VAL A N 1
ATOM 2507 C CA . VAL A 1 327 ? -5.192 7.806 3.842 1.00 88.88 327 VAL A CA 1
ATOM 2508 C C . VAL A 1 327 ? -5.060 9.276 4.208 1.00 88.88 327 VAL A C 1
ATOM 2510 O O . VAL A 1 327 ? -4.892 9.630 5.376 1.00 88.88 327 VAL A O 1
ATOM 2513 N N . ALA A 1 328 ? -5.170 10.142 3.207 1.00 83.69 328 ALA A N 1
ATOM 2514 C CA . ALA A 1 328 ? -5.266 11.580 3.403 1.00 83.69 328 ALA A CA 1
ATOM 2515 C C . ALA A 1 328 ? -6.330 12.187 2.494 1.00 83.69 328 ALA A C 1
ATOM 2517 O O . ALA A 1 328 ? -6.588 11.719 1.382 1.00 83.69 328 ALA A O 1
ATOM 2518 N N . ARG A 1 329 ? -6.939 13.267 2.983 1.00 78.81 329 ARG A N 1
ATOM 2519 C CA . ARG A 1 329 ? -7.855 14.097 2.207 1.00 78.81 329 ARG A CA 1
ATOM 2520 C C . ARG A 1 329 ? -7.090 15.301 1.685 1.00 78.81 329 ARG A C 1
ATOM 2522 O O . ARG A 1 329 ? -6.369 15.954 2.438 1.00 78.81 329 ARG A O 1
ATOM 2529 N N . ASP A 1 330 ? -7.256 15.586 0.407 1.00 71.81 330 ASP A N 1
ATOM 2530 C CA . ASP A 1 330 ? -6.817 16.840 -0.178 1.00 71.81 330 ASP A CA 1
ATOM 2531 C C . ASP A 1 330 ? -7.896 17.886 0.071 1.00 71.81 330 ASP A C 1
ATOM 2533 O O . ASP A 1 330 ? -8.977 17.852 -0.523 1.00 71.81 330 ASP A O 1
ATOM 2537 N N . GLU A 1 331 ? -7.618 18.758 1.032 1.00 70.31 331 GLU A N 1
ATOM 2538 C CA . GLU A 1 331 ? -8.457 19.897 1.366 1.00 70.31 331 GLU A CA 1
ATOM 2539 C C . GLU A 1 331 ? -7.656 21.170 1.105 1.00 70.31 331 GLU A C 1
ATOM 2541 O O . GLU A 1 331 ? -6.505 21.278 1.530 1.00 70.31 331 GLU A O 1
ATOM 2546 N N . GLU A 1 332 ? -8.255 22.139 0.411 1.00 55.41 332 GLU A N 1
ATOM 2547 C CA . GLU A 1 332 ? -7.686 23.478 0.279 1.00 55.41 332 GLU A CA 1
ATOM 2548 C C . GLU A 1 332 ? -8.324 24.442 1.295 1.00 55.41 332 GLU A C 1
ATOM 2550 O O . GLU A 1 332 ? -9.554 24.483 1.395 1.00 55.41 332 GLU A O 1
ATOM 2555 N N . PRO A 1 333 ? -7.521 25.252 2.016 1.00 60.97 333 PRO A N 1
ATOM 2556 C CA . PRO A 1 333 ? -6.057 25.223 2.064 1.00 60.97 333 PRO A CA 1
ATOM 2557 C C . PRO A 1 333 ? -5.534 24.004 2.843 1.00 60.97 333 PRO A C 1
ATOM 2559 O O . PRO A 1 333 ? -6.037 23.682 3.920 1.00 60.97 333 PRO A O 1
ATOM 2562 N N . ARG A 1 334 ? -4.476 23.356 2.333 1.00 65.56 334 ARG A N 1
ATOM 2563 C CA . ARG A 1 334 ? -3.846 22.236 3.045 1.00 65.56 334 ARG A CA 1
ATOM 2564 C C . ARG A 1 334 ? -3.216 22.757 4.331 1.00 65.56 334 ARG A C 1
ATOM 2566 O O . ARG A 1 334 ? -2.350 23.631 4.288 1.00 65.56 334 ARG A O 1
ATOM 2573 N N . GLY A 1 335 ? -3.596 22.178 5.466 1.00 72.25 335 GLY A N 1
ATOM 2574 C CA . GLY A 1 335 ? -2.832 22.352 6.698 1.00 72.25 335 GLY A CA 1
ATOM 2575 C C . GLY A 1 335 ? -1.377 21.879 6.507 1.00 72.25 335 GLY A C 1
ATOM 2576 O O . GLY A 1 335 ? -1.136 20.991 5.680 1.00 72.25 335 GLY A O 1
ATOM 2577 N N . PRO A 1 336 ? -0.400 22.414 7.268 1.00 77.81 336 PRO A N 1
ATOM 2578 C CA . PRO A 1 336 ? 1.015 22.050 7.133 1.00 77.81 336 PRO A CA 1
ATOM 2579 C C . PRO A 1 336 ? 1.268 20.540 7.203 1.00 77.81 336 PRO A C 1
ATOM 2581 O O . PRO A 1 336 ? 2.069 20.007 6.440 1.00 77.81 336 PRO A O 1
ATOM 2584 N N . LEU A 1 337 ? 0.534 19.840 8.072 1.00 78.75 337 LEU A N 1
ATOM 2585 C CA . LEU A 1 337 ? 0.627 18.392 8.216 1.00 78.75 337 LEU A CA 1
ATOM 2586 C C . LEU A 1 337 ? 0.151 17.647 6.963 1.00 78.75 337 LEU A C 1
ATOM 2588 O O . LEU A 1 337 ? 0.839 16.746 6.495 1.00 78.75 337 LEU A O 1
ATOM 2592 N N . CYS A 1 338 ? -0.994 18.035 6.389 1.00 75.44 338 CYS A N 1
ATOM 2593 C CA . CYS A 1 338 ? -1.479 17.432 5.150 1.00 75.44 338 CYS A CA 1
ATOM 2594 C C . CYS A 1 338 ? -0.458 17.625 4.027 1.00 75.44 338 CYS A C 1
ATOM 2596 O O . CYS A 1 338 ? -0.142 16.664 3.340 1.00 75.44 338 CYS A O 1
ATOM 2598 N N . ALA A 1 339 ? 0.110 18.825 3.869 1.00 74.50 339 ALA A N 1
ATOM 2599 C CA . ALA A 1 339 ? 1.148 19.068 2.866 1.00 74.50 339 ALA A CA 1
ATOM 2600 C C . ALA A 1 339 ? 2.357 18.128 3.040 1.00 74.50 339 ALA A C 1
ATOM 2602 O O . ALA A 1 339 ? 2.752 17.475 2.079 1.00 74.50 339 ALA A O 1
ATOM 2603 N N . GLN A 1 340 ? 2.868 17.975 4.267 1.00 75.75 340 GLN A N 1
ATOM 2604 C CA . GLN A 1 340 ? 3.968 17.047 4.555 1.00 75.75 340 GLN A CA 1
ATOM 2605 C C . GLN A 1 340 ? 3.605 15.594 4.238 1.00 75.75 340 GLN A C 1
ATOM 2607 O O . GLN A 1 340 ? 4.390 14.887 3.621 1.00 75.75 340 GLN A O 1
ATOM 2612 N N . ILE A 1 341 ? 2.412 15.147 4.632 1.00 77.81 341 ILE A N 1
ATOM 2613 C CA . ILE A 1 341 ? 1.915 13.796 4.347 1.00 77.81 341 ILE A CA 1
ATOM 2614 C C . ILE A 1 341 ? 1.842 13.560 2.841 1.00 77.81 341 ILE A C 1
ATOM 2616 O O . ILE A 1 341 ? 2.280 12.522 2.353 1.00 77.81 341 ILE A O 1
ATOM 2620 N N . PHE A 1 342 ? 1.336 14.541 2.096 1.00 73.62 342 PHE A N 1
ATOM 2621 C CA . PHE A 1 342 ? 1.303 14.480 0.646 1.00 73.62 342 PHE A CA 1
ATOM 2622 C C . PHE A 1 342 ? 2.703 14.371 0.056 1.00 73.62 342 PHE A C 1
ATOM 2624 O O . PHE A 1 342 ? 2.905 13.507 -0.773 1.00 73.62 342 PHE A O 1
ATOM 2631 N N . ASP A 1 343 ? 3.674 15.158 0.505 1.00 73.38 343 ASP A N 1
ATOM 2632 C CA . ASP A 1 343 ? 5.036 15.103 -0.044 1.00 73.38 343 ASP A CA 1
ATOM 2633 C C . ASP A 1 343 ? 5.788 13.820 0.347 1.00 73.38 343 ASP A C 1
ATOM 2635 O O . ASP A 1 343 ? 6.663 13.344 -0.384 1.00 73.38 343 ASP A O 1
ATOM 2639 N N . LYS A 1 344 ? 5.459 13.260 1.515 1.00 74.88 344 LYS A N 1
ATOM 2640 C CA . LYS A 1 344 ? 6.120 12.079 2.070 1.00 74.88 344 LYS A CA 1
ATOM 2641 C C . LYS A 1 344 ? 5.545 10.767 1.553 1.00 74.88 344 LYS A C 1
ATOM 2643 O O . LYS A 1 344 ? 6.330 9.848 1.360 1.00 74.88 344 LYS A O 1
ATOM 2648 N N . ILE A 1 345 ? 4.227 10.680 1.368 1.00 67.06 345 ILE A N 1
ATOM 2649 C CA . ILE A 1 345 ? 3.488 9.407 1.248 1.00 67.06 345 ILE A CA 1
ATOM 2650 C C . ILE A 1 345 ? 2.627 9.355 -0.012 1.00 67.06 345 ILE A C 1
ATOM 2652 O O . ILE A 1 345 ? 2.367 8.283 -0.546 1.00 67.06 345 ILE A O 1
ATOM 2656 N N . PHE A 1 346 ? 2.147 10.501 -0.492 1.00 66.31 346 PHE A N 1
ATOM 2657 C CA . PHE A 1 346 ? 1.278 10.524 -1.658 1.00 66.31 346 PHE A CA 1
ATO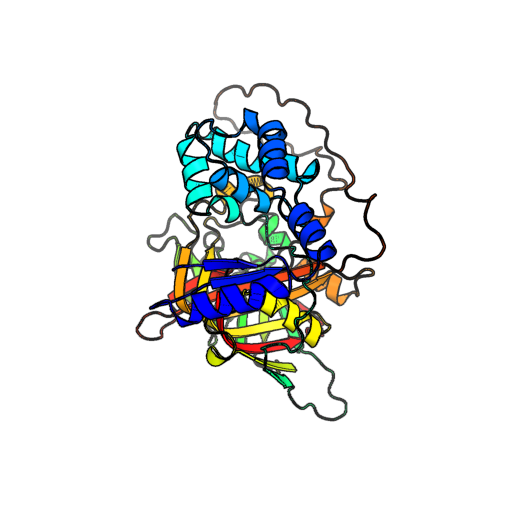M 2658 C C . PHE A 1 346 ? 2.011 11.097 -2.862 1.00 66.31 346 PHE A C 1
ATOM 2660 O O . PHE A 1 346 ? 2.997 11.817 -2.792 1.00 66.31 346 PHE A O 1
ATOM 2667 N N . TYR A 1 347 ? 1.523 10.742 -4.031 1.00 64.81 347 TYR A N 1
ATOM 2668 C CA . TYR A 1 347 ? 2.138 11.063 -5.305 1.00 64.81 347 TYR A CA 1
ATOM 2669 C C . TYR A 1 347 ? 1.817 12.530 -5.701 1.00 64.81 347 TYR A C 1
ATOM 2671 O O . TYR A 1 347 ? 1.330 12.807 -6.792 1.00 64.81 347 TYR A O 1
ATOM 2679 N N . SER A 1 348 ? 2.018 13.490 -4.782 1.00 49.62 348 SER A N 1
ATOM 2680 C CA . SER A 1 348 ? 1.474 14.859 -4.835 1.00 49.62 348 SER A CA 1
ATOM 2681 C C . SER A 1 348 ? 2.054 15.709 -5.971 1.00 49.62 348 SER A C 1
ATOM 2683 O O . SER A 1 348 ? 1.299 16.426 -6.636 1.00 49.62 348 SER A O 1
ATOM 2685 N N . ASP A 1 349 ? 3.354 15.570 -6.256 1.00 49.16 349 ASP A N 1
ATOM 2686 C CA . ASP A 1 349 ? 4.043 16.226 -7.377 1.00 49.16 349 ASP A CA 1
ATOM 2687 C C . ASP A 1 349 ? 3.374 15.889 -8.725 1.00 49.16 349 ASP A C 1
ATOM 2689 O O . ASP A 1 349 ? 3.338 16.729 -9.622 1.00 49.16 349 ASP A O 1
ATOM 2693 N N . LEU A 1 350 ? 2.759 14.707 -8.865 1.00 43.12 350 LEU A N 1
ATOM 2694 C CA . LEU A 1 350 ? 2.101 14.273 -10.105 1.00 43.12 350 LEU A CA 1
ATOM 2695 C C . LEU A 1 350 ? 0.746 14.952 -10.343 1.00 43.12 350 LEU A C 1
ATOM 2697 O O . LEU A 1 350 ? 0.362 15.145 -11.492 1.00 43.12 350 LEU A O 1
ATOM 2701 N N . SER A 1 351 ? 0.057 15.394 -9.286 1.00 39.75 351 SER A N 1
ATOM 2702 C CA . SER A 1 351 ? -1.160 16.212 -9.430 1.00 39.75 351 SER A CA 1
ATOM 2703 C C . SER A 1 351 ? -0.858 17.655 -9.868 1.00 39.75 351 SER A C 1
ATOM 2705 O O . SER A 1 351 ? -1.726 18.331 -10.417 1.00 39.75 351 SER A O 1
ATOM 2707 N N . ARG A 1 352 ? 0.381 18.131 -9.652 1.00 37.00 352 ARG A N 1
ATOM 2708 C CA . ARG A 1 352 ? 0.812 19.521 -9.902 1.00 37.00 352 ARG A CA 1
ATOM 2709 C C . ARG A 1 352 ? 1.742 19.695 -11.105 1.00 37.00 352 ARG A C 1
ATOM 2711 O O . ARG A 1 352 ? 1.765 20.778 -11.686 1.00 37.00 352 ARG A O 1
ATOM 2718 N N . ALA A 1 353 ? 2.464 18.655 -11.526 1.00 38.44 353 ALA A N 1
ATOM 2719 C CA . ALA A 1 353 ? 3.418 18.696 -12.643 1.00 38.44 353 ALA A CA 1
ATOM 2720 C C . ALA A 1 353 ? 2.787 18.963 -14.029 1.00 38.44 353 ALA A C 1
ATOM 2722 O O . ALA A 1 353 ? 3.504 19.064 -15.021 1.00 38.44 353 ALA A O 1
ATOM 2723 N N . GLY A 1 354 ? 1.470 19.184 -14.102 1.00 38.84 354 GLY A N 1
ATOM 2724 C CA . GLY A 1 354 ? 0.822 19.826 -15.249 1.00 38.84 354 GLY A CA 1
ATOM 2725 C C . GLY A 1 354 ? 1.201 21.303 -15.459 1.00 38.84 354 GLY A C 1
ATOM 2726 O O . GLY A 1 354 ? 0.762 21.894 -16.442 1.00 38.84 354 GLY A O 1
ATOM 2727 N N . SER A 1 355 ? 2.011 21.911 -14.582 1.00 35.66 355 SER A N 1
ATOM 2728 C CA . SER A 1 355 ? 2.416 23.316 -14.683 1.00 35.66 355 SER A CA 1
ATOM 2729 C C . SER A 1 355 ? 3.919 23.503 -14.402 1.00 35.66 355 SER A C 1
ATOM 2731 O O . SER A 1 355 ? 4.371 23.416 -13.264 1.00 35.66 355 SER A O 1
ATOM 2733 N N . LYS A 1 356 ? 4.679 23.837 -15.458 1.00 32.72 356 LYS A N 1
ATOM 2734 C CA . LYS A 1 356 ? 6.021 24.476 -15.450 1.00 32.72 356 LYS A CA 1
ATOM 2735 C C . LYS A 1 356 ? 7.272 23.628 -15.142 1.00 32.72 356 LYS A C 1
ATOM 2737 O O . LYS A 1 356 ? 8.041 23.968 -14.246 1.00 32.72 356 LYS A O 1
ATOM 2742 N N . ALA A 1 357 ? 7.620 22.685 -16.016 1.00 32.78 357 ALA A N 1
ATOM 2743 C CA . ALA A 1 357 ? 9.026 22.298 -16.201 1.00 32.78 357 ALA A CA 1
ATOM 2744 C C . ALA A 1 357 ? 9.453 22.545 -17.657 1.00 32.78 357 ALA A C 1
ATOM 2746 O O . ALA A 1 357 ? 9.080 21.810 -18.567 1.00 32.78 357 ALA A O 1
ATOM 2747 N N . LYS A 1 358 ? 10.219 23.620 -17.889 1.00 31.62 358 LYS A N 1
ATOM 2748 C CA . LYS A 1 358 ? 10.940 23.832 -19.152 1.00 31.62 358 LYS A CA 1
ATOM 2749 C C . LYS A 1 358 ? 12.101 22.842 -19.201 1.00 31.62 358 LYS A C 1
ATOM 2751 O O . LYS A 1 358 ? 13.025 22.956 -18.404 1.00 31.62 358 LYS A O 1
ATOM 2756 N N . ALA A 1 359 ? 12.066 21.918 -20.154 1.00 31.14 359 ALA A N 1
ATOM 2757 C CA . ALA A 1 359 ? 13.223 21.117 -20.519 1.00 31.14 359 ALA A CA 1
ATOM 2758 C C . ALA A 1 359 ? 14.215 21.992 -21.304 1.00 31.14 359 ALA A C 1
ATOM 2760 O O . ALA A 1 359 ? 14.066 22.203 -22.505 1.00 31.14 359 ALA A O 1
ATOM 2761 N N . ALA A 1 360 ? 15.213 22.527 -20.609 1.00 32.66 360 ALA A N 1
ATOM 2762 C CA . ALA A 1 360 ? 16.475 22.941 -21.204 1.00 32.66 360 ALA A CA 1
ATOM 2763 C C . ALA A 1 360 ? 17.594 22.549 -20.233 1.00 32.66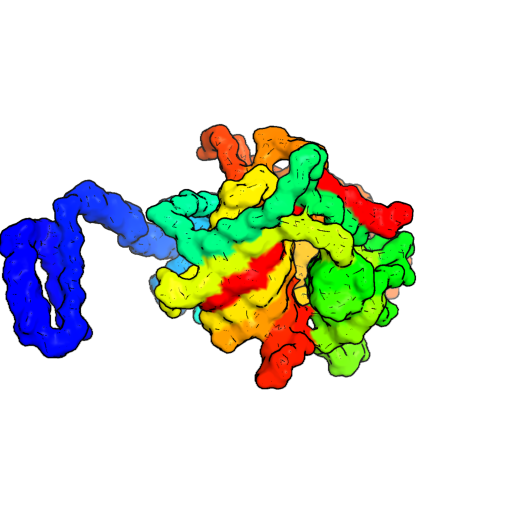 360 ALA A C 1
ATOM 2765 O O . ALA A 1 360 ? 17.483 22.790 -19.036 1.00 32.66 360 ALA A O 1
ATOM 2766 N N . ASP A 1 361 ? 18.641 21.946 -20.791 1.00 34.12 361 ASP A N 1
ATOM 2767 C CA . ASP A 1 361 ? 19.897 21.536 -20.157 1.00 34.12 361 ASP A CA 1
ATOM 2768 C C . ASP A 1 361 ? 19.907 20.227 -19.353 1.00 34.12 361 ASP A C 1
ATOM 2770 O O . ASP A 1 361 ? 20.044 20.194 -18.134 1.00 34.12 361 ASP A O 1
ATOM 2774 N N . ALA A 1 362 ? 19.961 19.117 -20.093 1.00 29.95 362 ALA A N 1
ATOM 2775 C CA . ALA A 1 362 ? 20.783 17.974 -19.706 1.00 29.95 362 ALA A CA 1
ATOM 2776 C C . ALA A 1 362 ? 21.789 17.699 -20.835 1.00 29.95 362 ALA A C 1
ATOM 2778 O O . ALA A 1 362 ? 21.462 17.105 -21.863 1.00 29.95 362 ALA A O 1
ATOM 2779 N N . ARG A 1 363 ? 23.022 18.192 -20.667 1.00 30.38 363 ARG A N 1
ATOM 2780 C CA . ARG A 1 363 ? 24.165 17.809 -21.505 1.00 30.38 363 ARG A CA 1
ATOM 2781 C C . ARG A 1 363 ? 24.484 16.339 -21.238 1.00 30.38 363 ARG A C 1
ATOM 2783 O O . ARG A 1 363 ? 24.774 15.972 -20.102 1.00 30.38 363 ARG A O 1
ATOM 2790 N N . ALA A 1 364 ? 24.448 15.524 -22.286 1.00 32.16 364 ALA A N 1
ATOM 2791 C CA . ALA A 1 364 ? 24.939 14.153 -22.251 1.00 32.16 364 ALA A CA 1
ATOM 2792 C C . ALA A 1 364 ? 26.461 14.133 -21.990 1.00 32.16 364 ALA A C 1
ATOM 2794 O O . ALA A 1 364 ? 27.177 14.959 -22.567 1.00 32.16 364 ALA A O 1
ATOM 2795 N N . PRO A 1 365 ? 26.985 13.207 -21.167 1.00 33.50 365 PRO A N 1
ATOM 2796 C CA . PRO A 1 365 ? 28.404 12.893 -21.186 1.00 33.50 365 PRO A CA 1
ATOM 2797 C C . PRO A 1 365 ? 28.744 12.188 -22.505 1.00 33.50 365 PRO A C 1
ATOM 2799 O O . PRO A 1 365 ? 28.044 11.278 -22.949 1.00 33.50 365 PRO A O 1
ATOM 2802 N N . ALA A 1 366 ? 29.812 12.654 -23.144 1.00 36.62 366 ALA A N 1
ATOM 2803 C CA . ALA A 1 366 ? 30.406 12.010 -24.300 1.00 36.62 366 ALA A CA 1
ATOM 2804 C C . ALA A 1 366 ? 31.098 10.714 -23.860 1.00 36.62 366 ALA A C 1
ATOM 2806 O O . ALA A 1 366 ? 31.974 10.770 -23.007 1.00 36.62 366 ALA A O 1
ATOM 2807 N N . ASP A 1 367 ? 30.694 9.579 -24.429 1.00 33.12 367 ASP A N 1
ATOM 2808 C CA . ASP A 1 367 ? 31.618 8.572 -24.961 1.00 33.12 367 ASP A CA 1
ATOM 2809 C C . ASP A 1 367 ? 30.858 7.521 -25.782 1.00 33.12 367 ASP A C 1
ATOM 2811 O O . ASP A 1 367 ? 29.739 7.118 -25.467 1.00 33.12 367 ASP A O 1
ATOM 2815 N N . GLY A 1 368 ? 31.442 7.181 -26.930 1.00 37.75 368 GLY A N 1
ATOM 2816 C CA . GLY A 1 368 ? 30.741 6.611 -28.070 1.00 37.75 368 GLY A CA 1
ATOM 2817 C C . GLY A 1 368 ? 30.666 5.088 -28.118 1.00 37.75 368 GLY A C 1
ATOM 2818 O O . GLY A 1 368 ? 31.628 4.379 -27.844 1.00 37.75 368 GLY A O 1
ATOM 2819 N N . ALA A 1 369 ? 29.536 4.604 -28.628 1.00 31.50 369 ALA A N 1
ATOM 2820 C CA . ALA A 1 369 ? 29.461 3.427 -29.485 1.00 31.50 369 ALA A CA 1
ATOM 2821 C C . ALA A 1 369 ? 28.206 3.547 -30.364 1.00 31.50 369 ALA A C 1
ATOM 2823 O O . ALA A 1 369 ? 27.117 3.864 -29.891 1.00 31.50 369 ALA A O 1
ATOM 2824 N N . ALA A 1 370 ? 28.390 3.356 -31.667 1.00 40.94 370 ALA A N 1
ATOM 2825 C CA . ALA A 1 370 ? 27.416 3.633 -32.713 1.00 40.94 370 ALA A CA 1
ATOM 2826 C C . ALA A 1 370 ? 26.122 2.808 -32.597 1.00 40.94 370 ALA A C 1
ATOM 2828 O O . ALA A 1 370 ? 26.181 1.583 -32.489 1.00 40.94 370 ALA A O 1
ATOM 2829 N N . ARG A 1 371 ? 24.963 3.465 -32.755 1.00 30.16 371 ARG A N 1
ATOM 2830 C CA . ARG A 1 371 ? 23.729 2.857 -33.282 1.00 30.16 371 ARG A CA 1
ATOM 2831 C C . ARG A 1 371 ? 22.752 3.922 -33.806 1.00 30.16 371 ARG A C 1
ATOM 2833 O O . ARG A 1 371 ? 22.510 4.910 -33.131 1.00 30.16 371 ARG A O 1
ATOM 2840 N N . ALA A 1 372 ? 22.278 3.651 -35.026 1.00 29.41 372 ALA A N 1
ATOM 2841 C CA . ALA A 1 372 ? 21.153 4.177 -35.813 1.00 29.41 372 ALA A CA 1
ATOM 2842 C C . ALA A 1 372 ? 20.531 5.550 -35.464 1.00 29.41 372 ALA A C 1
ATOM 2844 O O . ALA A 1 372 ? 20.075 5.794 -34.353 1.00 29.41 372 ALA A O 1
ATOM 2845 N N . GLU A 1 373 ? 20.424 6.393 -36.497 1.00 27.95 373 GLU A N 1
ATOM 2846 C CA . GLU A 1 373 ? 19.732 7.687 -36.504 1.00 27.95 373 GLU A CA 1
ATOM 2847 C C . GLU A 1 373 ? 18.301 7.609 -35.935 1.00 27.95 373 GLU A C 1
ATOM 2849 O O . GLU A 1 373 ? 17.498 6.801 -36.413 1.00 27.95 373 GLU A O 1
ATOM 2854 N N . PRO A 1 374 ? 17.919 8.489 -34.991 1.00 29.36 374 PRO A N 1
ATOM 2855 C CA . PRO A 1 374 ? 16.524 8.738 -34.693 1.00 29.36 374 PRO A CA 1
ATOM 2856 C C . PRO A 1 374 ? 15.966 9.803 -35.641 1.00 29.36 374 PRO A C 1
ATOM 2858 O O . PRO A 1 374 ? 16.464 10.926 -35.747 1.00 29.36 374 PRO A O 1
ATOM 2861 N N . THR A 1 375 ? 14.868 9.443 -36.299 1.00 26.73 375 THR A N 1
ATOM 2862 C CA . THR A 1 375 ? 13.923 10.366 -36.924 1.00 26.73 375 THR A CA 1
ATOM 2863 C C . THR A 1 375 ? 13.494 11.456 -35.939 1.00 26.73 375 THR A C 1
ATOM 2865 O O . THR A 1 375 ? 13.203 11.173 -34.778 1.00 26.73 375 THR A O 1
ATOM 2868 N N . LYS A 1 376 ? 13.450 12.697 -36.438 1.00 26.05 376 LYS A N 1
ATOM 2869 C CA . LYS A 1 376 ? 13.082 13.937 -35.734 1.00 26.05 376 LYS A CA 1
ATOM 2870 C C . LYS A 1 376 ? 11.946 13.743 -34.711 1.00 26.05 376 LYS A C 1
ATOM 2872 O O . LYS A 1 376 ? 10.892 13.235 -35.099 1.00 26.05 376 LYS A O 1
ATOM 2877 N N . PRO A 1 377 ? 12.080 14.231 -33.463 1.00 27.28 377 PRO A N 1
ATOM 2878 C CA . PRO A 1 377 ? 10.929 14.396 -32.592 1.00 27.28 377 PRO A CA 1
ATOM 2879 C C . PRO A 1 377 ? 10.062 15.522 -33.159 1.00 27.28 377 PRO A C 1
ATOM 2881 O O . PRO A 1 377 ? 10.522 16.654 -33.314 1.00 27.28 377 PRO A O 1
ATOM 2884 N N . GLY A 1 378 ? 8.817 15.187 -33.492 1.00 24.89 378 GLY A N 1
ATOM 2885 C CA . GLY A 1 378 ? 7.765 16.175 -33.664 1.00 24.89 378 GLY A CA 1
ATOM 2886 C C . GLY A 1 378 ? 7.594 16.957 -32.366 1.00 24.89 378 GLY A C 1
ATOM 2887 O O . GLY A 1 378 ? 7.596 16.394 -31.271 1.00 24.89 378 GLY A O 1
ATOM 2888 N N . GLU A 1 379 ? 7.499 18.268 -32.514 1.00 22.83 379 GLU A N 1
ATOM 2889 C CA . GLU A 1 379 ? 7.235 19.223 -31.451 1.00 22.83 379 GLU A CA 1
ATOM 2890 C C . GLU A 1 379 ? 5.912 18.865 -30.755 1.00 22.83 379 GLU A C 1
ATOM 2892 O O . GLU A 1 379 ? 4.834 18.957 -31.340 1.00 22.83 379 GLU A O 1
ATOM 2897 N N . HIS A 1 380 ? 5.986 18.443 -29.493 1.00 23.48 380 HIS A N 1
ATOM 2898 C CA . HIS A 1 380 ? 4.818 18.313 -28.629 1.00 23.48 380 HIS A CA 1
ATOM 2899 C C . HIS A 1 380 ? 4.761 19.523 -27.699 1.00 23.48 380 HIS A C 1
ATOM 2901 O O . HIS A 1 380 ? 5.444 19.594 -26.679 1.00 23.48 380 HIS A O 1
ATOM 2907 N N . HIS A 1 381 ? 3.931 20.489 -28.079 1.00 21.75 381 HIS A N 1
ATOM 2908 C CA . HIS A 1 381 ? 3.445 21.529 -27.185 1.00 21.75 381 HIS A CA 1
ATOM 2909 C C . HIS A 1 381 ? 2.531 20.897 -26.122 1.00 21.75 381 HIS A C 1
ATOM 2911 O O . HIS A 1 381 ? 1.549 20.247 -26.471 1.00 21.75 381 HIS A O 1
ATOM 2917 N N . PHE A 1 382 ? 2.830 21.105 -24.837 1.00 22.77 382 PHE A N 1
ATOM 2918 C CA . PHE A 1 382 ? 1.928 20.787 -23.724 1.00 22.77 382 PHE A CA 1
ATOM 2919 C C . PHE A 1 382 ? 1.867 21.950 -22.727 1.00 22.77 382 PHE A C 1
ATOM 2921 O O . PHE A 1 382 ? 2.863 22.299 -22.098 1.00 22.77 382 PHE A O 1
ATOM 2928 N N . SER A 1 383 ? 0.675 22.532 -22.611 1.00 22.11 383 SER A N 1
ATOM 2929 C CA . SER A 1 383 ? 0.075 23.215 -21.446 1.00 22.11 383 SER A CA 1
ATOM 2930 C C . SER A 1 383 ? -1.363 23.571 -21.868 1.00 22.11 383 SER A C 1
ATOM 2932 O O . SER A 1 383 ? -1.559 23.843 -23.047 1.00 22.11 383 SER A O 1
ATOM 2934 N N . GLU A 1 384 ? -2.417 23.693 -21.074 1.00 28.06 384 GLU A N 1
ATOM 2935 C CA . GLU A 1 384 ? -2.708 23.615 -19.639 1.00 28.06 384 GLU A CA 1
ATOM 2936 C C . GLU A 1 384 ? -4.265 23.631 -19.527 1.00 28.06 384 GLU A C 1
ATOM 2938 O O . GLU A 1 384 ? -4.933 23.984 -20.501 1.00 28.06 384 GLU A O 1
ATOM 2943 N N . LYS A 1 385 ? -4.801 23.408 -18.312 1.00 23.42 385 LYS A N 1
ATOM 2944 C CA . LYS A 1 385 ? -6.181 23.660 -17.802 1.00 23.42 385 LYS A CA 1
ATOM 2945 C C . LYS A 1 385 ? -7.199 22.509 -17.798 1.00 23.42 385 LYS A C 1
ATOM 2947 O O . LYS A 1 385 ? -8.111 22.471 -18.613 1.00 23.42 385 LYS A O 1
ATOM 2952 N N . VAL A 1 386 ? -7.226 21.792 -16.673 1.00 25.97 386 VAL A N 1
ATOM 2953 C CA . VAL A 1 386 ? -8.481 21.332 -16.045 1.00 25.97 386 VAL A CA 1
ATOM 2954 C C . VAL A 1 386 ? -8.780 22.262 -14.866 1.00 25.97 386 VAL A C 1
ATOM 2956 O O . VAL A 1 386 ? -8.558 21.924 -13.710 1.00 25.97 386 VAL A O 1
ATOM 2959 N N . SER A 1 387 ? -9.173 23.509 -15.139 1.00 27.50 387 SER A N 1
ATOM 2960 C CA . SER A 1 387 ? -9.487 24.477 -14.070 1.00 27.50 387 SER A CA 1
ATOM 2961 C C . SER A 1 387 ? -10.656 25.413 -14.374 1.00 27.50 387 SER A C 1
ATOM 2963 O O . SER A 1 387 ? -10.732 26.492 -13.797 1.00 27.50 387 SER A O 1
ATOM 2965 N N . SER A 1 388 ? -11.595 25.038 -15.254 1.00 24.31 388 SER A N 1
ATOM 2966 C CA . SER A 1 388 ? -12.691 25.962 -15.610 1.00 24.31 388 SER A CA 1
ATOM 2967 C C . SER A 1 388 ? -14.131 25.447 -15.553 1.00 24.31 388 SER A C 1
ATOM 2969 O O . SER A 1 388 ? -15.017 26.217 -15.904 1.00 24.31 388 SER A O 1
ATOM 2971 N N . LEU A 1 389 ? -14.425 24.239 -15.053 1.00 27.62 389 LEU A N 1
ATOM 2972 C CA . LEU A 1 389 ? -15.819 23.744 -15.066 1.00 27.62 389 LEU A CA 1
ATOM 2973 C C . LEU A 1 389 ? -16.359 23.119 -13.777 1.00 27.62 389 LEU A C 1
ATOM 2975 O O . LEU A 1 389 ? -17.437 22.536 -13.795 1.00 27.62 389 LEU A O 1
ATOM 2979 N N . VAL A 1 390 ? -15.695 23.280 -12.633 1.00 33.72 390 VAL A N 1
ATOM 2980 C CA . VAL A 1 390 ? -16.193 22.678 -11.390 1.00 33.72 390 VAL A CA 1
ATOM 2981 C C . VAL A 1 390 ? -16.325 23.721 -10.287 1.00 33.72 390 VAL A C 1
ATOM 2983 O O . VAL A 1 390 ? -15.362 24.402 -9.948 1.00 33.72 390 VAL A O 1
ATOM 2986 N N . GLY A 1 391 ? -17.539 23.830 -9.739 1.00 28.94 391 GLY A N 1
ATOM 2987 C CA . GLY A 1 391 ? -17.870 24.641 -8.568 1.00 28.94 391 GLY A CA 1
ATOM 2988 C C . GLY A 1 391 ? -17.077 24.278 -7.296 1.00 28.94 391 GLY A C 1
ATOM 2989 O O . GLY A 1 391 ? -16.242 23.373 -7.296 1.00 28.94 391 GLY A O 1
ATOM 2990 N N . PRO A 1 392 ? -17.305 25.011 -6.195 1.00 33.66 392 PRO A N 1
ATOM 2991 C CA . PRO A 1 392 ? -16.344 25.153 -5.106 1.00 33.66 392 PRO A CA 1
ATOM 2992 C C . PRO A 1 392 ? -16.110 23.849 -4.317 1.00 33.66 392 PRO A C 1
ATOM 2994 O O . PRO A 1 392 ? -17.025 23.289 -3.719 1.00 33.66 392 PRO A O 1
ATOM 2997 N N . SER A 1 393 ? -14.836 23.439 -4.254 1.00 39.91 393 SER A N 1
ATOM 2998 C CA . SER A 1 393 ? -14.216 22.424 -3.375 1.00 39.91 393 SER A CA 1
ATOM 2999 C C . SER A 1 393 ? -14.534 20.934 -3.629 1.00 39.91 393 SER A C 1
ATOM 3001 O O . SER A 1 393 ? -15.217 20.281 -2.841 1.00 39.91 393 SER A O 1
ATOM 3003 N N . LYS A 1 394 ? -13.944 20.324 -4.673 1.00 50.75 394 LYS A N 1
ATOM 3004 C CA . LYS A 1 394 ? -13.819 18.852 -4.723 1.00 50.75 394 LYS A CA 1
ATOM 3005 C C . LYS A 1 394 ? -12.781 18.398 -3.688 1.00 50.75 394 LYS A C 1
ATOM 3007 O O . LYS A 1 394 ? -11.595 18.674 -3.829 1.00 50.75 394 LYS A O 1
ATOM 3012 N N . LYS A 1 395 ? -13.232 17.693 -2.646 1.00 63.62 395 LYS A N 1
ATOM 3013 C CA . LYS A 1 395 ? -12.361 17.023 -1.668 1.00 63.62 395 LYS A CA 1
ATOM 3014 C C . LYS A 1 395 ? -11.934 15.668 -2.230 1.00 63.62 395 LYS A C 1
ATOM 3016 O O . LYS A 1 395 ? -12.752 14.750 -2.295 1.00 63.62 395 LYS A O 1
ATOM 3021 N N . HIS A 1 396 ? -10.677 15.539 -2.642 1.00 68.81 396 HIS A N 1
ATOM 3022 C CA . HIS A 1 396 ? -10.127 14.265 -3.112 1.00 68.81 396 HIS A CA 1
ATOM 3023 C C . HIS A 1 396 ? -9.622 13.436 -1.930 1.00 68.81 396 HIS A C 1
ATOM 3025 O O . HIS A 1 396 ? -9.127 13.987 -0.948 1.00 68.81 396 HIS A O 1
ATOM 3031 N N . VAL A 1 397 ? -9.735 12.111 -2.016 1.00 69.00 397 VAL A N 1
ATOM 3032 C CA . VAL A 1 397 ? -9.167 11.198 -1.020 1.00 69.00 397 VAL A CA 1
ATOM 3033 C C . VAL A 1 397 ? -8.173 10.274 -1.677 1.00 69.00 397 VAL A C 1
ATOM 3035 O O . VAL A 1 397 ? -8.449 9.668 -2.708 1.00 69.00 397 VAL A O 1
ATOM 3038 N N . TYR A 1 398 ? -7.005 10.206 -1.055 1.00 75.62 398 TYR A N 1
ATOM 3039 C CA . TYR A 1 398 ? -5.865 9.442 -1.509 1.00 75.62 398 TYR A CA 1
ATOM 3040 C C . TYR A 1 398 ? -5.636 8.324 -0.510 1.00 75.62 398 TYR A C 1
ATOM 3042 O O . TYR A 1 398 ? -5.552 8.572 0.692 1.00 75.62 398 TYR A O 1
ATOM 3050 N N . CYS A 1 399 ? -5.548 7.099 -1.014 1.00 81.56 399 CYS A N 1
ATOM 3051 C CA . CYS A 1 399 ? -5.207 5.923 -0.234 1.00 81.56 399 CYS A CA 1
ATOM 3052 C C . CYS A 1 399 ? -4.080 5.181 -0.940 1.00 81.56 399 CYS A C 1
ATOM 3054 O O . CYS A 1 399 ? -4.138 4.966 -2.152 1.00 81.56 399 CYS A O 1
ATOM 3056 N N . HIS A 1 400 ? -3.072 4.804 -0.166 1.00 82.19 400 HIS A N 1
ATOM 3057 C CA . HIS A 1 400 ? -1.974 3.961 -0.608 1.00 82.19 400 HIS A CA 1
ATOM 3058 C C . HIS A 1 400 ? -1.795 2.852 0.430 1.00 82.19 400 HIS A C 1
ATOM 3060 O O . HIS A 1 400 ? -1.793 3.133 1.631 1.00 82.19 400 HIS A O 1
ATOM 3066 N N . ALA A 1 401 ? -1.767 1.594 -0.017 1.00 85.75 401 ALA A N 1
ATOM 3067 C CA . ALA A 1 401 ? -1.819 0.443 0.874 1.00 85.75 401 ALA A CA 1
ATOM 3068 C C . ALA A 1 401 ? -1.068 -0.764 0.307 1.00 85.75 401 ALA A C 1
ATOM 3070 O O . ALA A 1 401 ? -1.189 -1.099 -0.875 1.00 85.75 401 ALA A O 1
ATOM 3071 N N . HIS A 1 402 ? -0.302 -1.414 1.176 1.00 90.12 402 HIS A N 1
ATOM 3072 C CA . HIS A 1 402 ? 0.463 -2.622 0.904 1.00 90.12 402 HIS A CA 1
ATOM 3073 C C . HIS A 1 402 ? -0.057 -3.750 1.785 1.00 90.12 402 HIS A C 1
ATOM 3075 O O . HIS A 1 402 ? -0.586 -3.521 2.874 1.00 90.12 402 HIS A O 1
ATOM 3081 N N . LEU A 1 403 ? 0.098 -4.985 1.331 1.00 93.56 403 LEU A N 1
ATOM 3082 C CA . LEU A 1 403 ? -0.344 -6.149 2.081 1.00 93.56 403 LEU A CA 1
ATOM 3083 C C . LEU A 1 403 ? 0.667 -7.275 2.045 1.00 93.56 403 LEU A C 1
ATOM 3085 O O . LEU A 1 403 ? 1.508 -7.343 1.148 1.00 93.56 403 LEU A O 1
ATOM 3089 N N . ILE A 1 404 ? 0.517 -8.180 3.006 1.00 90.88 404 ILE A N 1
ATOM 3090 C CA . ILE A 1 404 ? 1.223 -9.445 3.077 1.00 90.88 404 ILE A CA 1
ATOM 3091 C C . ILE A 1 404 ? 0.198 -10.580 3.083 1.00 90.88 404 ILE A C 1
ATOM 3093 O O . ILE A 1 404 ? -0.728 -10.587 3.894 1.00 90.88 404 ILE A O 1
ATOM 3097 N N . THR A 1 405 ? 0.339 -11.544 2.178 1.00 90.38 405 THR A N 1
ATOM 3098 C CA . THR A 1 405 ? -0.549 -12.718 2.113 1.00 90.38 405 THR A CA 1
ATOM 3099 C C . THR A 1 405 ? -0.093 -13.833 3.049 1.00 90.38 405 THR A C 1
ATOM 3101 O O . THR A 1 405 ? 1.096 -13.946 3.350 1.00 90.38 405 THR A O 1
ATOM 3104 N N . TYR A 1 406 ? -1.031 -14.678 3.481 1.00 88.31 406 TYR A N 1
ATOM 3105 C CA . TYR A 1 406 ? -0.747 -15.882 4.260 1.00 88.31 406 TYR A CA 1
ATOM 3106 C C . TYR A 1 406 ? -0.791 -17.142 3.389 1.00 88.31 406 TYR A C 1
ATOM 3108 O O . TYR A 1 406 ? -1.633 -17.274 2.505 1.00 88.31 406 TYR A O 1
ATOM 3116 N N . ASN A 1 407 ? 0.081 -18.110 3.670 1.00 85.56 407 ASN A N 1
ATOM 3117 C CA . ASN A 1 407 ? -0.041 -19.457 3.116 1.00 85.56 407 ASN A CA 1
ATOM 3118 C C . ASN A 1 407 ? -1.005 -20.326 3.942 1.00 85.56 407 ASN A C 1
ATOM 3120 O O . ASN A 1 407 ? -1.498 -19.921 4.994 1.00 85.56 407 ASN A O 1
ATOM 3124 N N . ALA A 1 408 ? -1.229 -21.569 3.502 1.00 81.00 408 ALA A N 1
ATOM 3125 C CA . ALA A 1 408 ? -2.109 -22.522 4.187 1.00 81.00 408 ALA A CA 1
ATOM 3126 C C . ALA A 1 408 ? -1.684 -22.855 5.634 1.00 81.00 408 ALA A C 1
ATOM 3128 O O . ALA A 1 408 ? -2.508 -23.309 6.422 1.00 81.00 408 ALA A O 1
ATOM 3129 N N . ALA A 1 409 ? -0.415 -22.629 5.989 1.00 81.06 409 ALA A N 1
ATOM 3130 C CA . ALA A 1 409 ? 0.097 -22.796 7.348 1.00 81.06 409 ALA A CA 1
ATOM 3131 C C . ALA A 1 409 ? -0.041 -21.521 8.205 1.00 81.06 409 ALA A C 1
ATOM 3133 O O . ALA A 1 409 ? 0.457 -21.489 9.327 1.00 81.06 409 ALA A O 1
ATOM 3134 N N . GLY A 1 410 ? -0.671 -20.463 7.682 1.00 81.81 410 GLY A N 1
ATOM 3135 C CA . GLY A 1 410 ? -0.815 -19.179 8.367 1.00 81.81 410 GLY A CA 1
ATOM 3136 C C . GLY A 1 410 ? 0.480 -18.371 8.439 1.00 81.81 410 GLY A C 1
ATOM 3137 O O . GLY A 1 410 ? 0.592 -17.478 9.272 1.00 81.81 410 GLY A O 1
ATOM 3138 N N . LYS A 1 411 ? 1.474 -18.666 7.591 1.00 80.94 411 LYS A N 1
ATOM 3139 C CA . LYS A 1 411 ? 2.724 -17.898 7.521 1.00 80.94 411 LYS A CA 1
ATOM 3140 C C . LYS A 1 411 ? 2.632 -16.829 6.435 1.00 80.94 411 LYS A C 1
ATOM 3142 O O . LYS A 1 411 ? 2.193 -17.125 5.326 1.00 80.94 411 LYS A O 1
ATOM 3147 N N . LEU A 1 412 ? 3.108 -15.628 6.750 1.00 82.44 412 LEU A N 1
ATOM 3148 C CA . LEU A 1 412 ? 3.299 -14.521 5.814 1.00 82.44 412 LEU A CA 1
ATOM 3149 C C . LEU A 1 412 ? 4.245 -14.925 4.668 1.00 82.44 412 LEU A C 1
ATOM 3151 O O . LEU A 1 412 ? 5.353 -15.404 4.929 1.00 82.44 412 LEU A O 1
ATOM 3155 N N . VAL A 1 413 ? 3.800 -14.775 3.417 1.00 87.12 413 VAL A N 1
ATOM 3156 C CA . VAL A 1 413 ? 4.508 -15.302 2.234 1.00 87.12 413 VAL A CA 1
ATOM 3157 C C . VAL A 1 413 ? 4.753 -14.308 1.113 1.00 87.12 413 VAL A C 1
ATOM 3159 O O . VAL A 1 413 ? 5.806 -14.414 0.499 1.00 87.12 413 VAL A O 1
ATOM 3162 N N . ASP A 1 414 ? 3.864 -13.349 0.845 1.00 91.56 414 ASP A N 1
ATOM 3163 C CA . ASP A 1 414 ? 4.077 -12.416 -0.269 1.00 91.56 414 ASP A CA 1
ATOM 3164 C C . ASP A 1 414 ? 3.661 -10.984 0.036 1.00 91.56 414 ASP A C 1
ATOM 3166 O O . ASP A 1 414 ? 2.533 -10.786 0.485 1.00 91.56 414 ASP A O 1
ATOM 3170 N N . VAL A 1 415 ? 4.512 -10.015 -0.321 1.00 92.12 415 VAL A N 1
ATOM 3171 C CA . VAL A 1 415 ? 4.215 -8.573 -0.278 1.00 92.12 415 VAL A CA 1
ATOM 3172 C C . VAL A 1 415 ? 3.691 -8.068 -1.616 1.00 92.12 415 VAL A C 1
ATOM 3174 O O . VAL A 1 415 ? 4.201 -8.451 -2.676 1.00 92.12 415 VAL A O 1
ATOM 3177 N N . TRP A 1 416 ? 2.691 -7.186 -1.550 1.00 93.06 416 TRP A N 1
ATOM 3178 C CA . TRP A 1 416 ? 2.073 -6.559 -2.712 1.00 93.06 416 TRP A CA 1
ATOM 3179 C C . TRP A 1 416 ? 1.558 -5.142 -2.443 1.00 93.06 416 TRP A C 1
ATOM 3181 O O . TRP A 1 416 ? 1.176 -4.822 -1.319 1.00 93.06 416 TRP A O 1
ATOM 3191 N N . HIS A 1 417 ? 1.414 -4.358 -3.511 1.00 88.44 417 HIS A N 1
ATOM 3192 C CA . HIS A 1 417 ? 0.598 -3.146 -3.556 1.00 88.44 417 HIS A CA 1
ATOM 3193 C C . HIS A 1 417 ? -0.867 -3.527 -3.835 1.00 88.44 417 HIS A C 1
ATOM 3195 O O . HIS A 1 417 ? -1.171 -4.238 -4.800 1.00 88.44 417 HIS A O 1
ATOM 3201 N N . LEU A 1 418 ? -1.792 -3.064 -2.991 1.00 87.62 418 LEU A N 1
ATOM 3202 C CA . LEU A 1 418 ? -3.230 -3.300 -3.128 1.00 87.62 418 LEU A CA 1
ATOM 3203 C C . LEU A 1 418 ? -3.879 -2.397 -4.190 1.00 87.62 418 LEU A C 1
ATOM 3205 O O . LEU A 1 418 ? -3.842 -1.173 -4.092 1.00 87.62 418 LEU A O 1
ATOM 3209 N N . ASN A 1 419 ? -4.595 -2.996 -5.142 1.00 82.50 419 ASN A N 1
ATOM 3210 C CA . ASN A 1 419 ? -5.426 -2.258 -6.089 1.00 82.50 419 ASN A CA 1
ATOM 3211 C C . ASN A 1 419 ? -6.817 -1.940 -5.492 1.00 82.50 419 ASN A C 1
ATOM 3213 O O . ASN A 1 419 ? -7.394 -2.744 -4.747 1.00 82.50 419 ASN A O 1
ATOM 3217 N N . PRO A 1 420 ? -7.444 -0.820 -5.902 1.00 74.94 420 PRO A N 1
ATOM 3218 C CA . PRO A 1 420 ? -8.737 -0.350 -5.382 1.00 74.94 420 PRO A CA 1
ATOM 3219 C C . PRO A 1 420 ? -9.933 -1.256 -5.717 1.00 74.94 420 PRO A C 1
ATOM 3221 O O . PRO A 1 420 ? -11.002 -1.120 -5.125 1.00 74.94 420 PRO A O 1
ATOM 3224 N N . ASN A 1 421 ? -9.788 -2.174 -6.677 1.00 77.31 421 ASN A N 1
ATOM 3225 C CA . ASN A 1 421 ? -10.868 -3.045 -7.160 1.00 77.31 421 ASN A CA 1
ATOM 3226 C C . ASN A 1 421 ? -11.061 -4.316 -6.312 1.00 77.31 421 ASN A C 1
ATOM 3228 O O . ASN A 1 421 ? -11.701 -5.278 -6.761 1.00 77.31 421 ASN A O 1
ATOM 3232 N N . SER A 1 422 ? -10.478 -4.325 -5.116 1.00 87.88 422 SER A N 1
ATOM 3233 C CA . SER A 1 422 ? -10.568 -5.408 -4.144 1.00 87.88 422 SER A CA 1
ATOM 3234 C C . SER A 1 422 ? -11.888 -5.362 -3.371 1.00 87.88 422 SER A C 1
ATOM 3236 O O . SER A 1 422 ? -12.514 -4.311 -3.235 1.00 87.88 422 SER A O 1
ATOM 3238 N N . VAL A 1 423 ? -12.329 -6.523 -2.894 1.00 90.38 423 VAL A N 1
ATOM 3239 C CA . VAL A 1 423 ? -13.602 -6.746 -2.207 1.00 90.38 423 VAL A CA 1
ATOM 3240 C C . VAL A 1 423 ? -13.328 -7.460 -0.887 1.00 90.38 423 VAL A C 1
ATOM 3242 O O . VAL A 1 423 ? -12.902 -8.620 -0.873 1.00 90.38 423 VAL A O 1
ATOM 3245 N N . VAL A 1 424 ? -13.574 -6.741 0.202 1.00 93.00 424 VAL A N 1
ATOM 3246 C CA . VAL A 1 424 ? -13.405 -7.172 1.590 1.00 93.00 424 VAL A CA 1
ATOM 3247 C C . VAL A 1 424 ? -14.535 -8.129 1.965 1.00 93.00 424 VAL A C 1
ATOM 3249 O O . VAL A 1 424 ? -15.696 -7.849 1.674 1.00 93.00 424 VAL A O 1
ATOM 3252 N N . ALA A 1 425 ? -14.196 -9.250 2.596 1.00 94.12 425 ALA A N 1
ATOM 3253 C CA . ALA A 1 425 ? -15.133 -10.210 3.176 1.00 94.12 425 ALA A CA 1
ATOM 3254 C C . ALA A 1 425 ? -15.297 -9.988 4.685 1.00 94.12 425 ALA A C 1
ATOM 3256 O O . ALA A 1 425 ? -16.418 -9.892 5.168 1.00 94.12 425 ALA A O 1
ATOM 3257 N N . ASP A 1 426 ? -14.188 -9.874 5.411 1.00 95.44 426 ASP A N 1
ATOM 3258 C CA . ASP A 1 426 ? -14.136 -9.596 6.849 1.00 95.44 426 ASP A CA 1
ATOM 3259 C C . ASP A 1 426 ? -12.892 -8.742 7.124 1.00 95.44 426 ASP A C 1
ATOM 3261 O O . ASP A 1 426 ? -11.935 -8.772 6.342 1.00 95.44 426 ASP A O 1
ATOM 3265 N N . MET A 1 427 ? -12.899 -7.948 8.189 1.00 96.19 427 MET A N 1
ATOM 3266 C CA . MET A 1 427 ? -11.718 -7.179 8.568 1.00 96.19 427 MET A CA 1
ATOM 3267 C C . MET A 1 427 ? -11.692 -6.818 10.051 1.00 96.19 427 MET A C 1
ATOM 3269 O O . MET A 1 427 ? -12.725 -6.571 10.683 1.00 96.19 427 MET A O 1
ATOM 3273 N N . ASP A 1 428 ? -10.475 -6.639 10.551 1.00 97.19 428 ASP A N 1
ATOM 3274 C CA . ASP A 1 428 ? -10.189 -6.037 11.845 1.00 97.19 428 ASP A CA 1
ATOM 3275 C C . ASP A 1 428 ? -8.953 -5.136 11.724 1.00 97.19 428 ASP A C 1
ATOM 3277 O O . ASP A 1 428 ? -7.820 -5.616 11.624 1.00 97.19 428 ASP A O 1
ATOM 3281 N N . LEU A 1 429 ? -9.185 -3.822 11.685 1.00 97.62 429 LEU A N 1
ATOM 3282 C CA . LEU A 1 429 ? -8.157 -2.807 11.473 1.00 97.62 429 LEU A CA 1
ATOM 3283 C C . LEU A 1 429 ? -7.987 -1.919 12.704 1.00 97.62 429 LEU A C 1
ATOM 3285 O O . LEU A 1 429 ? -8.955 -1.505 13.339 1.00 97.62 429 LEU A O 1
ATOM 3289 N N . GLN A 1 430 ? -6.745 -1.558 12.992 1.00 98.00 430 GLN A N 1
ATOM 3290 C CA . GLN A 1 430 ? -6.381 -0.471 13.892 1.00 98.00 430 GLN A CA 1
ATOM 3291 C C . GLN A 1 430 ? -6.100 0.781 13.065 1.00 98.00 430 GLN A C 1
ATOM 3293 O O . GLN A 1 430 ? -5.414 0.709 12.047 1.00 98.00 430 GLN A O 1
ATOM 3298 N N . VAL A 1 431 ? -6.620 1.925 13.501 1.00 97.56 431 VAL A N 1
ATOM 3299 C CA . VAL A 1 431 ? -6.496 3.211 12.807 1.00 97.56 431 VAL A CA 1
ATOM 3300 C C . VAL A 1 431 ? -5.826 4.216 13.734 1.00 97.56 431 VAL A C 1
ATOM 3302 O O . VAL A 1 431 ? -6.227 4.379 14.886 1.00 97.56 431 VAL A O 1
ATOM 3305 N N . TYR A 1 432 ? -4.820 4.903 13.210 1.00 97.38 432 TYR A N 1
ATOM 3306 C CA . TYR A 1 432 ? -3.993 5.877 13.908 1.00 97.38 432 TYR A CA 1
ATOM 3307 C C . TYR A 1 432 ? -4.068 7.193 13.144 1.00 97.38 432 TYR A C 1
ATOM 3309 O O . TYR A 1 432 ? -3.516 7.323 12.049 1.00 97.38 432 TYR A O 1
ATOM 3317 N N . LYS A 1 433 ? -4.745 8.183 13.712 1.00 96.00 433 LYS A N 1
ATOM 3318 C CA . LYS A 1 433 ? -4.741 9.545 13.187 1.00 96.00 433 LYS A CA 1
ATOM 3319 C C . LYS A 1 433 ? -3.315 10.076 13.252 1.00 96.00 433 LYS A C 1
ATOM 3321 O O . LYS A 1 433 ? -2.620 9.907 14.252 1.00 96.00 433 LYS A O 1
ATOM 3326 N N . ILE A 1 434 ? -2.856 10.715 12.188 1.00 94.94 434 ILE A N 1
ATOM 3327 C CA . ILE A 1 434 ? -1.523 11.310 12.156 1.00 94.94 434 ILE A CA 1
ATOM 3328 C C . ILE A 1 434 ? -1.629 12.681 12.816 1.00 94.94 434 ILE A C 1
ATOM 3330 O O . ILE A 1 434 ? -2.362 13.543 12.335 1.00 94.94 434 ILE A O 1
ATOM 3334 N N . ARG A 1 435 ? -0.891 12.887 13.909 1.00 94.00 435 ARG A N 1
ATOM 3335 C CA . ARG A 1 435 ? -0.746 14.198 14.563 1.00 94.00 435 ARG A CA 1
ATOM 3336 C C . ARG A 1 435 ? 0.505 14.924 14.081 1.00 94.00 435 ARG A C 1
ATOM 3338 O O . ARG A 1 435 ? 0.498 16.136 13.895 1.00 94.00 435 ARG A O 1
ATOM 3345 N N . ALA A 1 436 ? 1.589 14.178 13.901 1.00 93.44 436 ALA A N 1
ATOM 3346 C CA . ALA A 1 436 ? 2.869 14.696 13.443 1.00 93.44 436 ALA A CA 1
ATOM 3347 C C . ALA A 1 436 ? 3.659 13.599 12.728 1.00 93.44 436 ALA A C 1
ATOM 3349 O O . ALA A 1 436 ? 3.444 12.408 12.973 1.00 93.44 436 ALA A O 1
ATOM 3350 N N . LEU A 1 437 ? 4.595 14.019 11.881 1.00 93.56 437 LEU A N 1
ATOM 3351 C CA . LEU A 1 437 ? 5.588 13.141 11.279 1.00 93.56 437 LEU A CA 1
ATOM 3352 C C . LEU A 1 437 ? 6.943 13.366 11.952 1.00 93.56 437 LEU A C 1
ATOM 3354 O O . LEU A 1 437 ? 7.343 14.507 12.179 1.00 93.56 437 LEU A O 1
ATOM 3358 N N . ASN A 1 438 ? 7.647 12.280 12.242 1.00 95.44 438 ASN A N 1
ATOM 3359 C CA . ASN A 1 438 ? 9.018 12.294 12.728 1.00 95.44 438 ASN A CA 1
ATOM 3360 C C . ASN A 1 438 ? 9.937 11.748 11.628 1.00 95.44 438 ASN A C 1
ATOM 3362 O O . ASN A 1 438 ? 9.874 10.577 11.259 1.00 95.44 438 ASN A O 1
ATOM 3366 N N . ALA A 1 439 ? 10.749 12.620 11.041 1.00 93.69 439 ALA A N 1
ATOM 3367 C CA . ALA A 1 439 ? 11.685 12.244 9.990 1.00 93.69 439 ALA A CA 1
ATOM 3368 C C . ALA A 1 439 ? 12.915 11.590 10.633 1.00 93.69 439 ALA A C 1
ATOM 3370 O O . ALA A 1 439 ? 13.716 12.267 11.273 1.00 93.69 439 ALA A O 1
ATOM 3371 N N . ILE A 1 440 ? 13.049 10.268 10.501 1.00 92.06 440 ILE A N 1
ATOM 3372 C CA . ILE A 1 440 ? 14.152 9.525 11.134 1.00 92.06 440 ILE A CA 1
ATOM 3373 C C . ILE A 1 440 ? 15.426 9.535 10.287 1.00 92.06 440 ILE A C 1
ATOM 3375 O O . ILE A 1 440 ? 16.437 8.978 10.703 1.00 92.06 440 ILE A O 1
ATOM 3379 N N . ASP A 1 441 ? 15.392 10.139 9.100 1.00 77.94 441 ASP A N 1
ATOM 3380 C CA . ASP A 1 441 ? 16.534 10.322 8.207 1.00 77.94 441 ASP A CA 1
ATOM 3381 C C . ASP A 1 441 ? 17.410 11.540 8.553 1.00 77.94 441 ASP A C 1
ATOM 3383 O O . ASP A 1 441 ? 18.508 11.646 7.998 1.00 77.94 441 ASP A O 1
ATOM 3387 N N . ALA A 1 442 ? 16.954 12.388 9.482 1.00 52.31 442 ALA A N 1
ATOM 3388 C CA . ALA A 1 442 ? 17.653 13.575 9.979 1.00 52.31 442 ALA A CA 1
ATOM 3389 C C . ALA A 1 442 ? 18.882 13.264 10.849 1.00 52.31 442 ALA A C 1
ATOM 3391 O O . ALA A 1 442 ? 18.899 12.204 11.527 1.00 52.31 442 ALA A O 1
#

pLDDT: mean 77.08, std 20.99, range [21.75, 98.31]

InterPro domains:
  IPR002048 EF-hand domain [PS50222] (75-99)
  IPR018247 EF-Hand 1, calcium-binding site [PS00018] (77-89)

Foldseek 3Di:
DAEDEDEEPVCVVVRVVVCVPDDDDYDYHYDHDPVVVVVVCQLPPLVVALVQQCVLCVVLADPPDDSVLSVLLCVLVQVSNSHHDPVSSVVSNVLSVVQCVVVDSVSSVCCSVVVVSVVQCVPLPQHFQDDQPPPHLKDKAFDDDDPPDDAFDAKEKEAAVVCQQQLHAPPLQQPDKDFLQFFQKKWDWWADPGLFQIKTWMRHPLKIKGQGQNPVDPCQRWIDIDRMIGDNAMITHGPPADFRIKMKHALVSPVQFAQVSSVLSVCCVVLVFKKKKKFKFFFQKWWFFMFNGRSHDRDRCVVPVCVGGVDRTDMDGRFMKIKIKIKGKDWPVDDPQSVVCCRRHNPNCVVVVLDDDDDDDDDDDDDDDDDDDDDDDDDDDGDDDPDPPDDPDRITMGMWMKIFTADPVRDTTDITTTDSRIGTSIIIMGMGGHPHYDHPSD